Protein 2A50 (pdb70)

B-factor: mean 20.51, std 9.7, range [4.21, 91.77]

Organism: Anemonia sulcata (NCBI:txid6108)

Foldseek 3Di:
DPDPVPDDQKDKDKDWDWDDDPRQTWIKIKIWMDGVVVPGIDMDIGIDPRPPPPDDCVVCVVPD/DQVAAAEPPPFFRQQVLLPQAGKKKWKWKAWPQGKIKTKIWTWHQDPPDIDIDMDIDIDDDDCPDCVVVVFWAAKDKKKKKWADDPLWIWIKIKIWTQGPPGDTIIIMMTMTMGRPDGSVSGDHGHIWMKIKDKDFPDPPDDVPDTDIDIYIYTGHPPVDDDPPPDD/DDDQKDKDKDWDWDADPNQTWIKIKIKMDGVVVPDIDMDIDIPPRPPPPDDCVVCVVPD/DQVFAAEDPPFDRQQVLLPQVGKKKWKWKAWPQGKIKTKIWTWHDDDPDIDIDMDIDIDDDDCPDCVVVVFWDAKDKKKWKWADDPLWIWIKIKIWIQGPPRDTTIIMMTMTMGRPDGSVSDDHGHIWMKIKHKDFPDDPDVPPDTDMDIYIYTGHDPPDDDPVPDD

Radius of gyration: 23.49 Å; Cα contacts (8 Å, |Δi|>4): 1260; chains: 4; bounding box: 51×74×52 Å

Structure (mmCIF, N/CA/C/O backbone):
data_2A50
#
_entry.id   2A50
#
_cell.length_a   76.174
_cell.length_b   126.500
_cell.length_c   94.108
_cell.angle_alpha   90.00
_cell.angle_beta   90.00
_cell.angle_gamma   90.00
#
_symmetry.space_group_name_H-M   'C 2 2 21'
#
loop_
_entity.id
_entity.type
_entity.pdbx_description
1 polymer 'GFP-like non-fluorescent chromoprotein FP5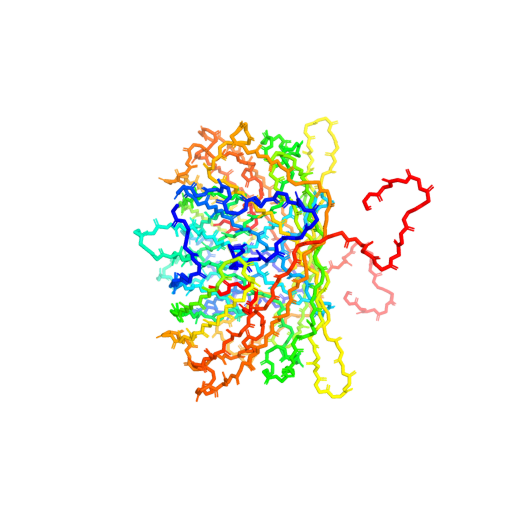95 chain 1'
2 polymer 'GFP-like non-fluorescent chromoprotein FP595 chain 2'
3 water water
#
loop_
_atom_site.group_PDB
_atom_site.id
_atom_site.type_symbol
_atom_site.label_atom_id
_atom_site.label_alt_id
_atom_site.label_comp_id
_atom_site.label_asym_id
_atom_site.label_entity_id
_atom_site.label_seq_id
_atom_site.pdbx_PDB_ins_code
_atom_site.Cartn_x
_atom_site.Cartn_y
_atom_site.Cartn_z
_atom_site.occupancy
_atom_site.B_iso_or_equiv
_atom_site.auth_seq_id
_atom_site.auth_comp_id
_atom_site.auth_asym_id
_atom_site.auth_atom_id
_atom_site.pdbx_PDB_model_num
ATOM 1 N N . HIS A 1 10 ? 33.333 65.990 -1.522 1.00 25.82 -1 HIS A N 1
ATOM 2 C CA . HIS A 1 10 ? 31.880 66.314 -1.478 1.00 23.50 -1 HIS A CA 1
ATOM 3 C C . HIS A 1 10 ? 31.643 67.786 -1.112 1.00 21.84 -1 HIS A C 1
ATOM 4 O O . HIS A 1 10 ? 30.503 68.234 -1.064 1.00 22.29 -1 HIS A O 1
ATOM 11 N N . GLY A 1 11 ? 32.721 68.519 -0.824 1.00 21.90 0 GLY A N 1
ATOM 12 C CA . GLY A 1 11 ? 32.650 69.956 -0.576 1.00 22.07 0 GLY A CA 1
ATOM 13 C C . GLY A 1 11 ? 32.288 70.323 0.840 1.00 20.70 0 GLY A C 1
ATOM 14 O O . GLY A 1 11 ? 33.053 70.972 1.544 1.00 22.67 0 GLY A O 1
ATOM 15 N N . SER A 1 12 ? 31.097 69.917 1.259 1.00 19.85 1 SER A N 1
ATOM 16 C CA . SER A 1 12 ? 30.615 70.209 2.607 1.00 21.21 1 SER A CA 1
ATOM 17 C C . SER A 1 12 ? 29.483 69.254 2.965 1.00 20.24 1 SER A C 1
ATOM 18 O O . SER A 1 12 ? 28.936 68.571 2.095 1.00 19.26 1 SER A O 1
ATOM 21 N N . ALA A 1 13 ? 29.131 69.207 4.251 1.00 20.50 2 ALA A N 1
ATOM 22 C CA . ALA A 1 13 ? 28.101 68.277 4.732 1.00 20.46 2 ALA A CA 1
ATOM 23 C C . ALA A 1 13 ? 26.727 68.525 4.111 1.00 20.10 2 ALA A C 1
ATOM 24 O O . ALA A 1 13 ? 25.908 67.611 4.045 1.00 20.99 2 ALA A O 1
ATOM 26 N N . SER A 1 14 ? 26.504 69.738 3.585 1.00 19.22 3 SER A N 1
ATOM 27 C CA . SER A 1 14 ? 25.267 70.057 2.881 1.00 18.83 3 SER A CA 1
ATOM 28 C C . SER A 1 14 ? 24.986 69.157 1.665 1.00 18.27 3 SER A C 1
ATOM 29 O O . SER A 1 14 ? 23.857 69.134 1.175 1.00 20.46 3 SER A O 1
ATOM 32 N N . PHE A 1 15 ? 26.006 68.459 1.164 1.00 16.22 4 PHE A N 1
ATOM 33 C CA . PHE A 1 15 ? 25.879 67.621 -0.034 1.00 17.22 4 PHE A CA 1
ATOM 34 C C . PHE A 1 15 ? 25.841 66.117 0.268 1.00 18.40 4 PHE A C 1
ATOM 35 O O . PHE A 1 15 ? 25.757 65.299 -0.656 1.00 19.99 4 PHE A O 1
ATOM 43 N N . LEU A 1 16 ? 25.858 65.775 1.559 1.00 18.20 5 LEU A N 1
ATOM 44 C CA . LEU A 1 16 ? 25.753 64.370 2.005 1.00 19.34 5 LEU A CA 1
ATOM 45 C C . LEU A 1 16 ? 24.315 64.052 2.361 1.00 19.65 5 LEU A C 1
ATOM 46 O O . LEU A 1 16 ? 23.583 64.915 2.868 1.00 19.44 5 LEU A O 1
ATOM 51 N N . LYS A 1 17 ? 23.908 62.807 2.116 1.00 18.82 6 LYS A N 1
ATOM 52 C CA . LYS A 1 17 ? 22.607 62.364 2.598 1.00 19.29 6 LYS A CA 1
ATOM 53 C C . LYS A 1 17 ? 22.583 62.411 4.123 1.00 17.98 6 LYS A C 1
ATOM 54 O O . LYS A 1 17 ? 23.468 61.862 4.779 1.00 18.81 6 LYS A O 1
ATOM 60 N N . LYS A 1 18 ? 21.582 63.081 4.675 1.00 18.17 7 LYS A N 1
ATOM 61 C CA . LYS A 1 18 ? 21.474 63.242 6.107 1.00 18.35 7 LYS A CA 1
ATOM 62 C C . LYS A 1 18 ? 20.982 61.986 6.801 1.00 16.80 7 LYS A C 1
ATOM 63 O O . LYS A 1 18 ? 21.540 61.588 7.816 1.00 17.70 7 LYS A O 1
ATOM 69 N N . THR A 1 19 ? 19.951 61.369 6.247 1.00 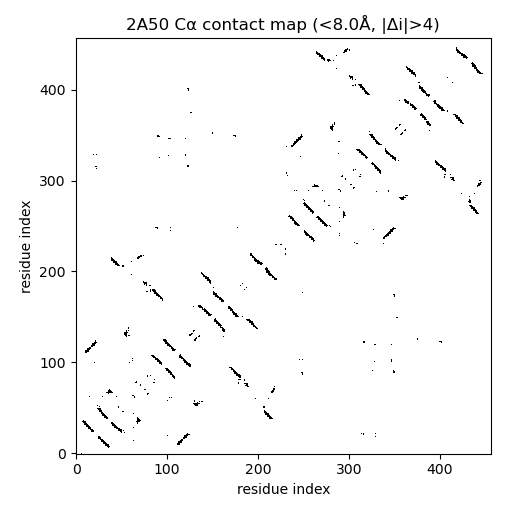16.70 8 THR A N 1
ATOM 70 C CA . THR A 1 19 ? 19.405 60.132 6.778 1.00 16.05 8 THR A CA 1
ATOM 71 C C . THR A 1 19 ? 19.195 59.096 5.676 1.00 16.56 8 THR A C 1
ATOM 72 O O . THR A 1 19 ? 19.013 59.459 4.487 1.00 19.02 8 THR A O 1
ATOM 76 N N . MET A 1 20 ? 19.204 57.816 6.066 1.00 15.50 9 MET A N 1
ATOM 77 C CA . MET A 1 20 ? 18.953 56.710 5.144 1.00 17.42 9 MET A CA 1
ATOM 78 C C . MET A 1 20 ? 18.092 55.690 5.889 1.00 15.51 9 MET A C 1
ATOM 79 O O . MET A 1 20 ? 18.412 55.342 7.033 1.00 16.08 9 MET A O 1
ATOM 84 N N . PRO A 1 21 ? 17.018 55.205 5.252 1.00 15.77 10 PRO A N 1
ATOM 85 C CA . PRO A 1 21 ? 16.191 54.174 5.894 1.00 15.37 10 PRO A CA 1
ATOM 86 C C . PRO A 1 21 ? 16.737 52.770 5.650 1.00 15.24 10 PRO A C 1
ATOM 87 O O . PRO A 1 21 ? 17.541 52.571 4.737 1.00 16.31 10 PRO A O 1
ATOM 91 N N . PHE A 1 22 ? 16.281 51.804 6.455 1.00 15.26 11 PHE A N 1
ATOM 92 C CA . PHE A 1 22 ? 16.610 50.409 6.224 1.00 15.32 11 PHE A CA 1
ATOM 93 C C . PHE A 1 22 ? 15.476 49.482 6.638 1.00 14.78 11 PHE A C 1
ATOM 94 O O . PHE A 1 22 ? 14.605 49.873 7.406 1.00 16.18 11 PHE A O 1
ATOM 102 N N . LYS A 1 23 ? 15.498 48.271 6.097 1.00 15.31 12 LYS A N 1
ATOM 103 C CA . LYS A 1 23 ? 14.505 47.240 6.403 1.00 16.63 12 LYS A CA 1
ATOM 104 C C . LYS A 1 23 ? 15.252 45.953 6.624 1.00 15.31 12 LYS A C 1
ATOM 105 O O . LYS A 1 23 ? 16.292 45.751 6.011 1.00 16.44 12 LYS A O 1
ATOM 111 N N A THR A 1 24 ? 14.707 45.089 7.486 0.50 15.14 13 THR A N 1
ATOM 112 N N B THR A 1 24 ? 14.750 45.093 7.503 0.50 13.84 13 THR A N 1
ATOM 113 C CA A THR A 1 24 ? 15.347 43.830 7.875 0.50 15.44 13 THR A CA 1
ATOM 114 C CA B THR A 1 24 ? 15.402 43.809 7.730 0.50 13.25 13 THR A CA 1
ATOM 115 C C A THR A 1 24 ? 14.382 42.648 7.838 0.50 15.03 13 THR A C 1
ATOM 116 C C B THR A 1 24 ? 14.407 42.660 7.807 0.50 13.53 13 THR A C 1
ATOM 117 O O A THR A 1 24 ? 13.194 42.810 8.125 0.50 15.90 13 THR A O 1
ATOM 118 O O B THR A 1 24 ? 13.236 42.858 8.147 0.50 14.07 13 THR A O 1
ATOM 125 N N . THR A 1 25 ? 14.908 41.473 7.490 1.00 14.06 14 THR A N 1
ATOM 126 C CA . THR A 1 25 ? 14.226 40.204 7.755 1.00 15.38 14 THR A CA 1
ATOM 127 C C . THR A 1 25 ? 15.228 39.295 8.462 1.00 14.79 14 THR A C 1
ATOM 128 O O . THR A 1 25 ? 16.374 39.206 8.039 1.00 15.56 14 THR A O 1
ATOM 132 N N . ILE A 1 26 ? 14.775 38.640 9.530 1.00 15.13 15 ILE A N 1
ATOM 133 C CA . ILE A 1 26 ? 15.619 37.768 10.345 1.00 15.77 15 ILE A CA 1
ATOM 134 C C . ILE A 1 26 ? 14.924 36.424 10.511 1.00 16.29 15 ILE A C 1
ATOM 135 O O . ILE A 1 26 ? 13.731 36.376 10.830 1.00 18.49 15 ILE A O 1
ATOM 140 N N . GLU A 1 27 ? 15.654 35.342 10.289 1.00 16.54 16 GLU A N 1
ATOM 141 C CA . GLU A 1 27 ? 15.100 34.012 10.489 1.00 17.85 16 GLU A CA 1
ATOM 142 C C . GLU A 1 27 ? 16.129 33.205 11.227 1.00 15.31 16 GLU A C 1
ATOM 143 O O . GLU A 1 27 ? 17.306 33.237 10.886 1.00 15.53 16 GLU A O 1
ATOM 149 N N . GLY A 1 28 ? 15.671 32.453 12.215 1.00 15.50 17 GLY A N 1
ATOM 150 C CA . GLY A 1 28 ? 16.632 31.729 13.015 1.00 17.53 17 GLY A CA 1
ATOM 151 C C . GLY A 1 28 ? 16.088 30.649 13.905 1.00 15.16 17 GLY A C 1
ATOM 152 O O . GLY A 1 28 ? 14.875 30.496 14.052 1.00 15.46 17 GLY A O 1
ATOM 153 N N A THR A 1 29 ? 17.013 29.926 14.527 0.50 13.13 18 THR A N 1
ATOM 154 N N B THR A 1 29 ? 17.002 29.850 14.443 0.50 14.76 18 THR A N 1
ATOM 155 C CA A THR A 1 29 ? 16.686 28.879 15.481 0.50 12.60 18 THR A CA 1
ATOM 156 C CA B THR A 1 29 ? 16.671 28.949 15.533 0.50 15.41 18 THR A CA 1
ATOM 157 C C A THR A 1 29 ? 17.668 28.992 16.647 0.50 12.33 18 THR A C 1
ATOM 158 C C B THR A 1 29 ? 17.648 29.209 16.648 0.50 13.47 18 THR A C 1
ATOM 159 O O A THR A 1 29 ? 18.882 28.953 16.425 0.50 11.62 18 THR A O 1
ATOM 160 O O B THR A 1 29 ? 18.821 29.482 16.406 0.50 12.45 18 THR A O 1
ATOM 167 N N . VAL A 1 30 ? 17.143 29.135 17.871 1.00 13.17 19 VAL A N 1
ATOM 168 C CA . VAL A 1 30 ? 17.978 29.263 19.072 1.00 12.97 19 VAL A CA 1
ATOM 169 C C . VAL A 1 30 ? 17.533 28.182 20.053 1.00 13.31 19 VAL A C 1
ATOM 170 O O . VAL A 1 30 ? 16.361 28.168 20.458 1.00 15.06 19 VAL A O 1
ATOM 174 N N . ASN A 1 31 ? 18.452 27.280 20.409 1.00 13.00 20 ASN A N 1
ATOM 175 C CA . ASN A 1 31 ? 18.133 26.204 21.360 1.00 13.64 20 ASN A CA 1
ATOM 176 C C . ASN A 1 31 ? 16.878 25.449 20.880 1.00 14.37 20 ASN A C 1
ATOM 177 O O . ASN A 1 31 ? 16.035 25.033 21.678 1.00 17.95 20 ASN A O 1
ATOM 182 N N . GLY A 1 32 ? 16.775 25.253 19.574 1.00 15.21 21 GLY A N 1
ATOM 183 C CA . GLY A 1 32 ? 15.679 24.481 18.978 1.00 17.61 21 GLY A CA 1
ATOM 184 C C . GLY A 1 32 ? 14.427 25.284 18.666 1.00 17.93 21 GLY A C 1
ATOM 185 O O . GLY A 1 32 ? 13.492 24.749 18.048 1.00 20.06 21 GLY A O 1
ATOM 186 N N . HIS A 1 33 ? 14.387 26.541 19.102 1.00 16.78 22 HIS A N 1
ATOM 187 C CA . HIS A 1 33 ? 13.225 27.389 18.883 1.00 17.12 22 HIS A CA 1
ATOM 188 C C . HIS A 1 33 ? 13.365 28.241 17.619 1.00 15.52 22 HIS A C 1
ATOM 189 O O . HIS A 1 33 ? 14.249 29.120 17.529 1.00 16.88 22 HIS A O 1
ATOM 196 N N . TYR A 1 34 ? 12.473 27.988 16.667 1.00 17.47 23 TYR A N 1
ATOM 197 C CA . TYR A 1 34 ? 12.417 28.742 15.423 1.00 16.95 23 TYR A CA 1
ATOM 198 C C . TYR A 1 34 ? 11.706 30.090 15.607 1.00 16.44 23 TYR A C 1
ATOM 199 O O . TYR A 1 34 ? 10.719 30.200 16.346 1.00 18.06 23 TYR A O 1
ATOM 208 N N . PHE A 1 35 ? 12.211 31.128 14.945 1.00 15.98 24 PHE A N 1
ATOM 209 C CA . PHE A 1 35 ? 11.524 32.425 14.960 1.00 15.31 24 PHE A CA 1
ATOM 210 C C . PHE A 1 35 ? 11.817 33.204 13.681 1.00 14.77 24 PHE A C 1
ATOM 211 O O . PHE A 1 35 ? 12.774 32.914 12.973 1.00 15.31 24 PHE A O 1
ATOM 219 N N . LYS A 1 36 ? 10.967 34.184 13.381 1.00 16.20 25 LYS A N 1
ATOM 220 C CA . LYS A 1 36 ? 11.164 35.070 12.232 1.00 16.89 25 LYS A CA 1
ATOM 221 C C . LYS A 1 36 ? 10.789 36.472 12.677 1.00 16.86 25 LYS A C 1
ATOM 222 O O . LYS A 1 36 ? 9.800 36.656 13.416 1.00 17.31 25 LYS A O 1
ATOM 228 N N . CYS A 1 37 ? 11.583 37.455 12.233 1.00 16.17 26 CYS A N 1
ATOM 229 C CA . CYS A 1 37 ? 11.315 38.851 12.533 1.00 17.22 26 CYS A CA 1
ATOM 230 C C . CYS A 1 37 ? 11.380 39.696 11.273 1.00 16.33 26 CYS A C 1
ATOM 231 O O . CYS A 1 37 ? 12.048 39.336 10.296 1.00 16.77 26 CYS A O 1
ATOM 234 N N . THR A 1 38 ? 10.698 40.838 11.328 1.00 15.85 27 THR A N 1
ATOM 235 C CA . THR A 1 38 ? 10.894 41.917 10.354 1.00 16.65 27 THR A CA 1
ATOM 236 C C . THR A 1 38 ? 11.236 43.184 11.121 1.00 16.93 27 THR A C 1
ATOM 237 O O . THR A 1 38 ? 11.005 43.280 12.331 1.00 20.10 27 THR A O 1
ATOM 241 N N . GLY A 1 39 ? 11.818 44.159 10.436 1.00 17.47 28 GLY A N 1
ATOM 242 C CA . GLY A 1 39 ? 12.193 45.390 11.110 1.00 17.42 28 GLY A CA 1
ATOM 243 C C . GLY A 1 39 ? 12.314 46.533 10.129 1.00 14.98 28 GLY A C 1
ATOM 244 O O . GLY A 1 39 ? 12.536 46.314 8.950 1.00 15.89 28 GLY A O 1
ATOM 245 N N . LYS A 1 40 ? 12.211 47.743 10.662 1.00 16.56 29 LYS A N 1
ATOM 246 C CA . LYS A 1 40 ? 12.316 48.964 9.866 1.00 17.82 29 LYS A CA 1
ATOM 247 C C . LYS A 1 40 ? 12.956 50.037 10.714 1.00 16.08 29 LYS A C 1
ATOM 248 O O . LYS A 1 40 ? 12.627 50.194 11.901 1.00 16.01 29 LYS A O 1
ATOM 254 N N . GLY A 1 41 ? 13.866 50.786 10.106 1.00 16.27 30 GLY A N 1
ATOM 255 C CA . GLY A 1 41 ? 14.547 51.827 10.845 1.00 18.36 30 GLY A CA 1
ATOM 256 C C . GLY A 1 41 ? 15.090 52.925 9.957 1.00 15.24 30 GLY A C 1
ATOM 257 O O . GLY A 1 41 ? 14.860 52.943 8.747 1.00 15.33 30 GLY A O 1
ATOM 258 N N . GLU A 1 42 ? 15.815 53.836 10.587 1.00 15.49 31 GLU A N 1
ATOM 259 C CA . GLU A 1 42 ? 16.477 54.932 9.900 1.00 15.35 31 GLU A CA 1
ATOM 260 C C . GLU A 1 42 ? 17.678 55.344 10.690 1.00 14.02 31 GLU A C 1
ATOM 261 O O . GLU A 1 42 ? 17.693 55.226 11.920 1.00 15.52 31 GLU A O 1
ATOM 267 N N . GLY A 1 43 ? 18.678 55.847 9.989 1.00 14.19 32 GLY A N 1
ATOM 268 C CA . GLY A 1 43 ? 19.843 56.372 10.669 1.00 14.78 32 GLY A CA 1
ATOM 269 C C . GLY A 1 43 ? 20.486 57.507 9.914 1.00 13.70 32 GLY A C 1
ATOM 270 O O . GLY A 1 43 ? 20.068 57.867 8.805 1.00 15.01 32 GLY A O 1
ATOM 271 N N . ASN A 1 44 ? 21.512 58.069 10.543 1.00 13.90 33 ASN A N 1
ATOM 272 C CA . ASN A 1 44 ? 22.302 59.163 9.981 1.00 14.17 33 ASN A CA 1
ATOM 273 C C . ASN A 1 44 ? 23.677 58.589 9.646 1.00 13.77 33 ASN A C 1
ATOM 274 O O . ASN A 1 44 ? 24.453 58.286 10.560 1.00 13.48 33 ASN A O 1
ATOM 279 N N . PRO A 1 45 ? 23.946 58.355 8.348 1.00 13.96 34 PRO A N 1
ATOM 280 C CA . PRO A 1 45 ? 25.141 57.588 7.968 1.00 13.97 34 PRO A CA 1
ATOM 281 C C . PRO A 1 45 ? 26.453 58.176 8.481 1.00 13.40 34 PRO A C 1
ATOM 282 O O . PRO A 1 45 ? 27.334 57.425 8.934 1.00 14.51 34 PRO A O 1
ATOM 286 N N . PHE A 1 46 ? 26.600 59.500 8.400 1.00 13.41 35 PHE A N 1
ATOM 287 C CA . PHE A 1 46 ? 27.849 60.132 8.814 1.00 14.56 35 PHE A CA 1
ATOM 288 C C . PHE A 1 46 ? 27.919 60.507 10.290 1.00 15.17 35 PHE A C 1
ATOM 289 O O . PHE A 1 46 ? 29.023 60.596 10.827 1.00 16.38 35 PHE A O 1
ATOM 297 N N . GLU A 1 47 ? 26.776 60.673 10.963 1.00 13.95 36 GLU A N 1
ATOM 298 C CA . GLU A 1 47 ? 26.802 60.892 12.417 1.00 15.40 36 GLU A CA 1
ATOM 299 C C . GLU A 1 47 ? 26.862 59.569 13.171 1.00 13.36 36 GLU A C 1
ATOM 300 O O . GLU A 1 47 ? 27.146 59.564 14.376 1.00 13.59 36 GLU A O 1
ATOM 306 N N . GLY A 1 48 ? 26.646 58.453 12.466 1.00 12.93 37 GLY A N 1
ATOM 307 C CA . GLY A 1 48 ? 26.822 57.127 13.063 1.00 13.56 37 GLY A CA 1
ATOM 308 C C . GLY A 1 48 ? 25.758 56.752 14.080 1.00 12.40 37 GLY A C 1
ATOM 309 O O . GLY A 1 48 ? 26.041 56.004 15.001 1.00 14.43 37 GLY A O 1
ATOM 310 N N . THR A 1 49 ? 24.532 57.239 13.879 1.00 12.91 38 THR A N 1
ATOM 311 C CA . THR A 1 49 ? 23.437 56.972 14.792 1.00 13.42 38 THR A CA 1
ATOM 312 C C . THR A 1 49 ? 22.276 56.322 14.041 1.00 13.58 38 THR A C 1
ATOM 313 O O . THR A 1 49 ? 22.068 56.612 12.860 1.00 14.98 38 THR A O 1
ATOM 317 N N . GLN A 1 50 ? 21.487 55.470 14.711 1.00 12.39 39 GLN A N 1
ATOM 318 C CA . GLN A 1 50 ? 20.394 54.768 14.031 1.00 12.71 39 GLN A CA 1
ATOM 319 C C . GLN A 1 50 ? 19.428 54.209 15.061 1.00 12.75 39 GLN A C 1
ATOM 320 O O . GLN A 1 50 ? 19.783 54.002 16.234 1.00 12.59 39 GLN A O 1
ATOM 326 N N . GLU A 1 51 ? 18.203 53.969 14.620 1.00 13.17 40 GLU A N 1
ATOM 327 C CA . GLU A 1 51 ? 17.206 53.341 15.482 1.00 14.72 40 GLU A CA 1
ATOM 328 C C . GLU A 1 51 ? 16.269 52.511 14.623 1.00 14.93 40 GLU A C 1
ATOM 329 O O . GLU A 1 51 ? 15.948 52.892 13.504 1.00 16.05 40 GLU A O 1
ATOM 335 N N . MET A 1 52 ? 15.807 51.390 15.162 1.00 15.45 41 MET A N 1
ATOM 336 C CA . MET A 1 52 ? 14.874 50.565 14.428 1.00 16.90 41 MET A CA 1
ATOM 337 C C . MET A 1 52 ? 13.853 49.910 15.338 1.00 16.25 41 MET A C 1
ATOM 338 O O . MET A 1 52 ? 14.061 49.756 16.544 1.00 17.56 41 MET A O 1
ATOM 343 N N . LYS A 1 53 ? 12.755 49.506 14.721 1.00 15.68 42 LYS A N 1
ATOM 344 C CA . LYS A 1 53 ? 11.737 48.716 15.384 1.00 17.26 42 LYS A CA 1
ATOM 345 C C . LYS A 1 53 ? 11.762 47.302 14.806 1.00 16.37 42 LYS A C 1
ATOM 346 O O . LYS A 1 53 ? 11.758 47.128 13.588 1.00 18.42 42 LYS A O 1
ATOM 352 N N . ILE A 1 54 ? 11.818 46.300 15.690 1.00 16.05 43 ILE A N 1
ATOM 353 C CA . ILE A 1 54 ? 11.859 44.903 15.289 1.00 16.96 43 ILE A CA 1
ATOM 354 C C . ILE A 1 54 ? 10.571 44.250 15.767 1.00 18.43 43 ILE A C 1
ATOM 355 O O . ILE A 1 54 ? 10.203 44.421 16.927 1.00 19.32 43 ILE A O 1
ATOM 360 N N . GLU A 1 55 ? 9.908 43.520 14.873 1.00 17.47 44 GLU A N 1
ATOM 361 C CA . GLU A 1 55 ? 8.673 42.801 15.198 1.00 20.46 44 GLU A CA 1
ATOM 362 C C . GLU A 1 55 ? 8.896 41.296 15.004 1.00 18.96 44 GLU A C 1
ATOM 363 O O . GLU A 1 55 ? 9.339 40.874 13.949 1.00 19.01 44 GLU A O 1
ATOM 369 N N . VAL A 1 56 ? 8.561 40.493 16.014 1.00 19.54 45 VAL A N 1
ATOM 370 C CA . VAL A 1 56 ? 8.599 39.033 15.883 1.00 18.98 45 VAL A CA 1
ATOM 371 C C . VAL A 1 56 ? 7.309 38.570 15.222 1.00 18.59 45 VAL A C 1
ATOM 372 O O . VAL A 1 56 ? 6.227 38.800 15.764 1.00 23.42 45 VAL A O 1
ATOM 376 N N . ILE A 1 57 ? 7.410 37.948 14.050 1.00 18.29 46 ILE A N 1
ATOM 377 C CA . ILE A 1 57 ? 6.226 37.548 13.267 1.00 21.31 46 ILE A CA 1
ATOM 378 C C . ILE A 1 57 ? 5.939 36.034 13.291 1.00 19.96 46 ILE A C 1
ATOM 379 O O . ILE A 1 57 ? 4.807 35.618 12.996 1.00 22.46 46 ILE A O 1
ATOM 384 N N . GLU A 1 58 ? 6.944 35.230 13.636 1.00 19.39 47 GLU A N 1
ATOM 385 C CA . GLU A 1 58 ? 6.761 33.805 13.921 1.00 21.22 47 GLU A CA 1
ATOM 386 C C . GLU A 1 58 ? 7.630 33.438 15.124 1.00 19.85 47 GLU A C 1
ATOM 387 O O . GLU A 1 58 ? 8.739 33.944 15.288 1.00 20.61 47 GLU A O 1
ATOM 393 N N . GLY A 1 59 ? 7.115 32.574 15.992 1.00 20.38 48 GLY A N 1
ATOM 394 C CA . GLY A 1 59 ? 7.895 32.115 17.138 1.00 19.81 48 GLY A CA 1
ATOM 395 C C . GLY A 1 59 ? 7.847 33.020 18.356 1.00 20.58 48 GLY A C 1
ATOM 396 O O . GLY A 1 59 ? 8.602 32.823 19.309 1.00 22.11 48 GLY A O 1
ATOM 397 N N . GLY A 1 60 ? 6.981 34.030 18.332 1.00 20.89 49 GLY A N 1
ATOM 398 C CA . GLY A 1 60 ? 6.816 34.907 19.490 1.00 20.56 49 GLY A CA 1
ATOM 399 C C . GLY A 1 60 ? 5.749 34.385 20.457 1.00 21.93 49 GLY A C 1
ATOM 400 O O . GLY A 1 60 ? 4.864 33.613 20.047 1.00 24.16 49 GLY A O 1
ATOM 401 N N . PRO A 1 61 ? 5.818 34.795 21.741 1.00 23.04 50 PRO A N 1
ATOM 402 C CA . PRO A 1 61 ? 6.894 35.633 22.296 1.00 23.73 50 PRO A CA 1
ATOM 403 C C . PRO A 1 61 ? 8.218 34.880 22.389 1.00 21.80 50 PRO A C 1
ATOM 404 O O . PRO A 1 61 ? 8.235 33.670 22.639 1.00 21.03 50 PRO A O 1
ATOM 408 N N . LEU A 1 62 ? 9.329 35.578 22.146 1.00 19.60 51 LEU A N 1
ATOM 409 C CA . LEU A 1 62 ? 10.612 34.896 22.193 1.00 19.69 51 LEU A CA 1
ATOM 410 C C . LEU A 1 62 ? 10.867 34.282 23.562 1.00 18.88 51 LEU A C 1
ATOM 411 O O . LEU A 1 62 ? 10.690 34.946 24.577 1.00 19.89 51 LEU A O 1
ATOM 416 N N . PRO A 1 63 ? 11.264 32.996 23.591 1.00 18.79 52 PRO A N 1
ATOM 417 C CA . PRO A 1 63 ? 11.558 32.343 24.875 1.00 21.38 52 PRO A CA 1
ATOM 418 C C . PRO A 1 63 ? 12.990 32.585 25.376 1.00 20.91 52 PRO A C 1
ATOM 419 O O . PRO A 1 63 ? 13.456 31.912 26.303 1.00 24.25 52 PRO A O 1
ATOM 423 N N . PHE A 1 64 ? 13.693 33.523 24.747 1.00 19.25 53 PHE A N 1
ATOM 424 C CA . PHE A 1 64 ? 15.046 33.899 25.148 1.00 18.24 53 PHE A CA 1
ATOM 425 C C . PHE A 1 64 ? 15.200 35.410 25.072 1.00 16.06 53 PHE A C 1
ATOM 426 O O . PHE A 1 64 ? 14.406 36.099 24.414 1.00 17.42 53 PHE A O 1
ATOM 434 N N . ALA A 1 65 ? 16.248 35.922 25.712 1.00 16.28 54 ALA A N 1
ATOM 435 C CA . ALA A 1 65 ? 16.508 37.368 25.763 1.00 16.02 54 ALA A CA 1
ATOM 436 C C . ALA A 1 65 ? 16.806 37.920 24.371 1.00 16.11 54 ALA A C 1
ATOM 437 O O . ALA A 1 65 ? 17.688 37.411 23.672 1.00 15.47 54 ALA A O 1
ATOM 439 N N . PHE A 1 66 ? 16.062 38.953 23.968 1.00 14.48 55 PHE A N 1
ATOM 440 C CA . PHE A 1 66 ? 16.293 39.630 22.684 1.00 15.69 55 PHE A CA 1
ATOM 441 C C . PHE A 1 66 ? 17.733 40.093 22.525 1.00 14.08 55 PHE A C 1
ATOM 442 O O . PHE A 1 66 ? 18.252 40.176 21.403 1.00 13.67 55 PHE A O 1
ATOM 450 N N . HIS A 1 67 ? 18.382 40.383 23.643 1.00 13.72 56 HIS A N 1
ATOM 451 C CA . HIS A 1 67 ? 19.750 40.895 23.624 1.00 13.77 56 HIS A CA 1
ATOM 452 C C . HIS A 1 67 ? 20.719 40.085 22.798 1.00 13.48 56 HIS A C 1
ATOM 453 O O . HIS A 1 67 ? 21.654 40.656 22.234 1.00 13.76 56 HIS A O 1
ATOM 460 N N . ILE A 1 68 ? 20.502 38.776 22.686 1.00 12.26 57 ILE A N 1
ATOM 461 C CA . ILE A 1 68 ? 21.424 37.981 21.874 1.00 12.34 57 ILE A CA 1
ATOM 462 C C . ILE A 1 68 ? 21.300 38.257 20.369 1.00 11.92 57 ILE A C 1
ATOM 463 O O . ILE A 1 68 ? 22.164 37.803 19.605 1.00 11.84 57 ILE A O 1
ATOM 468 N N . LEU A 1 69 ? 20.236 38.985 19.973 1.00 11.86 58 LEU A N 1
ATOM 469 C CA . LEU A 1 69 ? 19.998 39.379 18.587 1.00 13.02 58 LEU A CA 1
ATOM 470 C C . LEU A 1 69 ? 20.423 40.809 18.285 1.00 12.82 58 LEU A C 1
ATOM 471 O O . LEU A 1 69 ? 20.364 41.230 17.119 1.00 13.28 58 LEU A O 1
ATOM 476 N N . SER A 1 70 ? 20.831 41.563 19.304 1.00 12.01 59 SER A N 1
ATOM 477 C CA . SER A 1 70 ? 21.082 43.001 19.131 1.00 11.67 59 SER A CA 1
ATOM 478 C C . SER A 1 70 ? 22.116 43.330 18.058 1.00 12.11 59 SER A C 1
ATOM 479 O O . SER A 1 70 ? 21.918 44.275 17.295 1.00 13.68 59 SER A O 1
ATOM 482 N N . THR A 1 71 ? 23.213 42.567 18.003 1.00 11.67 60 THR A N 1
ATOM 483 C CA . THR A 1 71 ? 24.258 42.839 17.018 1.00 11.86 60 THR A CA 1
ATOM 484 C C . THR A 1 71 ? 23.930 42.281 15.618 1.00 11.80 60 THR A C 1
ATOM 485 O O . THR A 1 71 ? 24.759 42.403 14.700 1.00 12.36 60 THR A O 1
ATOM 489 N N . SER A 1 72 ? 22.748 41.691 15.454 1.00 12.55 61 SER A N 1
ATOM 490 C CA . SER A 1 72 ? 22.387 41.087 14.178 1.00 14.03 61 SER A CA 1
ATOM 491 C C . SER A 1 72 ? 21.256 41.801 13.448 1.00 15.41 61 SER A C 1
ATOM 492 O O . SER A 1 72 ? 20.990 41.489 12.299 1.00 17.41 61 SER A O 1
ATOM 495 N N . CYS A 1 73 ? 20.546 42.699 14.109 1.00 17.04 62 CYS A N 1
ATOM 496 C CA . CYS A 1 73 ? 19.199 43.023 13.600 1.00 20.98 62 CYS A CA 1
ATOM 497 C C . CYS A 1 73 ? 19.155 44.080 12.496 1.00 24.25 62 CYS A C 1
ATOM 498 O O . CYS A 1 73 ? 18.304 43.947 11.609 1.00 27.07 62 CYS A O 1
ATOM 525 N N . SER B 2 2 ? 24.693 46.678 11.458 1.00 11.79 66 SER B N 1
ATOM 526 C CA . SER B 2 2 ? 24.151 47.728 10.592 1.00 11.76 66 SER B CA 1
ATOM 527 C C . SER B 2 2 ? 25.273 48.764 10.391 1.00 11.36 66 SER B C 1
ATOM 528 O O . SER B 2 2 ? 25.183 49.920 10.816 1.00 11.65 66 SER B O 1
ATOM 531 N N . LYS B 2 3 ? 26.331 48.279 9.731 1.00 11.43 67 LYS B N 1
ATOM 532 C CA . LYS B 2 3 ? 27.654 48.904 9.763 1.00 11.57 67 LYS B CA 1
ATOM 533 C C . LYS B 2 3 ? 27.781 50.110 8.830 1.00 11.20 67 LYS B C 1
ATOM 534 O O . LYS B 2 3 ? 28.818 50.771 8.812 1.00 12.90 67 LYS B O 1
ATOM 540 N N . THR B 2 4 ? 26.715 50.403 8.068 1.00 11.15 68 THR B N 1
ATOM 541 C CA . THR B 2 4 ? 26.693 51.630 7.259 1.00 12.13 68 THR B CA 1
ATOM 542 C C . THR B 2 4 ? 26.639 52.893 8.129 1.00 12.58 68 THR B C 1
ATOM 543 O O . THR B 2 4 ? 27.041 53.976 7.693 1.00 13.62 68 THR B O 1
ATOM 547 N N . PHE B 2 5 ? 26.149 52.751 9.369 1.00 12.14 69 PHE B N 1
ATOM 548 C CA . PHE B 2 5 ? 25.945 53.896 10.252 1.00 12.60 69 PHE B CA 1
ATOM 549 C C . PHE B 2 5 ? 27.063 54.003 11.290 1.00 12.82 69 PHE B C 1
ATOM 550 O O . PHE B 2 5 ? 26.888 53.691 12.468 1.00 14.46 69 PHE B O 1
ATOM 558 N N . ILE B 2 6 ? 28.211 54.484 10.844 1.00 13.07 70 ILE B N 1
ATOM 559 C CA . ILE B 2 6 ? 29.385 54.677 11.698 1.00 12.96 70 ILE B CA 1
ATOM 560 C C . ILE B 2 6 ? 29.964 56.055 11.371 1.00 12.85 70 ILE B C 1
ATOM 561 O O . ILE B 2 6 ? 30.124 56.412 10.189 1.00 13.41 70 ILE B O 1
ATOM 566 N N . LYS B 2 7 ? 30.313 56.791 12.428 1.00 11.98 71 LYS B N 1
ATOM 567 C CA . LYS B 2 7 ? 31.078 58.027 12.294 1.00 11.76 71 LYS B CA 1
ATOM 568 C C . LYS B 2 7 ? 32.557 57.687 12.370 1.00 11.89 71 LYS B C 1
ATOM 569 O O . LYS B 2 7 ? 33.054 57.319 13.439 1.00 12.79 71 LYS B O 1
ATOM 575 N N . TYR B 2 8 ? 33.269 57.781 11.248 1.00 12.50 72 TYR B N 1
ATOM 576 C CA . TYR B 2 8 ? 34.717 57.572 11.235 1.00 12.63 72 TYR B CA 1
ATOM 577 C C . TYR B 2 8 ? 35.473 58.889 11.409 1.00 13.19 72 TYR B C 1
ATOM 578 O O . TYR B 2 8 ? 35.207 59.875 10.696 1.00 15.48 72 TYR B O 1
ATOM 587 N N . VAL B 2 9 ? 36.358 58.916 12.394 1.00 13.46 73 VAL B N 1
ATOM 588 C CA . VAL B 2 9 ? 37.167 60.090 12.676 1.00 14.23 73 VAL B CA 1
ATOM 589 C C . VAL B 2 9 ? 38.599 59.830 12.244 1.00 14.89 73 VAL B C 1
ATOM 590 O O . VAL B 2 9 ? 38.946 58.709 11.808 1.00 13.99 73 VAL B O 1
ATOM 594 N N . SER B 2 10 ? 39.431 60.871 12.317 1.00 14.70 74 SER B N 1
ATOM 595 C CA . SER B 2 10 ? 40.873 60.729 12.103 1.00 16.20 74 SER B CA 1
ATOM 596 C C . SER B 2 10 ? 41.243 60.216 10.705 1.00 15.86 74 SER B C 1
ATOM 597 O O . SER B 2 10 ? 42.321 59.658 10.503 1.00 17.23 74 SER B O 1
ATOM 600 N N . GLY B 2 11 ? 40.351 60.412 9.736 1.00 15.68 75 GLY B N 1
ATOM 601 C CA . GLY B 2 11 ? 40.632 60.011 8.355 1.00 16.91 75 GLY B CA 1
ATOM 602 C C . GLY B 2 11 ? 40.563 58.505 8.083 1.00 15.70 75 GLY B C 1
ATOM 603 O O . GLY B 2 11 ? 40.979 58.046 7.024 1.00 17.67 75 GLY B O 1
ATOM 604 N N . ILE B 2 12 ? 40.032 57.715 9.016 1.00 14.91 76 ILE B N 1
ATOM 605 C CA . ILE B 2 12 ? 39.952 56.275 8.800 1.00 13.62 76 ILE B CA 1
ATOM 606 C C . ILE B 2 12 ? 38.988 55.958 7.639 1.00 13.11 76 ILE B C 1
ATOM 607 O O . ILE B 2 12 ? 37.837 56.380 7.668 1.00 14.76 76 ILE B O 1
ATOM 612 N N . PRO B 2 13 ? 39.452 55.212 6.612 1.00 13.60 77 PRO B N 1
ATOM 613 C CA . PRO B 2 13 ? 38.582 54.839 5.496 1.00 13.93 77 PRO B CA 1
ATOM 614 C C . PRO B 2 13 ? 37.365 54.013 5.944 1.00 13.02 77 PRO B C 1
ATOM 615 O O . PRO B 2 13 ? 37.462 53.215 6.879 1.00 13.78 77 PRO B O 1
ATOM 619 N N . ASP B 2 14 ? 36.268 54.172 5.211 1.00 13.35 78 ASP B N 1
ATOM 620 C CA . ASP B 2 14 ? 35.005 53.586 5.566 1.00 13.12 78 ASP B CA 1
ATOM 621 C C . ASP B 2 14 ? 34.706 52.447 4.590 1.00 12.60 78 ASP B C 1
ATOM 622 O O . ASP B 2 14 ? 34.226 52.664 3.463 1.00 14.32 78 ASP B O 1
ATOM 627 N N . TYR B 2 15 ? 35.054 51.229 5.012 1.00 12.49 79 TYR B N 1
ATOM 628 C CA . TYR B 2 15 ? 34.927 50.032 4.180 1.00 12.44 79 TYR B CA 1
ATOM 629 C C . TYR B 2 15 ? 33.486 49.811 3.738 1.00 11.95 79 TYR B C 1
ATOM 630 O O . TYR B 2 15 ? 33.236 49.364 2.605 1.00 13.58 79 TYR B O 1
ATOM 639 N N . PHE B 2 16 ? 32.538 50.124 4.633 1.00 11.94 80 PHE B N 1
ATOM 640 C CA . PHE B 2 16 ? 31.126 49.842 4.402 1.00 12.52 80 PHE B CA 1
ATOM 641 C C . PHE B 2 16 ? 30.549 50.829 3.399 1.00 12.91 80 PHE B C 1
ATOM 642 O O . PHE B 2 16 ? 29.958 50.415 2.403 1.00 13.38 80 PHE B O 1
ATOM 650 N N . LYS B 2 17 ? 30.763 52.127 3.610 1.00 12.68 81 LYS B N 1
ATOM 651 C CA . LYS B 2 17 ? 30.239 53.095 2.639 1.00 13.30 81 LYS B CA 1
ATOM 652 C C . LYS B 2 17 ? 30.891 52.959 1.272 1.00 13.54 81 LYS B C 1
ATOM 653 O O . LYS B 2 17 ? 30.223 53.150 0.248 1.00 15.21 81 LYS B O 1
ATOM 659 N N . GLN B 2 18 ? 32.172 52.608 1.231 1.00 13.97 82 GLN B N 1
ATOM 660 C CA . GLN B 2 18 ? 32.856 52.409 -0.054 1.00 14.24 82 GLN B CA 1
ATOM 661 C C . GLN B 2 18 ? 32.248 51.237 -0.834 1.00 14.67 82 GLN B C 1
ATOM 662 O O . GLN B 2 18 ? 32.467 51.144 -2.035 1.00 15.42 82 GLN B O 1
ATOM 668 N N . SER B 2 19 ? 31.507 50.344 -0.159 1.00 14.59 83 SER B N 1
ATOM 669 C CA . SER B 2 19 ? 31.035 49.107 -0.799 1.00 14.21 83 SER B CA 1
ATOM 670 C C . SER B 2 19 ? 29.792 49.270 -1.671 1.00 13.64 83 SER B C 1
ATOM 671 O O . SER B 2 19 ? 29.420 48.338 -2.404 1.00 15.42 83 SER B O 1
ATOM 674 N N . PHE B 2 20 ? 29.151 50.431 -1.591 1.00 15.21 84 PHE B N 1
ATOM 675 C CA . PHE B 2 20 ? 27.919 50.663 -2.336 1.00 15.03 84 PHE B CA 1
ATOM 676 C C . PHE B 2 20 ? 28.247 51.190 -3.721 1.00 15.78 84 PHE B C 1
ATOM 677 O O . PHE B 2 20 ? 29.292 51.813 -3.923 1.00 18.53 84 PHE B O 1
ATOM 685 N N . PRO B 2 21 ? 27.351 50.963 -4.697 1.00 17.59 85 PRO B N 1
ATOM 686 C CA . PRO B 2 21 ? 26.000 50.412 -4.594 1.00 18.04 85 PRO B CA 1
ATOM 687 C C . PRO B 2 21 ? 25.893 48.898 -4.383 1.00 18.22 85 PRO B C 1
ATOM 688 O O . PRO B 2 21 ? 24.813 48.438 -4.043 1.00 20.49 85 PRO B O 1
ATOM 692 N N . GLU B 2 22 ? 26.986 48.158 -4.584 1.00 18.24 86 GLU B N 1
ATOM 693 C CA . GLU B 2 22 ? 26.982 46.686 -4.526 1.00 19.91 86 GLU B CA 1
ATOM 694 C C . GLU B 2 22 ? 26.609 46.105 -3.155 1.00 19.10 86 GLU B C 1
ATOM 695 O O . GLU B 2 22 ? 25.913 45.086 -3.106 1.00 23.62 86 GLU B O 1
ATOM 701 N N . GLY B 2 23 ? 27.086 46.722 -2.063 1.00 15.80 87 GLY B N 1
ATOM 702 C CA . GLY B 2 23 ? 26.781 46.259 -0.703 1.00 15.13 87 GLY B CA 1
ATOM 703 C C . GLY B 2 23 ? 27.874 45.377 -0.124 1.00 13.36 87 GLY B C 1
ATOM 704 O O . GLY B 2 23 ? 29.002 45.340 -0.628 1.00 13.89 87 GLY B O 1
ATOM 705 N N . PHE B 2 24 ? 27.523 44.642 0.930 1.00 13.26 88 PHE B N 1
ATOM 706 C CA . PHE B 2 24 ? 28.496 43.817 1.636 1.00 12.25 88 PHE B CA 1
ATOM 707 C C . PHE B 2 24 ? 27.772 42.757 2.426 1.00 13.14 88 PHE B C 1
ATOM 708 O O . PHE B 2 24 ? 26.545 42.827 2.571 1.00 12.93 88 PHE B O 1
ATOM 716 N N . THR B 2 25 ? 28.531 41.767 2.893 1.00 12.40 89 THR B N 1
ATOM 717 C CA . THR B 2 25 ? 27.980 40.783 3.839 1.00 12.28 89 THR B CA 1
ATOM 718 C C . THR B 2 25 ? 28.810 40.806 5.106 1.00 11.07 89 THR B C 1
ATOM 719 O O . THR B 2 25 ? 29.932 41.365 5.145 1.00 12.38 89 THR B O 1
ATOM 723 N N . TRP B 2 26 ? 28.244 40.243 6.173 1.00 11.00 90 TRP B N 1
ATOM 724 C CA . TRP B 2 26 ? 29.051 39.958 7.353 1.00 11.33 90 TRP B CA 1
ATOM 725 C C . TRP B 2 26 ? 28.661 38.611 7.933 1.00 10.58 90 TRP B C 1
ATOM 726 O O . TRP B 2 26 ? 27.580 38.085 7.665 1.00 11.54 90 TRP B O 1
ATOM 737 N N . GLU B 2 27 ? 29.555 38.068 8.741 1.00 10.07 91 GLU B N 1
ATOM 738 C CA . GLU B 2 27 ? 29.343 36.752 9.331 1.00 10.38 91 GLU B CA 1
ATOM 739 C C . GLU B 2 27 ? 30.013 36.734 10.689 1.00 10.31 91 GLU B C 1
ATOM 740 O O . GLU B 2 27 ? 31.058 37.374 10.880 1.00 10.94 91 GLU B O 1
ATOM 746 N N . ARG B 2 28 ? 29.394 36.044 11.662 1.00 9.82 92 ARG B N 1
ATOM 747 C CA . ARG B 2 28 ? 29.875 36.189 13.032 1.00 9.70 92 ARG B CA 1
ATOM 748 C C . ARG B 2 28 ? 29.516 34.965 13.830 1.00 9.13 92 ARG B C 1
ATOM 749 O O . ARG B 2 28 ? 28.418 34.418 13.664 1.00 9.75 92 ARG B O 1
ATOM 757 N N . THR B 2 29 ? 30.425 34.568 14.720 1.00 9.13 93 THR B N 1
ATOM 758 C CA . THR B 2 29 ? 30.055 33.697 15.844 1.00 9.54 93 THR B CA 1
ATOM 759 C C . THR B 2 29 ? 30.397 34.436 17.152 1.00 9.41 93 THR B C 1
ATOM 760 O O . THR B 2 29 ? 31.524 34.938 17.321 1.00 9.59 93 THR B O 1
ATOM 764 N N . THR B 2 30 ? 29.390 34.514 18.024 1.00 9.11 94 THR B N 1
ATOM 765 C CA . THR B 2 30 ? 29.533 35.087 19.385 1.00 9.39 94 THR B CA 1
ATOM 766 C C . THR B 2 30 ? 29.564 33.928 20.385 1.00 9.40 94 THR B C 1
ATOM 767 O O . THR B 2 30 ? 28.640 33.113 20.420 1.00 10.16 94 THR B O 1
ATOM 771 N N A THR B 2 31 ? 30.651 33.856 21.160 0.50 10.67 95 THR B N 1
ATOM 772 N N B THR B 2 31 ? 30.662 33.822 21.130 0.50 9.23 95 THR B N 1
ATOM 773 C CA A THR B 2 31 ? 30.859 32.793 22.151 0.50 11.23 95 THR B CA 1
ATOM 774 C CA B THR B 2 31 ? 30.758 32.778 22.137 0.50 8.57 95 THR B CA 1
ATOM 775 C C A THR B 2 31 ? 30.611 33.358 23.558 0.50 11.10 95 THR B C 1
ATOM 776 C C B THR B 2 31 ? 30.518 33.418 23.492 0.50 9.23 95 THR B C 1
ATOM 777 O O A THR B 2 31 ? 31.341 34.248 24.013 0.50 11.86 95 THR B O 1
ATOM 778 O O B THR B 2 31 ? 31.165 34.408 23.845 0.50 10.24 95 THR B O 1
ATOM 785 N N . TYR B 2 32 ? 29.594 32.845 24.249 1.00 9.94 96 TYR B N 1
ATOM 786 C CA . TYR B 2 32 ? 29.268 33.346 25.585 1.00 10.70 96 TYR B CA 1
ATOM 787 C C . TYR B 2 32 ? 30.067 32.576 26.657 1.00 10.80 96 TYR B C 1
ATOM 788 O O . TYR B 2 32 ? 30.340 31.365 26.490 1.00 11.46 96 TYR B O 1
ATOM 797 N N . GLU B 2 33 ? 30.397 33.250 27.763 1.00 11.17 97 GLU B N 1
ATOM 798 C CA . GLU B 2 33 ? 31.256 32.635 28.782 1.00 12.07 97 GLU B CA 1
ATOM 799 C C . GLU B 2 33 ? 30.603 31.429 29.481 1.00 11.40 97 GLU B C 1
ATOM 800 O O . GLU B 2 33 ? 31.304 30.602 30.049 1.00 13.97 97 GLU B O 1
ATOM 806 N N . ASP B 2 34 ? 29.284 31.308 29.390 1.00 11.98 98 ASP B N 1
ATOM 807 C CA . ASP B 2 34 ? 28.552 30.198 30.016 1.00 13.55 98 ASP B CA 1
ATOM 808 C C . ASP B 2 34 ? 28.123 29.104 29.016 1.00 13.31 98 ASP B C 1
ATOM 809 O O . ASP B 2 34 ? 27.292 28.235 29.349 1.00 14.88 98 ASP B O 1
ATOM 814 N N . GLY B 2 35 ? 28.698 29.117 27.804 1.00 12.88 99 GLY B N 1
ATOM 815 C CA . GLY B 2 35 ? 28.541 27.990 26.881 1.00 13.26 99 GLY B CA 1
ATOM 816 C C . GLY B 2 35 ? 27.673 28.227 25.663 1.00 12.45 99 GLY B C 1
ATOM 817 O O . GLY B 2 35 ? 27.712 27.444 24.708 1.00 14.13 99 GLY B O 1
ATOM 818 N N . GLY B 2 36 ? 26.893 29.309 25.672 1.00 11.72 100 GLY B N 1
ATOM 819 C CA . GLY B 2 36 ? 26.071 29.640 24.508 1.00 11.61 100 GLY B CA 1
ATOM 820 C C . GLY B 2 36 ? 26.897 30.053 23.297 1.00 10.45 100 GLY B C 1
ATOM 821 O O . GLY B 2 36 ? 27.991 30.637 23.443 1.00 10.72 100 GLY B O 1
ATOM 822 N N . PHE B 2 37 ? 26.352 29.773 22.113 1.00 10.09 101 PHE B N 1
ATOM 823 C CA . PHE B 2 37 ? 26.930 30.276 20.852 1.00 10.32 101 PHE B CA 1
ATOM 824 C C . PHE B 2 37 ? 25.813 30.933 20.052 1.00 9.82 101 PHE B C 1
ATOM 825 O O . PHE B 2 37 ? 24.700 30.386 19.948 1.00 10.68 101 PHE B O 1
ATOM 833 N N . LEU B 2 38 ? 26.101 32.078 19.431 1.00 9.73 102 LEU B N 1
ATOM 834 C CA . LEU B 2 38 ? 25.127 32.691 18.540 1.00 10.82 102 LEU B CA 1
ATOM 835 C C . LEU B 2 38 ? 25.855 33.016 17.236 1.00 9.80 102 LEU B C 1
ATOM 836 O O . LEU B 2 38 ? 26.769 33.853 17.211 1.00 10.85 102 LEU B O 1
ATOM 841 N N . THR B 2 39 ? 25.443 32.354 16.165 1.00 9.69 103 THR B N 1
ATOM 842 C CA . THR B 2 39 ? 26.052 32.510 14.847 1.00 10.33 103 THR B CA 1
ATOM 843 C C . THR B 2 39 ? 25.097 33.206 13.899 1.00 10.45 103 THR B C 1
ATOM 844 O O . THR B 2 39 ? 23.887 32.951 13.928 1.00 11.30 103 THR B O 1
ATOM 848 N N . ALA B 2 40 ? 25.637 34.106 13.073 1.00 10.56 104 ALA B N 1
ATOM 849 C CA . ALA B 2 40 ? 24.809 34.834 12.115 1.00 11.35 104 ALA B CA 1
ATOM 850 C C . ALA B 2 40 ? 25.495 35.045 10.784 1.00 11.61 104 ALA B C 1
ATOM 851 O O . ALA B 2 40 ? 26.729 35.138 10.722 1.00 12.56 104 ALA B O 1
ATOM 853 N N . HIS B 2 41 ? 24.691 35.116 9.719 1.00 11.78 105 HIS B N 1
ATOM 854 C CA . HIS B 2 41 ? 25.166 35.574 8.414 1.00 12.98 105 HIS B CA 1
ATOM 855 C C . HIS B 2 41 ? 24.218 36.676 7.991 1.00 11.56 105 HIS B C 1
ATOM 856 O O . HIS B 2 41 ? 22.999 36.548 8.146 1.00 13.98 105 HIS B O 1
ATOM 863 N N . GLN B 2 42 ? 24.772 37.741 7.425 1.00 12.03 106 GLN B N 1
ATOM 864 C CA . GLN B 2 42 ? 23.928 38.858 7.004 1.00 11.82 106 GLN B CA 1
ATOM 865 C C . GLN B 2 42 ? 24.331 39.348 5.624 1.00 13.00 106 GLN B C 1
ATOM 866 O O . GLN B 2 42 ? 25.520 39.431 5.303 1.00 13.67 106 GLN B O 1
ATOM 872 N N . ASP B 2 43 ? 23.326 39.676 4.806 1.00 13.22 107 ASP B N 1
ATOM 873 C CA . ASP B 2 43 ? 23.542 40.354 3.531 1.00 12.71 107 ASP B CA 1
ATOM 874 C C . ASP B 2 43 ? 23.006 41.783 3.610 1.00 12.34 107 ASP B C 1
ATOM 875 O O . ASP B 2 43 ? 21.882 41.982 4.066 1.00 13.48 107 ASP B O 1
ATOM 880 N N . THR B 2 44 ? 23.809 42.766 3.182 1.00 11.94 108 THR B N 1
ATOM 881 C CA . THR B 2 44 ? 23.402 44.163 3.102 1.00 13.15 108 THR B CA 1
ATOM 882 C C . THR B 2 44 ? 23.393 44.616 1.655 1.00 13.34 108 THR B C 1
ATOM 883 O O . THR B 2 44 ? 24.421 44.524 0.953 1.00 14.19 108 THR B O 1
ATOM 887 N N A SER B 2 45 ? 22.220 45.061 1.212 0.50 15.63 109 SER B N 1
ATOM 888 N N B SER B 2 45 ? 22.235 45.092 1.215 0.50 14.74 109 SER B N 1
ATOM 889 C CA A SER B 2 45 ? 22.028 45.564 -0.148 0.50 16.21 109 SER B CA 1
ATOM 890 C CA B SER B 2 45 ? 22.075 45.582 -0.149 0.50 14.43 109 SER B CA 1
ATOM 891 C C A SER B 2 45 ? 21.456 46.987 -0.096 0.50 15.25 109 SER B C 1
ATOM 892 C C B SER B 2 45 ? 21.374 46.944 -0.126 0.50 14.30 109 SER B C 1
ATOM 893 O O A SER B 2 45 ? 21.041 47.466 0.964 0.50 15.48 109 SER B O 1
ATOM 894 O O B SER B 2 45 ? 20.778 47.335 0.881 0.50 14.68 109 SER B O 1
ATOM 899 N N . LEU B 2 46 ? 21.447 47.667 -1.242 1.00 15.33 110 LEU B N 1
ATOM 900 C CA . LEU B 2 46 ? 20.821 48.979 -1.340 1.00 15.37 110 LEU B CA 1
ATOM 901 C C . LEU B 2 46 ? 19.788 48.895 -2.466 1.00 15.96 110 LEU B C 1
ATOM 902 O O . LEU B 2 46 ? 20.144 48.628 -3.602 1.00 18.34 110 LEU B O 1
ATOM 907 N N . ASP B 2 47 ? 18.522 49.107 -2.106 1.00 16.82 111 ASP B N 1
ATOM 908 C CA . ASP B 2 47 ? 17.366 49.011 -3.004 1.00 19.20 111 ASP B CA 1
ATOM 909 C C . ASP B 2 47 ? 16.833 50.420 -3.203 1.00 20.21 111 ASP B C 1
ATOM 910 O O . ASP B 2 47 ? 16.071 50.922 -2.386 1.00 19.83 111 ASP B O 1
ATOM 915 N N . GLY B 2 48 ? 17.262 51.063 -4.290 1.00 21.37 112 GLY B N 1
ATOM 916 C CA . GLY B 2 48 ? 16.969 52.484 -4.486 1.00 22.59 112 GLY B CA 1
ATOM 917 C C . GLY B 2 48 ? 17.650 53.312 -3.404 1.00 21.20 112 GLY B C 1
ATOM 918 O O . GLY B 2 48 ? 18.883 53.415 -3.365 1.00 23.05 112 GLY B O 1
ATOM 919 N N . ASP B 2 49 ? 16.839 53.904 -2.535 1.00 20.58 113 ASP B N 1
ATOM 920 C CA . ASP B 2 49 ? 17.351 54.696 -1.414 1.00 21.15 113 ASP B CA 1
ATOM 921 C C . ASP B 2 49 ? 17.331 53.954 -0.075 1.00 19.92 113 ASP B C 1
ATOM 922 O O . ASP B 2 49 ? 17.753 54.516 0.948 1.00 20.38 113 ASP B O 1
ATOM 927 N N . CYS B 2 50 ? 16.842 52.710 -0.081 1.00 18.14 114 CYS B N 1
ATOM 928 C CA . CYS B 2 50 ? 16.626 51.973 1.173 1.00 16.41 114 CYS B CA 1
ATOM 929 C C . CYS B 2 50 ? 17.600 50.812 1.347 1.00 15.55 114 CYS B C 1
ATOM 930 O O . CYS B 2 50 ? 17.755 49.997 0.440 1.00 17.34 114 CYS B O 1
ATOM 933 N N . LEU B 2 51 ? 18.280 50.741 2.503 1.00 15.89 115 LEU B N 1
ATOM 934 C CA . LEU B 2 51 ? 19.131 49.593 2.792 1.00 15.51 115 LEU B CA 1
ATOM 935 C C . LEU B 2 51 ? 18.253 48.387 3.131 1.00 14.00 115 LEU B C 1
ATOM 936 O O . LEU B 2 51 ? 17.240 48.529 3.798 1.00 16.12 115 LEU B O 1
ATOM 941 N N . VAL B 2 52 ? 18.673 47.204 2.692 1.00 14.41 116 VAL B N 1
ATOM 942 C CA . VAL B 2 52 ? 17.919 45.981 2.945 1.00 14.45 116 VAL B CA 1
ATOM 943 C C . VAL B 2 52 ? 18.854 44.956 3.579 1.00 13.74 116 VAL B C 1
ATOM 944 O O . VAL B 2 52 ? 19.897 44.625 3.001 1.00 14.33 116 VAL B O 1
ATOM 948 N N . TYR B 2 53 ? 18.436 44.434 4.733 1.00 13.91 117 TYR B N 1
ATOM 949 C CA . TYR B 2 53 ? 19.248 43.450 5.474 1.00 13.15 117 TYR B CA 1
ATOM 950 C C . TYR B 2 53 ? 18.514 42.104 5.469 1.00 13.05 117 TYR B C 1
ATOM 951 O O . TYR B 2 53 ? 17.289 42.050 5.706 1.00 15.12 117 TYR B O 1
ATOM 960 N N A LYS B 2 54 ? 19.256 41.031 5.190 0.50 14.30 118 LYS B N 1
ATOM 961 N N B LYS B 2 54 ? 19.234 41.031 5.165 0.50 13.41 118 LYS B N 1
ATOM 962 C CA A LYS B 2 54 ? 18.723 39.655 5.228 0.50 14.55 118 LYS B CA 1
ATOM 963 C CA B LYS B 2 54 ? 18.672 39.682 5.302 0.50 12.31 118 LYS B CA 1
ATOM 964 C C A LYS B 2 54 ? 19.596 38.826 6.185 0.50 13.02 118 LYS B C 1
ATOM 965 C C B LYS B 2 54 ? 19.599 38.949 6.253 0.50 11.48 118 LYS B C 1
ATOM 966 O O A LYS B 2 54 ? 20.780 38.593 5.894 0.50 13.92 118 LYS B O 1
ATOM 967 O O B LYS B 2 54 ? 20.820 38.904 6.025 0.50 11.83 118 LYS B O 1
ATOM 978 N N . VAL B 2 55 ? 19.024 38.390 7.308 1.00 12.26 119 VAL B N 1
ATOM 979 C CA . VAL B 2 55 ? 19.820 37.806 8.388 1.00 13.20 119 VAL B CA 1
ATOM 980 C C . VAL B 2 55 ? 19.405 36.360 8.658 1.00 13.01 119 VAL B C 1
ATOM 981 O O . VAL B 2 55 ? 18.212 36.066 8.770 1.00 14.07 119 VAL B O 1
ATOM 985 N N . LYS B 2 56 ? 20.391 35.475 8.783 1.00 12.75 120 LYS B N 1
ATOM 986 C CA . LYS B 2 56 ? 20.180 34.079 9.217 1.00 12.44 120 LYS B CA 1
ATOM 987 C C . LYS B 2 56 ? 20.881 33.871 10.548 1.00 12.07 120 LYS B C 1
ATOM 988 O O . LYS B 2 56 ? 22.026 34.290 10.712 1.00 11.95 120 LYS B O 1
ATOM 994 N N . ILE B 2 57 ? 20.181 33.215 11.484 1.00 11.28 121 ILE B N 1
ATOM 995 C CA . ILE B 2 57 ? 20.698 33.034 12.852 1.00 12.32 121 ILE B CA 1
ATOM 996 C C . ILE B 2 57 ? 20.612 31.566 13.289 1.00 11.94 121 ILE B C 1
ATOM 997 O O . ILE B 2 57 ? 19.582 30.904 13.090 1.00 12.86 121 ILE B O 1
ATOM 1002 N N . LEU B 2 58 ? 21.682 31.078 13.910 1.00 11.18 122 LEU B N 1
ATOM 1003 C CA . LEU B 2 58 ? 21.656 29.772 14.603 1.00 11.69 122 LEU B CA 1
ATOM 1004 C C . LEU B 2 58 ? 22.303 29.963 15.959 1.00 11.09 122 LEU B C 1
ATOM 1005 O O . LEU B 2 58 ? 23.487 30.312 16.017 1.00 11.90 122 LEU B O 1
ATOM 1010 N N . GLY B 2 59 ? 21.528 29.738 17.029 1.00 11.64 123 GLY B N 1
ATOM 1011 C CA . GLY B 2 59 ? 22.049 29.813 18.388 1.00 11.66 123 GLY B CA 1
ATOM 1012 C C . GLY B 2 59 ? 21.875 28.481 19.093 1.00 11.88 123 GLY B C 1
ATOM 1013 O O . GLY B 2 59 ? 20.903 27.759 18.855 1.00 12.86 123 GLY B O 1
ATOM 1014 N N . ASN B 2 60 ? 22.813 28.126 19.960 1.00 11.50 124 ASN B N 1
ATOM 1015 C CA . ASN B 2 60 ? 22.795 26.795 20.575 1.00 11.16 124 ASN B CA 1
ATOM 1016 C C . ASN B 2 60 ? 23.552 26.760 21.876 1.00 11.10 124 ASN B C 1
ATOM 1017 O O . ASN B 2 60 ? 24.363 27.646 22.179 1.00 11.63 124 ASN B O 1
ATOM 1022 N N . ASN B 2 61 ? 23.259 25.723 22.663 1.00 12.39 125 ASN B N 1
ATOM 1023 C CA . ASN B 2 61 ? 24.004 25.432 23.876 1.00 13.39 125 ASN B CA 1
ATOM 1024 C C . ASN B 2 61 ? 23.827 26.492 24.965 1.00 13.41 125 ASN B C 1
ATOM 1025 O O . ASN B 2 61 ? 24.603 26.535 25.918 1.00 13.59 125 ASN B O 1
ATOM 1030 N N . PHE B 2 62 ? 22.815 27.356 24.860 1.00 12.82 126 PHE B N 1
ATOM 1031 C CA . PHE B 2 62 ? 22.595 28.314 25.952 1.00 12.77 126 PHE B CA 1
ATOM 1032 C C . PHE B 2 62 ? 22.081 27.540 27.163 1.00 12.78 126 PHE B C 1
ATOM 1033 O O . PHE B 2 62 ? 21.128 26.750 27.033 1.00 14.78 126 PHE B O 1
ATOM 1041 N N . PRO B 2 63 ? 22.692 27.747 28.348 1.00 13.42 127 PRO B N 1
ATOM 1042 C CA . PRO B 2 63 ? 22.244 26.960 29.520 1.00 14.38 127 PRO B CA 1
ATOM 1043 C C . PRO B 2 63 ? 20.819 27.320 29.906 1.00 15.79 127 PRO B C 1
ATOM 1044 O O . PRO B 2 63 ? 20.439 28.495 29.887 1.00 16.14 127 PRO B O 1
ATOM 1048 N N . ALA B 2 64 ? 20.029 26.315 30.283 1.00 15.91 128 ALA B N 1
ATOM 1049 C CA . ALA B 2 64 ? 18.642 26.552 30.657 1.00 18.69 128 ALA B CA 1
ATOM 1050 C C . ALA B 2 64 ? 18.538 27.546 31.823 1.00 19.31 128 ALA B C 1
ATOM 1051 O O . ALA B 2 64 ? 17.591 28.343 31.880 1.00 22.56 128 ALA B O 1
ATOM 1053 N N . ASP B 2 65 ? 19.530 27.528 32.709 1.00 20.43 129 ASP B N 1
ATOM 1054 C CA . ASP B 2 65 ? 19.508 28.366 33.907 1.00 23.88 129 ASP B CA 1
ATOM 1055 C C . ASP B 2 65 ? 20.185 29.731 33.764 1.00 22.96 129 ASP B C 1
ATOM 1056 O O . ASP B 2 65 ? 20.231 30.504 34.723 1.00 24.19 129 ASP B O 1
ATOM 1061 N N . GLY B 2 66 ? 20.706 30.026 32.575 1.00 20.07 130 GLY B N 1
ATOM 1062 C CA . GLY B 2 66 ? 21.438 31.270 32.362 1.00 19.11 130 GLY B CA 1
ATOM 1063 C C . GLY B 2 66 ? 20.572 32.479 32.046 1.00 16.31 130 GLY B C 1
ATOM 1064 O O . GLY B 2 66 ? 19.386 32.342 31.747 1.00 17.32 130 GLY B O 1
ATOM 1065 N N . PRO B 2 67 ? 21.173 33.681 32.080 1.00 16.69 131 PRO B N 1
ATOM 1066 C CA . PRO B 2 67 ? 20.383 34.893 31.830 1.00 15.03 131 PRO B CA 1
ATOM 1067 C C . PRO B 2 67 ? 19.662 34.917 30.479 1.00 15.36 131 PRO B C 1
ATOM 1068 O O . PRO B 2 67 ? 18.585 35.512 30.368 1.00 16.71 131 PRO B O 1
ATOM 1072 N N . VAL B 2 68 ? 20.235 34.302 29.450 1.00 14.22 132 VAL B N 1
ATOM 1073 C CA . VAL B 2 68 ? 19.618 34.329 28.120 1.00 14.06 132 VAL B CA 1
ATOM 1074 C C . VAL B 2 68 ? 18.310 33.506 28.080 1.00 14.23 132 VAL B C 1
ATOM 1075 O O . VAL B 2 68 ? 17.245 34.035 27.751 1.00 15.95 132 VAL B O 1
ATOM 1079 N N . MET B 2 69 ? 18.378 32.233 28.450 1.00 15.52 133 MET B N 1
ATOM 1080 C CA . MET B 2 69 ? 17.174 31.381 28.397 1.00 17.19 133 MET B CA 1
ATOM 1081 C C . MET B 2 69 ? 16.144 31.706 29.470 1.00 19.84 133 MET B C 1
ATOM 1082 O O . MET B 2 69 ? 14.960 31.404 29.305 1.00 21.65 133 MET B O 1
ATOM 1087 N N . GLN B 2 70 ? 16.618 32.307 30.569 1.00 19.66 134 GLN B N 1
ATOM 1088 C CA . GLN B 2 70 ? 15.723 32.827 31.600 1.00 23.60 134 GLN B CA 1
ATOM 1089 C C . GLN B 2 70 ? 15.110 34.186 31.229 1.00 26.66 134 GLN B C 1
ATOM 1090 O O . GLN B 2 70 ? 14.238 34.670 31.964 1.00 25.22 134 GLN B O 1
ATOM 1096 N N . ASN B 2 71 ? 15.529 34.788 30.099 1.00 20.12 135 ASN B N 1
ATOM 1097 C CA . ASN B 2 71 ? 15.094 36.138 29.690 1.00 20.70 135 ASN B CA 1
ATOM 1098 C C . ASN B 2 71 ? 15.224 37.152 30.853 1.00 19.82 135 ASN B C 1
ATOM 1099 O O . ASN B 2 71 ? 14.292 37.900 31.181 1.00 21.03 135 ASN B O 1
ATOM 1104 N N . LYS B 2 72 ? 16.404 37.155 31.459 1.00 18.23 136 LYS B N 1
ATOM 1105 C CA . LYS B 2 72 ? 16.758 38.006 32.585 1.00 23.65 136 LYS B CA 1
ATOM 1106 C C . LYS B 2 72 ? 18.120 38.626 32.288 1.00 27.32 136 LYS B C 1
ATOM 1107 O O . LYS B 2 72 ? 19.095 38.523 33.059 1.00 28.46 136 LYS B O 1
ATOM 1113 N N . ALA B 2 73 ? 18.194 39.268 31.132 1.00 27.53 137 ALA B N 1
ATOM 1114 C CA . ALA B 2 73 ? 19.358 40.022 30.804 1.00 29.78 137 ALA B CA 1
ATOM 1115 C C . ALA B 2 73 ? 19.198 41.360 31.547 1.00 29.45 137 ALA B C 1
ATOM 1116 O O . ALA B 2 73 ? 18.602 41.447 32.642 1.00 28.05 137 ALA B O 1
ATOM 1118 N N . GLY B 2 74 ? 19.746 42.395 30.971 1.00 27.78 138 GLY B N 1
ATOM 1119 C CA . GLY B 2 74 ? 19.596 43.694 31.505 1.00 19.70 138 GLY B CA 1
ATOM 1120 C C . GLY B 2 74 ? 19.826 44.562 30.299 1.00 14.18 138 GLY B C 1
ATOM 1121 O O . GLY B 2 74 ? 18.909 44.891 29.534 1.00 15.65 138 GLY B O 1
ATOM 1122 N N . ARG B 2 75 ? 21.077 44.941 30.139 1.00 12.68 139 ARG B N 1
ATOM 1123 C CA . ARG B 2 75 ? 21.432 45.865 29.077 1.00 12.93 139 ARG B CA 1
ATOM 1124 C C . ARG B 2 75 ? 22.900 45.624 28.692 1.00 11.72 139 ARG B C 1
ATOM 1125 O O . ARG B 2 75 ? 23.714 45.231 29.541 1.00 12.50 139 ARG B O 1
ATOM 1133 N N . TRP B 2 76 ? 23.241 45.863 27.427 1.00 11.25 140 TRP B N 1
ATOM 1134 C CA . TRP B 2 76 ? 24.625 45.755 27.016 1.00 10.73 140 TRP B CA 1
ATOM 1135 C C . TRP B 2 76 ? 25.447 46.950 27.459 1.00 11.38 140 TRP B C 1
ATOM 1136 O O . TRP B 2 76 ? 25.023 48.099 27.309 1.00 11.94 140 TRP B O 1
ATOM 1147 N N . GLU B 2 77 ? 26.637 46.695 27.992 1.00 10.53 141 GLU B N 1
ATOM 1148 C CA . GLU B 2 77 ? 27.641 47.767 28.091 1.00 10.72 141 GLU B CA 1
ATOM 1149 C C . GLU B 2 77 ? 28.030 48.223 26.674 1.00 10.91 141 GLU B C 1
ATOM 1150 O O . GLU B 2 77 ? 27.861 47.473 25.708 1.00 10.57 141 GLU B O 1
ATOM 1156 N N . PRO B 2 78 ? 28.572 49.443 26.546 1.00 11.94 142 PRO B N 1
ATOM 1157 C CA . PRO B 2 78 ? 29.174 49.797 25.261 1.00 12.11 142 PRO B CA 1
ATOM 1158 C C . PRO B 2 78 ? 30.278 48.800 24.935 1.00 12.63 142 PRO B C 1
ATOM 1159 O O . PRO B 2 78 ? 30.877 48.197 25.846 1.00 15.69 142 PRO B O 1
ATOM 1163 N N . ALA B 2 79 ? 30.555 48.628 23.655 1.00 13.53 143 ALA B N 1
ATOM 1164 C CA . ALA B 2 79 ? 31.529 47.656 23.220 1.00 16.51 143 ALA B CA 1
ATOM 1165 C C . ALA B 2 79 ? 32.561 48.264 22.297 1.00 14.02 143 ALA B C 1
ATOM 1166 O O . ALA B 2 79 ? 32.234 49.132 21.490 1.00 16.36 143 ALA B O 1
ATOM 1168 N N . THR B 2 80 ? 33.788 47.775 22.415 1.00 11.70 144 THR B N 1
ATOM 1169 C CA . THR B 2 80 ? 34.848 48.253 21.551 1.00 10.95 144 THR B CA 1
ATOM 1170 C C . THR B 2 80 ? 35.415 47.086 20.748 1.00 9.94 144 THR B C 1
ATOM 1171 O O . THR B 2 80 ? 35.989 46.134 21.295 1.00 11.49 144 THR B O 1
ATOM 1175 N N . GLU B 2 81 ? 35.235 47.181 19.439 1.00 9.35 145 GLU B N 1
ATOM 1176 C CA . GLU B 2 81 ? 35.675 46.161 18.488 1.00 9.08 145 GLU B CA 1
ATOM 1177 C C . GLU B 2 81 ? 37.046 46.554 17.928 1.00 9.14 145 GLU B C 1
ATOM 1178 O O . GLU B 2 81 ? 37.273 47.739 17.617 1.00 11.08 145 GLU B O 1
ATOM 1184 N N . ILE B 2 82 ? 37.951 45.578 17.780 1.00 9.54 146 ILE B N 1
ATOM 1185 C CA . ILE B 2 82 ? 39.163 45.811 16.988 1.00 9.47 146 ILE B CA 1
ATOM 1186 C C . ILE B 2 82 ? 38.875 45.331 15.558 1.00 9.74 146 ILE B C 1
ATOM 1187 O O . ILE B 2 82 ? 38.296 44.262 15.362 1.00 10.28 146 ILE B O 1
ATOM 1192 N N . VAL B 2 83 ? 39.248 46.156 14.567 1.00 10.24 147 VAL B N 1
ATOM 1193 C CA . VAL B 2 83 ? 38.898 45.901 13.182 1.00 10.81 147 VAL B CA 1
ATOM 1194 C C . VAL B 2 83 ? 40.167 46.065 12.354 1.00 10.36 147 VAL B C 1
ATOM 1195 O O . VAL B 2 83 ? 40.881 47.069 12.481 1.00 11.18 147 VAL B O 1
ATOM 1199 N N . TYR B 2 84 ? 40.471 45.075 11.519 1.00 10.38 148 TYR B N 1
ATOM 1200 C CA . TYR B 2 84 ? 41.780 45.017 10.855 1.00 11.00 148 TYR B CA 1
ATOM 1201 C C . TYR B 2 84 ? 41.704 44.097 9.645 1.00 11.02 148 TYR B C 1
ATOM 1202 O O . TYR B 2 84 ? 40.890 43.176 9.580 1.00 11.89 148 TYR B O 1
ATOM 1211 N N . GLU B 2 85 ? 42.541 44.369 8.660 1.00 12.89 149 GLU B N 1
ATOM 1212 C CA . GLU B 2 85 ? 42.522 43.604 7.426 1.00 13.67 149 GLU B CA 1
ATOM 1213 C C . GLU B 2 85 ? 43.220 42.259 7.570 1.00 15.68 149 GLU B C 1
ATOM 1214 O O . GLU B 2 85 ? 44.284 42.168 8.171 1.00 17.76 149 GLU B O 1
ATOM 1220 N N . VAL B 2 86 ? 42.625 41.221 6.972 1.00 14.74 150 VAL B N 1
ATOM 1221 C CA . VAL B 2 86 ? 43.251 39.898 6.807 1.00 19.08 150 VAL B CA 1
ATOM 1222 C C . VAL B 2 86 ? 42.690 39.262 5.524 1.00 19.04 150 VAL B C 1
ATOM 1223 O O . VAL B 2 86 ? 41.508 39.362 5.254 1.00 17.89 150 VAL B O 1
ATOM 1227 N N . ASP B 2 87 ? 43.519 38.575 4.759 1.00 22.52 151 ASP B N 1
ATOM 1228 C CA . ASP B 2 87 ? 43.024 37.821 3.574 1.00 22.86 151 ASP B CA 1
ATOM 1229 C C . ASP B 2 87 ? 42.273 38.788 2.593 1.00 21.15 151 ASP B C 1
ATOM 1230 O O . ASP B 2 87 ? 41.365 38.350 1.904 1.00 22.08 151 ASP B O 1
ATOM 1235 N N . GLY B 2 88 ? 42.600 40.093 2.553 1.00 18.42 152 GLY B N 1
ATOM 1236 C CA . GLY B 2 88 ? 41.893 41.064 1.678 1.00 17.71 152 GLY B CA 1
ATOM 1237 C C . GLY B 2 88 ? 40.435 41.370 2.028 1.00 16.79 152 GLY B C 1
ATOM 1238 O O . GLY B 2 88 ? 39.674 41.877 1.191 1.00 19.75 152 GLY B O 1
ATOM 1239 N N . VAL B 2 89 ? 40.044 41.055 3.262 1.00 15.53 153 VAL B N 1
ATOM 1240 C CA . VAL B 2 89 ? 38.736 41.414 3.818 1.00 15.62 153 VAL B CA 1
ATOM 1241 C C . VAL B 2 89 ? 38.979 41.973 5.220 1.00 13.78 153 VAL B C 1
ATOM 1242 O O . VAL B 2 89 ? 40.122 42.067 5.651 1.00 15.94 153 VAL B O 1
ATOM 1246 N N . LEU B 2 90 ? 37.931 42.356 5.923 1.00 14.55 154 LEU B N 1
ATOM 1247 C CA . LEU B 2 90 ? 38.145 42.880 7.281 1.00 13.53 154 LEU B CA 1
ATOM 1248 C C . LEU B 2 90 ? 37.698 41.853 8.303 1.00 11.80 154 LEU B C 1
ATOM 1249 O O . LEU B 2 90 ? 36.635 41.243 8.178 1.00 13.77 154 LEU B O 1
ATOM 1254 N N . ARG B 2 91 ? 38.513 41.697 9.333 1.00 12.28 155 ARG B N 1
ATOM 1255 C CA . ARG B 2 91 ? 38.114 40.944 10.512 1.00 11.98 155 ARG B CA 1
ATOM 1256 C C . ARG B 2 91 ? 37.767 41.920 11.622 1.00 11.03 155 ARG B C 1
ATOM 1257 O O . ARG B 2 91 ? 38.332 43.015 11.720 1.00 12.58 155 ARG B O 1
ATOM 1265 N N . GLY B 2 92 ? 36.845 41.505 12.477 1.00 10.33 156 GLY B N 1
ATOM 1266 C CA . GLY B 2 92 ? 36.586 42.215 13.718 1.00 10.19 156 GLY B CA 1
ATOM 1267 C C . GLY B 2 92 ? 36.520 41.235 14.881 1.00 9.96 156 GLY B C 1
ATOM 1268 O O . GLY B 2 92 ? 36.148 40.051 14.709 1.00 10.28 156 GLY B O 1
ATOM 1269 N N . GLN B 2 93 ? 36.876 41.723 16.064 1.00 9.26 157 GLN B N 1
ATOM 1270 C CA . GLN B 2 93 ? 36.606 40.967 17.302 1.00 9.62 157 GLN B CA 1
ATOM 1271 C C . GLN B 2 93 ? 36.264 41.955 18.404 1.00 8.58 157 GLN B C 1
ATOM 1272 O O . GLN B 2 93 ? 36.822 43.060 18.435 1.00 9.73 157 GLN B O 1
ATOM 1278 N N . SER B 2 94 ? 35.372 41.571 19.314 1.00 8.55 158 SER B N 1
ATOM 1279 C CA . SER B 2 94 ? 35.109 42.408 20.476 1.00 8.59 158 SER B CA 1
ATOM 1280 C C . SER B 2 94 ? 34.729 41.532 21.667 1.00 8.89 158 SER B C 1
ATOM 1281 O O . SER B 2 94 ? 34.342 40.368 21.510 1.00 10.13 158 SER B O 1
ATOM 1284 N N . LEU B 2 95 ? 34.866 42.113 22.850 1.00 9.64 159 LEU B N 1
ATOM 1285 C CA . LEU B 2 95 ? 34.326 41.543 24.080 1.00 9.07 159 LEU B CA 1
ATOM 1286 C C . LEU B 2 95 ? 33.123 42.382 24.476 1.00 10.72 159 LEU B C 1
ATOM 1287 O O . LEU B 2 95 ? 33.244 43.610 24.648 1.00 13.36 159 LEU B O 1
ATOM 1292 N N . MET B 2 96 ? 31.967 41.733 24.630 1.00 9.63 160 MET B N 1
ATOM 1293 C CA . MET B 2 96 ? 30.770 42.412 25.081 1.00 10.57 160 MET B CA 1
ATOM 1294 C C . MET B 2 96 ? 30.320 41.870 26.427 1.00 9.77 160 MET B C 1
ATOM 1295 O O . MET B 2 96 ? 30.725 40.780 26.854 1.00 11.09 160 MET B O 1
ATOM 1300 N N . ALA B 2 97 ? 29.516 42.664 27.119 1.00 10.72 161 ALA B N 1
ATOM 1301 C CA . ALA B 2 97 ? 29.120 42.334 28.472 1.00 10.49 161 ALA B CA 1
ATOM 1302 C C . ALA B 2 97 ? 27.694 42.764 28.717 1.00 10.69 161 ALA B C 1
ATOM 1303 O O . ALA B 2 97 ? 27.341 43.944 28.560 1.00 11.11 161 ALA B O 1
ATOM 1305 N N . LEU B 2 98 ? 26.885 41.793 29.140 1.00 11.44 162 LEU B N 1
ATOM 1306 C CA . LEU B 2 98 ? 25.477 42.023 29.439 1.00 13.35 162 LEU B CA 1
ATOM 1307 C C . LEU B 2 98 ? 25.390 42.297 30.950 1.00 14.31 162 LEU B C 1
ATOM 1308 O O . LEU B 2 98 ? 25.729 41.419 31.752 1.00 17.04 162 LEU B O 1
ATOM 1313 N N . LYS B 2 99 ? 24.948 43.495 31.337 1.00 13.39 163 LYS B N 1
ATOM 1314 C CA . LYS B 2 99 ? 24.797 43.866 32.754 1.00 14.57 163 LYS B CA 1
ATOM 1315 C C . LYS B 2 99 ? 23.421 43.421 33.210 1.00 16.96 163 LYS B C 1
ATOM 1316 O O . LYS B 2 99 ? 22.397 43.984 32.782 1.00 18.03 163 LYS B O 1
ATOM 1322 N N . CYS B 2 100 ? 23.412 42.403 34.062 1.00 18.91 164 CYS B N 1
ATOM 1323 C CA . CYS B 2 100 ? 22.220 41.681 34.371 1.00 24.93 164 CYS B CA 1
ATOM 1324 C C . CYS B 2 100 ? 21.607 42.369 35.603 1.00 27.68 164 CYS B C 1
ATOM 1325 O O . CYS B 2 100 ? 22.289 43.155 36.295 1.00 26.73 164 CYS B O 1
ATOM 1328 N N . PRO B 2 101 ? 20.311 42.115 35.876 1.00 30.13 165 PRO B N 1
ATOM 1329 C CA . PRO B 2 101 ? 19.696 42.746 37.043 1.00 31.73 165 PRO B CA 1
ATOM 1330 C C . PRO B 2 101 ? 20.474 42.350 38.293 1.00 32.54 165 PRO B C 1
ATOM 1331 O O . PRO B 2 101 ? 20.799 41.171 38.464 1.00 34.29 165 PRO B O 1
ATOM 1335 N N . GLY B 2 102 ? 20.816 43.328 39.125 1.00 32.20 166 GLY B N 1
ATOM 1336 C CA . GLY B 2 102 ? 21.640 43.065 40.309 1.00 33.41 166 GLY B CA 1
ATOM 1337 C C . GLY B 2 102 ? 23.093 43.467 40.155 1.00 34.29 166 GLY B C 1
ATOM 1338 O O . GLY B 2 102 ? 23.794 43.692 41.142 1.00 35.96 166 GLY B O 1
ATOM 1339 N N . GLY B 2 103 ? 23.560 43.534 38.913 1.00 32.71 167 GLY B N 1
ATOM 1340 C CA . GLY B 2 103 ? 24.871 44.099 38.641 1.00 32.48 167 GLY B CA 1
ATOM 1341 C C . GLY B 2 103 ? 25.932 43.167 38.098 1.00 30.02 167 GLY B C 1
ATOM 1342 O O . GLY B 2 103 ? 26.982 43.660 37.666 1.00 31.93 167 GLY B O 1
ATOM 1343 N N . ARG B 2 104 ? 25.688 41.846 38.114 1.00 26.78 168 ARG B N 1
ATOM 1344 C CA . ARG B 2 104 ? 26.635 40.896 37.476 1.00 25.18 168 ARG B CA 1
ATOM 1345 C C . ARG B 2 104 ? 26.675 41.006 35.948 1.00 18.61 168 ARG B C 1
ATOM 1346 O O . ARG B 2 104 ? 25.641 41.190 35.307 1.00 20.36 168 ARG B O 1
ATOM 1354 N N . HIS B 2 105 ? 27.876 40.892 35.373 1.00 15.75 169 HIS B N 1
ATOM 1355 C CA . HIS B 2 105 ? 28.050 40.931 33.927 1.00 13.98 169 HIS B CA 1
ATOM 1356 C C . HIS B 2 105 ? 28.219 39.526 33.353 1.00 13.95 169 HIS B C 1
ATOM 1357 O O . HIS B 2 105 ? 28.962 38.713 33.907 1.00 19.63 169 HIS B O 1
ATOM 1364 N N . LEU B 2 106 ? 27.559 39.257 32.232 1.00 12.62 170 LEU B N 1
ATOM 1365 C CA . LEU B 2 106 ? 27.778 38.030 31.482 1.00 12.50 170 LEU B CA 1
ATOM 1366 C C . LEU B 2 106 ? 28.506 38.430 30.207 1.00 11.26 170 LEU B C 1
ATOM 1367 O O . LEU B 2 106 ? 27.959 39.203 29.392 1.00 11.65 170 LEU B O 1
ATOM 1372 N N . THR B 2 107 ? 29.713 37.890 30.001 1.00 10.86 171 THR B N 1
ATOM 1373 C CA . THR B 2 107 ? 30.524 38.320 28.876 1.00 9.42 171 THR B CA 1
ATOM 1374 C C . THR B 2 107 ? 30.490 37.359 27.696 1.00 9.17 171 THR B C 1
ATOM 1375 O O . THR B 2 107 ? 30.091 36.182 27.828 1.00 9.94 171 THR B O 1
ATOM 1379 N N . CYS B 2 108 ? 30.866 37.896 26.535 1.00 9.29 172 CYS B N 1
ATOM 1380 C CA . CYS B 2 108 ? 30.933 37.110 25.322 1.00 9.62 172 CYS B CA 1
ATOM 1381 C C . CYS B 2 108 ? 31.975 37.703 24.381 1.00 9.26 172 CYS B C 1
ATOM 1382 O O . CYS B 2 108 ? 32.441 38.829 24.602 1.00 10.41 172 CYS B O 1
ATOM 1385 N N . HIS B 2 109 ? 32.372 36.918 23.379 1.00 9.51 173 HIS B N 1
ATOM 1386 C CA . HIS B 2 109 ? 33.449 37.279 22.472 1.00 9.09 173 HIS B CA 1
ATOM 1387 C C . HIS B 2 109 ? 32.926 37.123 21.054 1.00 9.97 173 HIS B C 1
ATOM 1388 O O . HIS B 2 109 ? 32.476 36.031 20.661 1.00 10.04 173 HIS B O 1
ATOM 1395 N N . LEU B 2 110 ? 32.938 38.229 20.305 1.00 8.98 174 LEU B N 1
ATOM 1396 C CA . LEU B 2 110 ? 32.456 38.268 18.929 1.00 8.85 174 LEU B CA 1
ATOM 1397 C C . LEU B 2 110 ? 33.609 38.050 17.971 1.00 8.70 174 LEU B C 1
ATOM 1398 O O . LEU B 2 110 ? 34.661 38.675 18.145 1.00 9.33 174 LEU B O 1
ATOM 1403 N N . HIS B 2 111 ? 33.408 37.166 16.975 1.00 9.72 175 HIS B N 1
ATOM 1404 C CA . HIS B 2 111 ? 34.410 36.891 15.937 1.00 9.86 175 HIS B CA 1
ATOM 1405 C C . HIS B 2 111 ? 33.738 37.127 14.585 1.00 9.83 175 HIS B C 1
ATOM 1406 O O . HIS B 2 111 ? 32.844 36.363 14.206 1.00 9.84 175 HIS B O 1
ATOM 1413 N N . THR B 2 112 ? 34.146 38.174 13.878 1.00 10.18 176 THR B N 1
ATOM 1414 C CA . THR B 2 112 ? 33.439 38.629 12.687 1.00 9.99 176 THR B CA 1
ATOM 1415 C C . THR B 2 112 ? 34.346 38.685 11.459 1.00 9.62 176 THR B C 1
ATOM 1416 O O . THR B 2 112 ? 35.516 39.040 11.557 1.00 10.43 176 THR B O 1
ATOM 1420 N N . THR B 2 113 ? 33.760 38.425 10.278 1.00 10.27 177 THR B N 1
ATOM 1421 C CA . THR B 2 113 ? 34.414 38.783 9.019 1.00 10.26 177 THR B CA 1
ATOM 1422 C C . THR B 2 113 ? 33.414 39.637 8.230 1.00 10.06 177 THR B C 1
ATOM 1423 O O . THR B 2 113 ? 32.245 39.271 8.134 1.00 11.44 177 THR B O 1
ATOM 1427 N N . TYR B 2 114 ? 33.890 40.776 7.710 1.00 10.25 178 TYR B N 1
ATOM 1428 C CA . TYR B 2 114 ? 33.106 41.672 6.832 1.00 11.14 178 TYR B CA 1
ATOM 1429 C C . TYR B 2 114 ? 33.625 41.532 5.406 1.00 10.46 178 TYR B C 1
ATOM 1430 O O . TYR B 2 114 ? 34.837 41.556 5.177 1.00 12.18 178 TYR B O 1
ATOM 1439 N N . ARG B 2 115 ? 32.701 41.375 4.457 1.00 10.62 179 ARG B N 1
ATOM 1440 C CA . ARG B 2 115 ? 33.071 41.048 3.070 1.00 11.79 179 ARG B CA 1
ATOM 1441 C C . ARG B 2 115 ? 32.405 42.013 2.083 1.00 12.02 179 ARG B C 1
ATOM 1442 O O . ARG B 2 115 ? 31.213 41.884 1.784 1.00 12.34 179 ARG B O 1
ATOM 1450 N N . SER B 2 116 ? 33.156 42.986 1.573 1.00 12.81 180 SER B N 1
ATOM 1451 C CA . SER B 2 116 ? 32.632 43.861 0.531 1.00 12.43 180 SER B CA 1
ATOM 1452 C C . SER B 2 116 ? 32.221 43.051 -0.698 1.00 13.94 180 SER B C 1
ATOM 1453 O O . SER B 2 116 ? 32.836 42.037 -1.019 1.00 14.54 180 SER B O 1
ATOM 1456 N N . LYS B 2 117 ? 31.198 43.529 -1.404 1.00 14.37 181 LYS B N 1
ATOM 1457 C CA . LYS B 2 117 ? 30.851 42.969 -2.712 1.00 15.35 181 LYS B CA 1
ATOM 1458 C C . LYS B 2 117 ? 31.662 43.605 -3.854 1.00 16.27 181 LYS B C 1
ATOM 1459 O O . LYS B 2 117 ? 31.588 43.137 -4.993 1.00 18.78 181 LYS B O 1
ATOM 1465 N N . LYS B 2 118 ? 32.446 44.641 -3.536 1.00 16.70 182 LYS B N 1
ATOM 1466 C CA . LYS B 2 118 ? 33.471 45.157 -4.458 1.00 19.04 182 LYS B CA 1
ATOM 1467 C C . LYS B 2 118 ? 34.750 44.354 -4.264 1.00 20.09 182 LYS B C 1
ATOM 1468 O O . LYS B 2 118 ? 34.987 43.823 -3.166 1.00 19.99 182 LYS B O 1
ATOM 1474 N N . PRO B 2 119 ? 35.593 44.257 -5.312 1.00 21.93 183 PRO B N 1
ATOM 1475 C CA . PRO B 2 119 ? 36.875 43.587 -5.107 1.00 23.84 183 PRO B CA 1
ATOM 1476 C C . PRO B 2 119 ? 37.771 44.488 -4.271 1.00 23.36 183 PRO B C 1
ATOM 1477 O O . PRO B 2 119 ? 37.623 45.713 -4.328 1.00 23.58 183 PRO B O 1
ATOM 1481 N N . ALA B 2 120 ? 38.680 43.893 -3.497 1.00 24.23 184 ALA B N 1
ATOM 1482 C CA . ALA B 2 120 ? 39.564 44.664 -2.628 1.00 24.59 184 ALA B CA 1
ATOM 1483 C C . ALA B 2 120 ? 40.356 45.703 -3.432 1.00 25.91 184 ALA B C 1
ATOM 1484 O O . ALA B 2 120 ? 40.729 46.752 -2.909 1.00 26.61 184 ALA B O 1
ATOM 1486 N N . SER B 2 121 ? 40.586 45.423 -4.713 1.00 26.01 185 SER B N 1
ATOM 1487 C CA . SER B 2 121 ? 41.322 46.371 -5.562 1.00 27.15 185 SER B CA 1
ATOM 1488 C C . SER B 2 121 ? 40.579 47.700 -5.791 1.00 26.74 185 SER B C 1
ATOM 1489 O O . SER B 2 121 ? 41.209 48.701 -6.138 1.00 28.00 185 SER B O 1
ATOM 1492 N N . ALA B 2 122 ? 39.260 47.719 -5.572 1.00 23.92 186 ALA B N 1
ATOM 1493 C CA . ALA B 2 122 ? 38.446 48.942 -5.730 1.00 22.53 186 ALA B CA 1
ATOM 1494 C C . ALA B 2 122 ? 38.224 49.713 -4.409 1.00 22.67 186 ALA B C 1
ATOM 1495 O O . ALA B 2 122 ? 37.422 50.661 -4.349 1.00 23.49 186 ALA B O 1
ATOM 1497 N N . LEU B 2 123 ? 38.925 49.295 -3.357 1.00 20.75 187 LEU B N 1
ATOM 1498 C CA . LEU B 2 123 ? 38.645 49.770 -1.997 1.00 18.92 187 LEU B CA 1
ATOM 1499 C C . LEU B 2 123 ? 39.924 50.309 -1.361 1.00 18.52 187 LEU B C 1
ATOM 1500 O O . LEU B 2 123 ? 41.029 49.796 -1.613 1.00 22.24 187 LEU B O 1
ATOM 1505 N N . LYS B 2 124 ? 39.772 51.349 -0.550 1.00 17.31 188 LYS B N 1
ATOM 1506 C CA . LYS B 2 124 ? 40.862 51.795 0.317 1.00 18.72 188 LYS B CA 1
ATOM 1507 C C . LYS B 2 124 ? 40.616 51.131 1.671 1.00 16.92 188 LYS B C 1
ATOM 1508 O O . LYS B 2 124 ? 39.646 51.442 2.356 1.00 16.62 188 LYS B O 1
ATOM 1514 N N . MET B 2 125 ? 41.493 50.214 2.043 1.00 16.96 189 MET B N 1
ATOM 1515 C CA . MET B 2 125 ? 41.303 49.439 3.270 1.00 15.98 189 MET B CA 1
ATOM 1516 C C . MET B 2 125 ? 41.731 50.252 4.483 1.00 15.45 189 MET B C 1
ATOM 1517 O O . MET B 2 125 ? 42.779 50.882 4.458 1.00 16.49 189 MET B O 1
ATOM 1522 N N . PRO B 2 126 ? 40.922 50.250 5.561 1.00 14.44 190 PRO B N 1
ATOM 1523 C CA . PRO B 2 126 ? 41.377 50.946 6.764 1.00 13.75 190 PRO B CA 1
ATOM 1524 C C . PRO B 2 126 ? 42.473 50.166 7.480 1.00 13.21 190 PRO B C 1
ATOM 1525 O O . PRO B 2 126 ? 42.496 48.937 7.399 1.00 15.49 190 PRO B O 1
ATOM 1529 N N . GLY B 2 127 ? 43.346 50.890 8.178 1.00 13.07 191 GLY B N 1
ATOM 1530 C CA . GLY B 2 127 ? 44.314 50.274 9.076 1.00 13.44 191 GLY B CA 1
ATOM 1531 C C . GLY B 2 127 ? 43.633 49.792 10.350 1.00 12.22 191 GLY B C 1
ATOM 1532 O O . GLY B 2 127 ? 42.442 50.063 10.590 1.00 13.19 191 GLY B O 1
ATOM 1533 N N . PHE B 2 128 ? 44.405 49.092 11.171 1.00 11.71 192 PHE B N 1
ATOM 1534 C CA . PHE B 2 128 ? 43.895 48.622 12.460 1.00 10.78 192 PHE B CA 1
ATOM 1535 C C . PHE B 2 128 ? 43.276 49.795 13.236 1.00 10.81 192 PHE B C 1
ATOM 1536 O O . PHE B 2 128 ? 43.930 50.835 13.420 1.00 11.82 192 PHE B O 1
ATOM 1544 N N . HIS B 2 129 ? 42.048 49.624 13.737 1.00 10.54 193 HIS B N 1
ATOM 1545 C CA . HIS B 2 129 ? 41.412 50.688 14.496 1.00 10.15 193 HIS B CA 1
ATOM 1546 C C . HIS B 2 129 ? 40.340 50.088 15.388 1.00 10.33 193 HIS B C 1
ATOM 1547 O O . HIS B 2 129 ? 40.141 48.862 15.384 1.00 10.79 193 HIS B O 1
ATOM 1554 N N . PHE B 2 130 ? 39.645 50.964 16.119 1.00 10.03 194 PHE B N 1
ATOM 1555 C CA . PHE B 2 130 ? 38.595 50.556 17.060 1.00 10.45 194 PHE B CA 1
ATOM 1556 C C . PHE B 2 130 ? 37.250 51.032 16.557 1.00 10.38 194 PHE B C 1
ATOM 1557 O O . PHE B 2 130 ? 37.132 52.130 15.970 1.00 11.37 194 PHE B O 1
ATOM 1565 N N . GLU B 2 131 ? 36.234 50.211 16.787 1.00 10.30 195 GLU B N 1
ATOM 1566 C CA . GLU B 2 131 ? 34.870 50.651 16.501 1.00 10.76 195 GLU B CA 1
ATOM 1567 C C . GLU B 2 131 ? 34.057 50.495 17.789 1.00 10.69 195 GLU B C 1
ATOM 1568 O O . GLU B 2 131 ? 33.832 49.360 18.269 1.00 11.03 195 GLU B O 1
ATOM 1574 N N . ASP B 2 132 ? 33.663 51.631 18.365 1.00 10.41 196 ASP B N 1
ATOM 1575 C CA . ASP B 2 132 ? 32.833 51.628 19.570 1.00 10.31 196 ASP B CA 1
ATOM 1576 C C . ASP B 2 132 ? 31.378 51.532 19.142 1.00 10.09 196 ASP B C 1
ATOM 1577 O O . ASP B 2 132 ? 30.945 52.243 18.218 1.00 11.94 196 ASP B O 1
ATOM 1582 N N . HIS B 2 133 ? 30.605 50.724 19.868 1.00 11.31 197 HIS B N 1
ATOM 1583 C CA . HIS B 2 133 ? 29.171 50.562 19.606 1.00 10.57 197 HIS B CA 1
ATOM 1584 C C . HIS B 2 133 ? 28.413 50.664 20.901 1.00 11.84 197 HIS B C 1
ATOM 1585 O O . HIS B 2 133 ? 28.673 49.886 21.828 1.00 12.88 197 HIS B O 1
ATOM 1592 N N . ARG B 2 134 ? 27.466 51.600 20.932 1.00 11.85 198 ARG B N 1
ATOM 1593 C CA . ARG B 2 134 ? 26.582 51.825 22.086 1.00 12.92 198 ARG B CA 1
ATOM 1594 C C . ARG B 2 134 ? 25.200 51.343 21.679 1.00 11.46 198 ARG B C 1
ATOM 1595 O O . ARG B 2 134 ? 24.585 51.982 20.840 1.00 12.40 198 ARG B O 1
ATOM 1603 N N . ILE B 2 135 ? 24.725 50.243 22.262 1.00 11.81 199 ILE B N 1
ATOM 1604 C CA . ILE B 2 135 ? 23.446 49.645 21.915 1.00 11.84 199 ILE B CA 1
ATOM 1605 C C . ILE B 2 135 ? 22.474 49.798 23.080 1.00 12.11 199 ILE B C 1
ATOM 1606 O O . ILE B 2 135 ? 22.780 49.381 24.203 1.00 12.74 199 ILE B O 1
ATOM 1611 N N . GLU B 2 136 ? 21.306 50.388 22.806 1.00 12.30 200 GLU B N 1
ATOM 1612 C CA . GLU B 2 136 ? 20.314 50.634 23.853 1.00 13.56 200 GLU B CA 1
ATOM 1613 C C . GLU B 2 136 ? 18.944 50.193 23.377 1.00 14.36 200 GLU B C 1
ATOM 1614 O O . GLU B 2 136 ? 18.498 50.604 22.302 1.00 15.00 200 GLU B O 1
ATOM 1620 N N . ILE B 2 137 ? 18.356 49.262 24.118 1.00 16.23 201 ILE B N 1
ATOM 1621 C CA . ILE B 2 137 ? 17.069 48.690 23.759 1.00 20.75 201 ILE B CA 1
ATOM 1622 C C . ILE B 2 137 ? 16.137 49.614 24.495 1.00 24.59 201 ILE B C 1
ATOM 1623 O O . ILE B 2 137 ? 15.932 49.448 25.714 1.00 25.33 201 ILE B O 1
ATOM 1628 N N . MET B 2 138 ? 15.634 50.612 23.737 1.00 28.87 202 MET B N 1
ATOM 1629 C CA . MET B 2 138 ? 14.971 51.850 24.229 1.00 32.16 202 MET B CA 1
ATOM 1630 C C . MET B 2 138 ? 13.547 51.630 24.721 1.00 31.77 202 MET B C 1
ATOM 1631 O O . MET B 2 138 ? 13.057 52.366 25.587 1.00 34.21 202 MET B O 1
ATOM 1636 N N . GLU B 2 139 ? 12.884 50.635 24.148 1.00 29.25 203 GLU B N 1
ATOM 1637 C CA . GLU B 2 139 ? 11.557 50.236 24.585 1.00 30.16 203 GLU B CA 1
ATOM 1638 C C . GLU B 2 139 ? 11.352 48.782 24.211 1.00 31.50 203 GLU B C 1
ATOM 1639 O O . GLU B 2 139 ? 11.735 48.355 23.114 1.00 27.42 203 GLU B O 1
ATOM 1645 N N . GLU B 2 140 ? 10.790 48.008 25.137 1.00 33.99 204 GLU B N 1
ATOM 1646 C CA . GLU B 2 140 ? 10.218 46.721 24.778 1.00 38.22 204 GLU B CA 1
ATOM 1647 C C . GLU B 2 140 ? 8.719 46.977 24.708 1.00 39.40 204 GLU B C 1
ATOM 1648 O O . GLU B 2 140 ? 8.021 46.974 25.730 1.00 40.79 204 GLU B O 1
ATOM 1654 N N . VAL B 2 141 ? 8.251 47.235 23.490 1.00 40.05 205 VAL B N 1
ATOM 1655 C CA . VAL B 2 141 ? 6.875 47.650 23.224 1.00 40.69 205 VAL B CA 1
ATOM 1656 C C . VAL B 2 141 ? 5.855 46.568 23.600 1.00 41.70 205 VAL B C 1
ATOM 1657 O O . VAL B 2 141 ? 4.840 46.865 24.241 1.00 42.08 205 VAL B O 1
ATOM 1661 N N . GLU B 2 142 ? 6.135 45.326 23.199 1.00 42.66 206 GLU B N 1
ATOM 1662 C CA . GLU B 2 142 ? 5.225 44.187 23.392 1.00 44.19 206 GLU B CA 1
ATOM 1663 C C . GLU B 2 142 ? 6.009 42.899 23.652 1.00 43.92 206 GLU B C 1
ATOM 1664 O O . GLU B 2 142 ? 7.115 42.725 23.124 1.00 42.83 206 GLU B O 1
ATOM 1670 N N . LYS B 2 143 ? 5.423 41.998 24.451 1.00 44.08 207 LYS B N 1
ATOM 1671 C CA . LYS B 2 143 ? 6.102 40.764 24.912 1.00 42.93 207 LYS B CA 1
ATOM 1672 C C . LYS B 2 143 ? 7.607 41.009 25.116 1.00 41.65 207 LYS B C 1
ATOM 1673 O O . LYS B 2 143 ? 7.913 41.891 25.924 1.00 43.26 207 LYS B O 1
ATOM 1679 N N . GLY B 2 144 ? 8.557 40.320 24.457 1.00 38.27 208 GLY B N 1
ATOM 1680 C CA . GLY B 2 144 ? 8.400 39.125 23.615 1.00 32.70 208 GLY B CA 1
ATOM 1681 C C . GLY B 2 144 ? 8.350 39.279 22.099 1.00 28.80 208 GLY B C 1
ATOM 1682 O O . GLY B 2 144 ? 8.771 38.371 21.368 1.00 23.96 208 GLY B O 1
ATOM 1683 N N . LYS B 2 145 ? 7.814 40.415 21.633 1.00 26.03 209 LYS B N 1
ATOM 1684 C CA . LYS B 2 145 ? 7.303 40.540 20.260 1.00 25.70 209 LYS B CA 1
ATOM 1685 C C . LYS B 2 145 ? 7.674 41.813 19.503 1.00 23.27 209 LYS B C 1
ATOM 1686 O O . LYS B 2 145 ? 7.732 41.787 18.287 1.00 24.06 209 LYS B O 1
ATOM 1692 N N . CYS B 2 146 ? 7.895 42.909 20.222 1.00 22.96 210 CYS B N 1
ATOM 1693 C CA . CYS B 2 146 ? 8.240 44.198 19.601 1.00 22.20 210 CYS B CA 1
ATOM 1694 C C . CYS B 2 146 ? 9.264 44.972 20.411 1.00 20.69 210 CYS B C 1
ATOM 1695 O O . CYS B 2 146 ? 9.082 45.203 21.605 1.00 22.15 210 CYS B O 1
ATOM 1698 N N . TYR B 2 147 ? 10.329 45.391 19.736 1.00 18.93 211 TYR B N 1
ATOM 1699 C CA . TYR B 2 147 ? 11.452 46.004 20.393 1.00 18.83 211 TYR B CA 1
ATOM 1700 C C . TYR B 2 147 ? 11.894 47.233 19.584 1.00 19.27 211 TYR B C 1
ATOM 1701 O O . TYR B 2 147 ? 11.795 47.231 18.349 1.00 19.96 211 TYR B O 1
ATOM 1710 N N . LYS B 2 148 ? 12.380 48.263 20.273 1.00 18.27 212 LYS B N 1
ATOM 1711 C CA . LYS B 2 148 ? 13.018 49.400 19.610 1.00 19.20 212 LYS B CA 1
ATOM 1712 C C . LYS B 2 148 ? 14.459 49.471 20.094 1.00 18.82 212 LYS B C 1
ATOM 1713 O O . LYS B 2 148 ? 14.718 49.471 21.313 1.00 20.42 212 LYS B O 1
ATOM 1719 N N . GLN B 2 149 ? 15.396 49.512 19.150 1.00 16.08 213 GLN B N 1
ATOM 1720 C CA . GLN B 2 149 ? 16.822 49.488 19.494 1.00 13.66 213 GLN B CA 1
ATOM 1721 C C . GLN B 2 149 ? 17.554 50.626 18.785 1.00 13.57 213 GLN B C 1
ATOM 1722 O O . GLN B 2 149 ? 17.387 50.826 17.572 1.00 15.03 213 GLN B O 1
ATOM 1728 N N . TYR B 2 150 ? 18.363 51.343 19.571 1.00 12.68 214 TYR B N 1
ATOM 1729 C CA . TYR B 2 150 ? 19.226 52.439 19.122 1.00 12.57 214 TYR B CA 1
ATOM 1730 C C . TYR B 2 150 ? 20.680 51.972 19.142 1.00 12.63 214 TYR B C 1
ATOM 1731 O O . TYR B 2 150 ? 21.074 51.183 20.012 1.00 12.89 214 TYR B O 1
ATOM 1740 N N . GLU B 2 151 ? 21.479 52.473 18.206 1.00 11.85 215 GLU B N 1
ATOM 1741 C CA . GLU B 2 151 ? 22.930 52.292 18.272 1.00 11.94 215 GLU B CA 1
ATOM 1742 C C . GLU B 2 151 ? 23.635 53.577 17.811 1.00 12.42 215 GLU B C 1
ATOM 1743 O O . GLU B 2 151 ? 23.215 54.224 16.838 1.00 12.71 215 GLU B O 1
ATOM 1749 N N . ALA B 2 152 ? 24.706 53.919 18.520 1.00 12.23 216 ALA B N 1
ATOM 1750 C CA . ALA B 2 152 ? 25.673 54.909 18.070 1.00 11.34 216 ALA B CA 1
ATOM 1751 C C . ALA B 2 152 ? 27.023 54.209 17.909 1.00 11.40 216 ALA B C 1
ATOM 1752 O O . ALA B 2 152 ? 27.407 53.404 18.774 1.00 12.24 216 ALA B O 1
ATOM 1754 N N . ALA B 2 153 ? 27.728 54.502 16.823 1.00 11.25 217 ALA B N 1
ATOM 1755 C CA . ALA B 2 153 ? 28.995 53.829 16.520 1.00 11.24 217 ALA B CA 1
ATOM 1756 C C . ALA B 2 153 ? 30.013 54.831 15.997 1.00 10.85 217 ALA B C 1
ATOM 1757 O O . ALA B 2 153 ? 29.681 55.739 15.218 1.00 11.52 217 ALA B O 1
ATOM 1759 N N . VAL B 2 154 ? 31.259 54.658 16.438 1.00 10.55 218 VAL B N 1
ATOM 1760 C CA . VAL B 2 154 ? 32.369 55.525 16.061 1.00 11.25 218 VAL B CA 1
ATOM 1761 C C . VAL B 2 154 ? 33.588 54.673 15.720 1.00 10.58 218 VAL B C 1
ATOM 1762 O O . VAL B 2 154 ? 33.969 53.772 16.491 1.00 11.60 218 VAL B O 1
ATOM 1766 N N . GLY B 2 155 ? 34.217 54.967 14.579 1.00 10.37 219 GLY B N 1
ATOM 1767 C CA . GLY B 2 155 ? 35.479 54.335 14.206 1.00 10.69 219 GLY B CA 1
ATOM 1768 C C . GLY B 2 155 ? 36.603 55.320 14.493 1.00 10.96 219 GLY B C 1
ATOM 1769 O O . GLY B 2 155 ? 36.573 56.467 14.026 1.00 12.14 219 GLY B O 1
ATOM 1770 N N . ARG B 2 156 ? 37.583 54.884 15.283 1.00 11.01 220 ARG B N 1
ATOM 1771 C CA . ARG B 2 156 ? 38.585 55.793 15.825 1.00 11.28 220 ARG B CA 1
ATOM 1772 C C . ARG B 2 156 ? 39.880 55.052 16.151 1.00 10.73 220 ARG B C 1
ATOM 1773 O O . ARG B 2 156 ? 39.932 53.810 16.106 1.00 11.17 220 ARG B O 1
ATOM 1781 N N . TYR B 2 157 ? 40.922 55.829 16.456 1.00 11.76 221 TYR B N 1
ATOM 1782 C CA . TYR B 2 157 ? 42.122 55.253 17.056 1.00 11.20 221 TYR B CA 1
ATOM 1783 C C . TYR B 2 157 ? 42.071 55.410 18.587 1.00 11.34 221 TYR B C 1
ATOM 1784 O O . TYR B 2 157 ? 41.139 56.025 19.140 1.00 12.38 221 TYR B O 1
ATOM 1793 N N . CYS B 2 158 ? 43.074 54.859 19.268 1.00 11.62 222 CYS B N 1
ATOM 1794 C CA . CYS B 2 158 ? 43.197 55.038 20.727 1.00 12.54 222 CYS B CA 1
ATOM 1795 C C . CYS B 2 158 ? 43.789 56.406 21.045 1.00 13.90 222 CYS B C 1
ATOM 1796 O O . CYS B 2 158 ? 45.017 56.574 21.144 1.00 15.76 222 CYS B O 1
ATOM 1799 N N . ASP B 2 159 ? 42.910 57.395 21.158 1.00 14.39 223 ASP B N 1
ATOM 1800 C CA . ASP B 2 159 ? 43.330 58.779 21.423 1.00 16.03 223 ASP B CA 1
ATOM 1801 C C . ASP B 2 159 ? 43.645 59.043 22.895 1.00 15.86 223 ASP B C 1
ATOM 1802 O O . ASP B 2 159 ? 44.378 59.974 23.204 1.00 17.79 223 ASP B O 1
ATOM 1807 N N . ALA B 2 160 ? 43.080 58.255 23.804 1.00 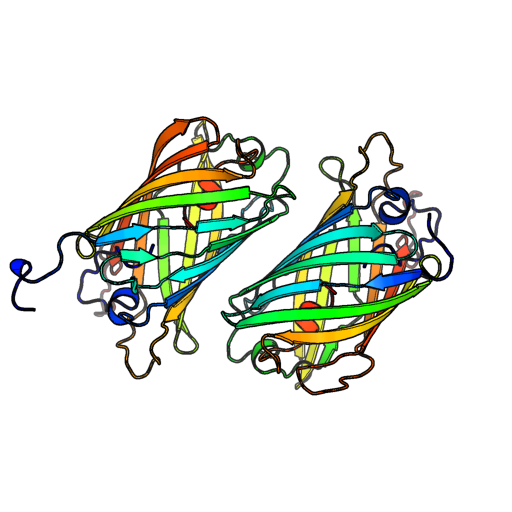13.88 224 ALA B N 1
ATOM 1808 C CA . ALA B 2 160 ? 43.254 58.546 25.238 1.00 14.34 224 ALA B CA 1
ATOM 1809 C C . ALA B 2 160 ? 44.695 58.276 25.697 1.00 14.07 224 ALA B C 1
ATOM 1810 O O . ALA B 2 160 ? 45.207 58.946 26.612 1.00 14.96 224 ALA B O 1
ATOM 1812 N N . ALA B 2 161 ? 45.337 57.278 25.075 1.00 13.40 225 ALA B N 1
ATOM 1813 C CA . ALA B 2 161 ? 46.684 56.868 25.448 1.00 14.99 225 ALA B CA 1
ATOM 1814 C C . ALA B 2 161 ? 47.509 56.903 24.154 1.00 15.95 225 ALA B C 1
ATOM 1815 O O . ALA B 2 161 ? 47.620 55.898 23.458 1.00 15.91 225 ALA B O 1
ATOM 1817 N N . PRO B 2 162 ? 48.033 58.091 23.795 1.00 16.51 226 PRO B N 1
ATOM 1818 C CA . PRO B 2 162 ? 48.744 58.253 22.525 1.00 17.45 226 PRO B CA 1
ATOM 1819 C C . PRO B 2 162 ? 50.154 57.648 22.513 1.00 15.31 226 PRO B C 1
ATOM 1820 O O . PRO B 2 162 ? 50.810 57.457 23.559 1.00 15.55 226 PRO B 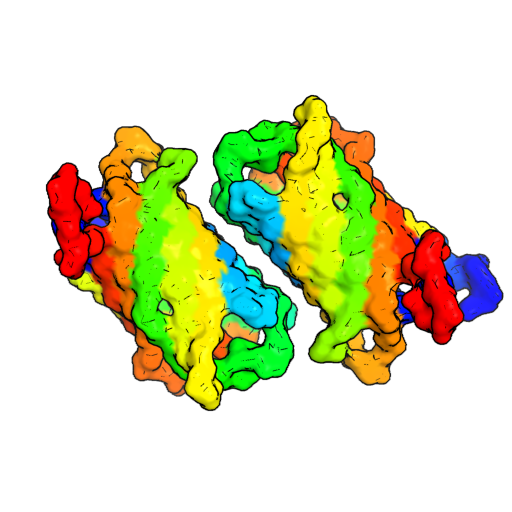O 1
ATOM 1824 N N . SER B 2 163 ? 50.601 57.359 21.300 1.00 15.33 227 SER B N 1
ATOM 1825 C CA . SER B 2 163 ? 51.969 56.907 21.042 1.00 15.35 227 SER B CA 1
ATOM 1826 C C . SER B 2 163 ? 52.960 58.029 21.288 1.00 15.91 227 SER B C 1
ATOM 1827 O O . SER B 2 163 ? 52.614 59.216 21.157 1.00 18.09 227 SER B O 1
ATOM 1830 N N A LYS B 2 164 ? 54.181 57.640 21.647 0.50 15.89 228 LYS B N 1
ATOM 1831 N N B LYS B 2 164 ? 54.192 57.675 21.637 0.50 15.36 228 LYS B N 1
ATOM 1832 C CA A LYS B 2 164 ? 55.313 58.568 21.728 0.50 16.40 228 LYS B CA 1
ATOM 1833 C CA B LYS B 2 164 ? 55.272 58.677 21.677 0.50 15.13 228 LYS B CA 1
ATOM 1834 C C A LYS B 2 164 ? 56.159 58.537 20.461 0.50 15.54 228 LYS B C 1
ATOM 1835 C C B LYS B 2 164 ? 56.067 58.689 20.380 0.50 15.12 228 LYS B C 1
ATOM 1836 O O A LYS B 2 164 ? 57.223 59.172 20.410 0.50 15.18 228 LYS B O 1
ATOM 1837 O O B LYS B 2 164 ? 57.003 59.490 20.237 0.50 15.35 228 LYS B O 1
ATOM 1848 N N . LEU B 2 165 ? 55.675 57.820 19.444 1.00 14.63 229 LEU B N 1
ATOM 1849 C CA . LEU B 2 165 ? 56.452 57.528 18.264 1.00 14.77 229 LEU B CA 1
ATOM 1850 C C . LEU B 2 165 ? 55.717 57.788 16.948 1.00 13.25 229 LEU B C 1
ATOM 1851 O O . LEU B 2 165 ? 56.226 57.429 15.862 1.00 16.89 229 LEU B O 1
ATOM 1856 N N . GLY B 2 166 ? 54.522 58.383 17.028 1.00 14.61 230 GLY B N 1
ATOM 1857 C CA . GLY B 2 166 ? 53.764 58.672 15.815 1.00 14.97 230 GLY B CA 1
ATOM 1858 C C . GLY B 2 166 ? 52.870 57.562 15.318 1.00 14.94 230 GLY B C 1
ATOM 1859 O O . GLY B 2 166 ? 52.243 57.715 14.262 1.00 17.48 230 GLY B O 1
ATOM 1860 N N . HIS B 2 167 ? 52.768 56.456 16.064 1.00 14.04 231 HIS B N 1
ATOM 1861 C CA . HIS B 2 167 ? 51.846 55.395 15.659 1.00 14.39 231 HIS B CA 1
ATOM 1862 C C . HIS B 2 167 ? 50.397 55.811 15.895 1.00 14.36 231 HIS B C 1
ATOM 1863 O O . HIS B 2 167 ? 50.087 56.565 16.818 1.00 15.75 231 HIS B O 1
ATOM 1870 N N . ASN B 2 168 ? 49.491 55.280 15.088 1.00 14.64 232 ASN B N 1
ATOM 1871 C CA . ASN B 2 168 ? 48.068 55.484 15.343 1.00 14.01 232 ASN B CA 1
ATOM 1872 C C . ASN B 2 168 ? 47.689 54.890 16.702 1.00 15.35 232 ASN B C 1
ATOM 1873 O O . ASN B 2 168 ? 48.195 53.816 17.070 1.00 14.86 232 ASN B O 1
ATOM 1879 N N . PHE C 1 15 ? 9.430 0.867 15.621 1.00 36.88 4 PHE C N 1
ATOM 1880 C CA . PHE C 1 15 ? 9.496 1.682 14.377 1.00 36.87 4 PHE C CA 1
ATOM 1881 C C . PHE C 1 15 ? 10.849 1.535 13.679 1.00 35.53 4 PHE C C 1
ATOM 1882 O O . PHE C 1 15 ? 11.012 1.949 12.525 1.00 37.01 4 PHE C O 1
ATOM 1890 N N . LEU C 1 16 ? 11.813 0.943 14.381 1.00 32.62 5 LEU C N 1
ATOM 1891 C CA . LEU C 1 16 ? 13.161 0.773 13.849 1.00 30.75 5 LEU C CA 1
ATOM 1892 C C . LEU C 1 16 ? 13.430 -0.655 13.383 1.00 29.27 5 LEU C C 1
ATOM 1893 O O . LEU C 1 16 ? 13.044 -1.625 14.045 1.00 33.51 5 LEU C O 1
ATOM 1898 N N . LYS C 1 17 ? 14.074 -0.764 12.228 1.00 27.53 6 LYS C N 1
ATOM 1899 C CA . LYS C 1 17 ? 14.412 -2.047 11.621 1.00 26.51 6 LYS C CA 1
ATOM 1900 C C . LYS C 1 17 ? 15.927 -2.258 11.600 1.00 24.72 6 LYS C C 1
ATOM 1901 O O . LYS C 1 17 ? 16.706 -1.327 11.895 1.00 23.17 6 LYS C O 1
ATOM 1907 N N . LYS C 1 18 ? 16.360 -3.468 11.249 1.00 22.58 7 LYS C N 1
ATOM 1908 C CA . LYS C 1 18 ? 17.787 -3.800 11.210 1.00 22.28 7 LYS C CA 1
ATOM 1909 C C . LYS C 1 18 ? 18.555 -3.145 10.066 1.00 21.53 7 LYS C C 1
ATOM 1910 O O . LYS C 1 18 ? 19.773 -2.957 10.162 1.00 21.06 7 LYS C O 1
ATOM 1916 N N . THR C 1 19 ? 17.849 -2.796 9.000 1.00 21.53 8 THR C N 1
ATOM 1917 C CA . THR C 1 19 ? 18.404 -1.985 7.921 1.00 23.03 8 THR C CA 1
ATOM 1918 C C . THR C 1 19 ? 17.387 -0.882 7.676 1.00 22.94 8 THR C C 1
ATOM 1919 O O . THR C 1 19 ? 16.176 -1.157 7.555 1.00 24.49 8 THR C O 1
ATOM 1923 N N . MET C 1 20 ? 17.860 0.364 7.640 1.00 21.48 9 MET C N 1
ATOM 1924 C CA . MET C 1 20 ? 16.971 1.514 7.495 1.00 22.84 9 MET C CA 1
ATOM 1925 C C . MET C 1 20 ? 17.522 2.528 6.526 1.00 21.70 9 MET C C 1
ATOM 1926 O O . MET C 1 20 ? 18.698 2.860 6.587 1.00 21.97 9 MET C O 1
ATOM 1931 N N . PRO C 1 21 ? 16.660 3.025 5.618 1.00 20.33 10 PRO C N 1
ATOM 1932 C CA . PRO C 1 21 ? 17.129 4.078 4.719 1.00 21.24 10 PRO C CA 1
ATOM 1933 C C . PRO C 1 21 ? 16.986 5.450 5.372 1.00 21.33 10 PRO C C 1
ATOM 1934 O O . PRO C 1 21 ? 16.205 5.606 6.312 1.00 20.55 10 PRO C O 1
ATOM 1938 N N . PHE C 1 22 ? 17.706 6.437 4.843 1.00 19.60 11 PHE C N 1
ATOM 1939 C CA . PHE C 1 22 ? 17.516 7.836 5.237 1.00 20.22 11 PHE C CA 1
ATOM 1940 C C . PHE C 1 22 ? 17.735 8.765 4.054 1.00 19.41 11 PHE C C 1
ATOM 1941 O O . PHE C 1 22 ? 18.398 8.404 3.073 1.00 20.33 11 PHE C O 1
ATOM 1949 N N . LYS C 1 23 ? 17.171 9.968 4.166 1.00 20.81 12 LYS C N 1
ATOM 1950 C CA . LYS C 1 23 ? 17.325 11.005 3.170 1.00 21.22 12 LYS C CA 1
ATOM 1951 C C . LYS C 1 23 ? 17.596 12.310 3.901 1.00 19.55 12 LYS C C 1
ATOM 1952 O O . LYS C 1 23 ? 17.123 12.503 5.020 1.00 20.63 12 LYS C O 1
ATOM 1958 N N A THR C 1 24 ? 18.325 13.202 3.239 0.50 18.82 13 THR C N 1
ATOM 1959 N N B THR C 1 24 ? 18.358 13.192 3.272 0.50 17.88 13 THR C N 1
ATOM 1960 C CA A THR C 1 24 ? 18.744 14.468 3.838 0.50 19.04 13 THR C CA 1
ATOM 1961 C CA B THR C 1 24 ? 18.685 14.471 3.896 0.50 17.23 13 THR C CA 1
ATOM 1962 C C A THR C 1 24 ? 18.535 15.642 2.879 0.50 18.12 13 THR C C 1
ATOM 1963 C C B THR C 1 24 ? 18.569 15.637 2.905 0.50 17.09 13 THR C C 1
ATOM 1964 O O A THR C 1 24 ? 18.600 15.476 1.653 0.50 20.26 13 THR C O 1
ATOM 1965 O O B THR C 1 24 ? 18.718 15.456 1.686 0.50 19.23 13 THR C O 1
ATOM 1972 N N . THR C 1 25 ? 18.274 16.820 3.454 1.00 17.50 14 THR C N 1
ATOM 1973 C CA . THR C 1 25 ? 18.368 18.087 2.724 1.00 18.56 14 THR C CA 1
ATOM 1974 C C . THR C 1 25 ? 19.202 19.019 3.607 1.00 17.99 14 THR C C 1
ATOM 1975 O O . THR C 1 25 ? 18.995 19.065 4.830 1.00 19.21 14 THR C O 1
ATOM 1979 N N . ILE C 1 26 ? 20.186 19.672 2.994 1.00 17.67 15 ILE C N 1
ATOM 1980 C CA . ILE C 1 26 ? 21.098 20.574 3.689 1.00 17.80 15 ILE C CA 1
ATOM 1981 C C . ILE C 1 26 ? 21.082 21.937 2.974 1.00 17.83 15 ILE C C 1
ATOM 1982 O O . ILE C 1 26 ? 21.142 22.003 1.746 1.00 19.83 15 ILE C O 1
ATOM 1987 N N . GLU C 1 27 ? 21.001 23.015 3.739 1.00 17.18 16 GLU C N 1
ATOM 1988 C CA . GLU C 1 27 ? 21.112 24.360 3.201 1.00 18.72 16 GLU C CA 1
ATOM 1989 C C . GLU C 1 27 ? 22.085 25.106 4.078 1.00 15.86 16 GLU C C 1
ATOM 1990 O O . GLU C 1 27 ? 21.961 25.073 5.310 1.00 17.42 16 GLU C O 1
ATOM 1996 N N . GLY C 1 28 ? 23.036 25.773 3.456 1.00 16.34 17 GLY C N 1
ATOM 1997 C CA . GLY C 1 28 ? 24.079 26.393 4.274 1.00 18.11 17 GLY C CA 1
ATOM 1998 C C . GLY C 1 28 ? 24.725 27.590 3.623 1.00 19.05 17 GLY C C 1
ATOM 1999 O O . GLY C 1 28 ? 24.566 27.786 2.420 1.00 18.32 17 GLY C O 1
ATOM 2000 N N . THR C 1 29 ? 25.421 28.383 4.379 1.00 18.77 18 THR C N 1
ATOM 2001 C CA . THR C 1 29 ? 26.334 29.414 3.880 1.00 14.66 18 THR C CA 1
ATOM 2002 C C . THR C 1 29 ? 27.637 29.241 4.660 1.00 13.17 18 THR C C 1
ATOM 2003 O O . THR C 1 29 ? 27.603 29.141 5.885 1.00 16.66 18 THR C O 1
ATOM 2007 N N . VAL C 1 30 ? 28.761 29.161 3.949 1.00 13.83 19 VAL C N 1
ATOM 2008 C CA . VAL C 1 30 ? 30.085 29.068 4.553 1.00 13.14 19 VAL C CA 1
ATOM 2009 C C . VAL C 1 30 ? 30.957 30.177 3.941 1.00 12.93 19 VAL C C 1
ATOM 2010 O O . VAL C 1 30 ? 31.156 30.197 2.710 1.00 14.67 19 VAL C O 1
ATOM 2014 N N . ASN C 1 31 ? 31.479 31.086 4.784 1.00 12.45 20 ASN C N 1
ATOM 2015 C CA . ASN C 1 31 ? 32.343 32.180 4.286 1.00 12.70 20 ASN C CA 1
ATOM 2016 C C . ASN C 1 31 ? 31.641 32.937 3.129 1.00 13.91 20 ASN C C 1
ATOM 2017 O O . ASN C 1 31 ? 32.270 33.342 2.149 1.00 15.87 20 ASN C O 1
ATOM 2022 N N . GLY C 1 32 ? 30.331 33.129 3.275 1.00 14.46 21 GLY C N 1
ATOM 2023 C CA . GLY C 1 32 ? 29.565 33.905 2.309 1.00 15.81 21 GLY C CA 1
ATOM 2024 C C . GLY C 1 32 ? 29.048 33.083 1.138 1.00 16.46 21 GLY C C 1
ATOM 2025 O O . GLY C 1 32 ? 28.269 33.613 0.332 1.00 18.61 21 GLY C O 1
ATOM 2026 N N . HIS C 1 33 ? 29.491 31.810 1.011 1.00 15.61 22 HIS C N 1
ATOM 2027 C CA . HIS C 1 33 ? 29.103 30.901 -0.098 1.00 16.54 22 HIS C CA 1
ATOM 2028 C C . HIS C 1 33 ? 27.882 30.074 0.223 1.00 16.31 22 HIS C C 1
ATOM 2029 O O . HIS C 1 33 ? 27.926 29.242 1.115 1.00 16.84 22 HIS C O 1
ATOM 2036 N N . TYR C 1 34 ? 26.797 30.334 -0.507 1.00 16.61 23 TYR C N 1
ATOM 2037 C CA . TYR C 1 34 ? 25.569 29.595 -0.336 1.00 17.13 23 TYR C CA 1
ATOM 2038 C C . TYR C 1 34 ? 25.605 28.262 -1.084 1.00 17.19 23 TYR C C 1
ATOM 2039 O O . TYR C 1 34 ? 26.124 28.163 -2.204 1.00 17.97 23 TYR C O 1
ATOM 2048 N N . PHE C 1 35 ? 25.032 27.234 -0.463 1.00 16.28 24 PHE C N 1
ATOM 2049 C CA . PHE C 1 35 ? 24.945 25.933 -1.130 1.00 15.39 24 PHE C CA 1
ATOM 2050 C C . PHE C 1 35 ? 23.751 25.142 -0.607 1.00 16.20 24 PHE C C 1
ATOM 2051 O O . PHE C 1 35 ? 23.230 25.418 0.508 1.00 17.24 24 PHE C O 1
ATOM 2059 N N . LYS C 1 36 ? 23.324 24.167 -1.417 1.00 17.20 25 LYS C N 1
ATOM 2060 C CA . LYS C 1 36 ? 22.285 23.246 -0.986 1.00 17.66 25 LYS C CA 1
ATOM 2061 C C . LYS C 1 36 ? 22.670 21.844 -1.425 1.00 17.12 25 LYS C C 1
ATOM 2062 O O . LYS C 1 36 ? 23.205 21.670 -2.517 1.00 18.28 25 LYS C O 1
ATOM 2068 N N . CYS C 1 37 ? 22.373 20.851 -0.579 1.00 17.23 26 CYS C N 1
ATOM 2069 C CA . CYS C 1 37 ? 22.642 19.445 -0.892 1.00 17.48 26 CYS C CA 1
ATOM 2070 C C . CYS C 1 37 ? 21.416 18.588 -0.647 1.00 17.51 26 CYS C C 1
ATOM 2071 O O . CYS C 1 37 ? 20.540 18.931 0.162 1.00 18.24 26 CYS C O 1
ATOM 2074 N N . THR C 1 38 ? 21.381 17.450 -1.327 1.00 18.91 27 THR C N 1
ATOM 2075 C CA . THR C 1 38 ? 20.448 16.389 -0.978 1.00 18.74 27 THR C CA 1
ATOM 2076 C C . THR C 1 38 ? 21.292 15.150 -0.753 1.00 19.68 27 THR C C 1
ATOM 2077 O O . THR C 1 38 ? 22.425 15.078 -1.218 1.00 20.51 27 THR C O 1
ATOM 2081 N N . GLY C 1 39 ? 20.753 14.176 -0.040 1.00 18.76 28 GLY C N 1
ATOM 2082 C CA . GLY C 1 39 ? 21.505 12.951 0.194 1.00 20.43 28 GLY C CA 1
ATOM 2083 C C . GLY C 1 39 ? 20.585 11.768 0.404 1.00 18.94 28 GLY C C 1
ATOM 2084 O O . GLY C 1 39 ? 19.455 11.928 0.849 1.00 19.60 28 GLY C O 1
ATOM 2085 N N . LYS C 1 40 ? 21.103 10.581 0.114 1.00 19.82 29 LYS C N 1
ATOM 2086 C CA . LYS C 1 40 ? 20.369 9.347 0.359 1.00 21.35 29 LYS C CA 1
ATOM 2087 C C . LYS C 1 40 ? 21.335 8.289 0.863 1.00 20.82 29 LYS C C 1
ATOM 2088 O O . LYS C 1 40 ? 22.430 8.140 0.337 1.00 21.07 29 LYS C O 1
ATOM 2094 N N . GLY C 1 41 ? 20.923 7.566 1.895 1.00 21.20 30 GLY C N 1
ATOM 2095 C CA . GLY C 1 41 ? 21.787 6.548 2.473 1.00 22.64 30 GLY C CA 1
ATOM 2096 C C . GLY C 1 41 ? 21.021 5.398 3.074 1.00 22.32 30 GLY C C 1
ATOM 2097 O O . GLY C 1 41 ? 19.794 5.345 3.027 1.00 22.02 30 GLY C O 1
ATOM 2098 N N . GLU C 1 42 ? 21.776 4.473 3.648 1.00 21.74 31 GLU C N 1
ATOM 2099 C CA . GLU C 1 42 ? 21.193 3.336 4.326 1.00 20.05 31 GLU C CA 1
ATOM 2100 C C . GLU C 1 42 ? 22.174 2.867 5.384 1.00 20.47 31 GLU C C 1
ATOM 2101 O O . GLU C 1 42 ? 23.382 2.975 5.212 1.00 20.03 31 GLU C O 1
ATOM 2107 N N . GLY C 1 43 ? 21.653 2.340 6.483 1.00 18.00 32 GLY C N 1
ATOM 2108 C CA . GLY C 1 43 ? 22.534 1.774 7.490 1.00 18.30 32 GLY C CA 1
ATOM 2109 C C . GLY C 1 43 ? 21.861 0.714 8.326 1.00 17.44 32 GLY C C 1
ATOM 2110 O O . GLY C 1 43 ? 20.698 0.366 8.115 1.00 19.99 32 GLY C O 1
ATOM 2111 N N . ASN C 1 44 ? 22.627 0.187 9.268 1.00 18.69 33 ASN C N 1
ATOM 2112 C CA . ASN C 1 44 ? 22.174 -0.851 10.170 1.00 18.92 33 ASN C CA 1
ATOM 2113 C C . ASN C 1 44 ? 22.202 -0.228 11.560 1.00 18.59 33 ASN C C 1
ATOM 2114 O O . ASN C 1 44 ? 23.271 -0.111 12.167 1.00 19.41 33 ASN C O 1
ATOM 2119 N N . PRO C 1 45 ? 21.040 0.220 12.059 1.00 17.33 34 PRO C N 1
ATOM 2120 C CA . PRO C 1 45 ? 21.046 1.022 13.291 1.00 18.72 34 PRO C CA 1
ATOM 2121 C C . PRO C 1 45 ? 21.654 0.339 14.506 1.00 18.19 34 PRO C C 1
ATOM 2122 O O . PRO C 1 45 ? 22.228 1.015 15.375 1.00 19.00 34 PRO C O 1
ATOM 2126 N N . PHE C 1 46 ? 21.541 -0.988 14.540 1.00 17.45 35 PHE C N 1
ATOM 2127 C CA . PHE C 1 46 ? 22.005 -1.768 15.682 1.00 18.90 35 PHE C CA 1
ATOM 2128 C C . PHE C 1 46 ? 23.459 -2.170 15.564 1.00 18.58 35 PHE C C 1
ATOM 2129 O O . PHE C 1 46 ? 24.137 -2.361 16.580 1.00 24.20 35 PHE C O 1
ATOM 2137 N N . GLU C 1 47 ? 23.960 -2.260 14.333 1.00 20.60 36 GLU C N 1
ATOM 2138 C CA . GLU C 1 47 ? 25.370 -2.510 14.118 1.00 21.51 36 GLU C CA 1
ATOM 2139 C C . GLU C 1 47 ? 26.167 -1.194 14.148 1.00 19.65 36 GLU C C 1
ATOM 2140 O O . GLU C 1 47 ? 27.385 -1.224 14.244 1.00 19.46 36 GLU C O 1
ATOM 2146 N N . GLY C 1 48 ? 25.474 -0.055 14.058 1.00 17.65 37 GLY C N 1
ATOM 2147 C CA . GLY C 1 48 ? 26.119 1.268 14.147 1.00 17.13 37 GLY C CA 1
ATOM 2148 C C . GLY C 1 48 ? 26.875 1.664 12.894 1.00 17.80 37 GLY C C 1
ATOM 2149 O O . GLY C 1 48 ? 27.814 2.451 12.973 1.00 18.32 37 GLY C O 1
ATOM 2150 N N . THR C 1 49 ? 26.451 1.159 11.735 1.00 16.32 38 THR C N 1
ATOM 2151 C CA . THR C 1 49 ? 27.135 1.424 10.477 1.00 18.52 38 THR C CA 1
ATOM 2152 C C . THR C 1 49 ? 26.171 2.079 9.486 1.00 17.33 38 THR C C 1
ATOM 2153 O O . THR C 1 49 ? 24.969 1.798 9.481 1.00 17.53 38 THR C O 1
ATOM 2157 N N . GLN C 1 50 ? 26.697 2.949 8.629 1.00 17.10 39 GLN C N 1
ATOM 2158 C CA . GLN C 1 50 ? 25.867 3.613 7.620 1.00 15.95 39 GLN C CA 1
ATOM 2159 C C . GLN C 1 50 ? 26.722 4.166 6.499 1.00 17.67 39 GLN C C 1
ATOM 2160 O O . GLN C 1 50 ? 27.921 4.395 6.683 1.00 17.04 39 GLN C O 1
ATOM 2166 N N . GLU C 1 51 ? 26.104 4.376 5.335 1.00 17.17 40 GLU C N 1
ATOM 2167 C CA . GLU C 1 51 ? 26.786 5.002 4.211 1.00 18.53 40 GLU C CA 1
ATOM 2168 C C . GLU C 1 51 ? 25.767 5.814 3.446 1.00 18.15 40 GLU C C 1
ATOM 2169 O O . GLU C 1 51 ? 24.613 5.414 3.314 1.00 19.22 40 GLU C O 1
ATOM 2175 N N . MET C 1 52 ? 26.203 6.947 2.909 1.00 18.68 41 MET C N 1
ATOM 2176 C CA . MET C 1 52 ? 25.315 7.790 2.123 1.00 19.57 41 MET C CA 1
ATOM 2177 C C . MET C 1 52 ? 26.027 8.468 0.958 1.00 19.64 41 MET C C 1
ATOM 2178 O O . MET C 1 52 ? 27.256 8.611 0.965 1.00 20.55 41 MET C O 1
ATOM 2183 N N . LYS C 1 53 ? 25.238 8.849 -0.051 1.00 19.24 42 LYS C N 1
ATOM 2184 C CA . LYS C 1 53 ? 25.708 9.663 -1.168 1.00 20.75 42 LYS C CA 1
ATOM 2185 C C . LYS C 1 53 ? 25.118 11.042 -0.964 1.00 20.73 42 LYS C C 1
ATOM 2186 O O . LYS C 1 53 ? 23.925 11.177 -0.710 1.00 22.44 42 LYS C O 1
ATOM 2192 N N . ILE C 1 54 ? 25.972 12.058 -1.021 1.00 18.38 43 ILE C N 1
ATOM 2193 C CA . ILE C 1 54 ? 25.541 13.450 -0.922 1.00 18.84 43 ILE C CA 1
ATOM 2194 C C . ILE C 1 54 ? 25.789 14.136 -2.253 1.00 19.64 43 ILE C C 1
ATOM 2195 O O . ILE C 1 54 ? 26.883 14.030 -2.815 1.00 20.93 43 ILE C O 1
ATOM 2200 N N . GLU C 1 55 ? 24.770 14.836 -2.747 1.00 18.70 44 GLU C N 1
ATOM 2201 C CA . GLU C 1 55 ? 24.882 15.596 -3.985 1.00 20.88 44 GLU C CA 1
ATOM 2202 C C . GLU C 1 55 ? 24.658 17.086 -3.730 1.00 18.32 44 GLU C C 1
ATOM 2203 O O . GLU C 1 55 ? 23.653 17.483 -3.120 1.00 21.06 44 GLU C O 1
ATOM 2209 N N . VAL C 1 56 ? 25.580 17.903 -4.237 1.00 19.44 45 VAL C N 1
ATOM 2210 C CA . VAL C 1 56 ? 25.456 19.364 -4.172 1.00 19.88 45 VAL C CA 1
ATOM 2211 C C . VAL C 1 56 ? 24.602 19.801 -5.356 1.00 20.25 45 VAL C C 1
ATOM 2212 O O . VAL C 1 56 ? 25.014 19.637 -6.528 1.00 23.35 45 VAL C O 1
ATOM 2216 N N . ILE C 1 57 ? 23.423 20.345 -5.044 1.00 19.75 46 ILE C N 1
ATOM 2217 C CA . ILE C 1 57 ? 22.448 20.749 -6.072 1.00 21.20 46 ILE C CA 1
ATOM 2218 C C . ILE C 1 57 ? 22.422 22.255 -6.370 1.00 21.06 46 ILE C C 1
ATOM 2219 O O . ILE C 1 57 ? 21.935 22.667 -7.426 1.00 23.56 46 ILE C O 1
ATOM 2224 N N . GLU C 1 58 ? 22.945 23.068 -5.448 1.00 21.50 47 GLU C N 1
ATOM 2225 C CA . GLU C 1 58 ? 23.125 24.500 -5.673 1.00 23.48 47 GLU C CA 1
ATOM 2226 C C . GLU C 1 58 ? 24.448 24.894 -5.037 1.00 21.67 47 GLU C C 1
ATOM 2227 O O . GLU C 1 58 ? 24.797 24.387 -3.958 1.00 20.65 47 GLU C O 1
ATOM 2233 N N . GLY C 1 59 ? 25.180 25.778 -5.701 1.00 22.35 48 GLY C N 1
ATOM 2234 C CA . GLY C 1 59 ? 26.451 26.288 -5.191 1.00 21.88 48 GLY C CA 1
ATOM 2235 C C . GLY C 1 59 ? 27.642 25.380 -5.411 1.00 22.33 48 GLY C C 1
ATOM 2236 O O . GLY C 1 59 ? 28.691 25.549 -4.782 1.00 22.85 48 GLY C O 1
ATOM 2237 N N . GLY C 1 60 ? 27.495 24.414 -6.314 1.00 22.04 49 GLY C N 1
ATOM 2238 C CA . GLY C 1 60 ? 28.590 23.512 -6.650 1.00 22.81 49 GLY C CA 1
ATOM 2239 C C . GLY C 1 60 ? 29.374 24.073 -7.824 1.00 22.92 49 GLY C C 1
ATOM 2240 O O . GLY C 1 60 ? 28.858 24.921 -8.559 1.00 24.78 49 GLY C O 1
ATOM 2241 N N . PRO C 1 61 ? 30.650 23.673 -7.963 1.00 22.43 50 PRO C N 1
ATOM 2242 C CA . PRO C 1 61 ? 31.398 22.807 -7.050 1.00 22.42 50 PRO C CA 1
ATOM 2243 C C . PRO C 1 61 ? 31.745 23.566 -5.766 1.00 21.80 50 PRO C C 1
ATOM 2244 O O . PRO C 1 61 ? 32.070 24.759 -5.808 1.00 22.30 50 PRO C O 1
ATOM 2248 N N . LEU C 1 62 ? 31.665 22.884 -4.631 1.00 20.33 51 LEU C N 1
ATOM 2249 C CA . LEU C 1 62 ? 31.922 23.561 -3.348 1.00 19.84 51 LEU C CA 1
ATOM 2250 C C . LEU C 1 62 ? 33.322 24.163 -3.326 1.00 20.75 51 LEU C C 1
ATOM 2251 O O . LEU C 1 62 ? 34.288 23.494 -3.693 1.00 21.43 51 LEU C O 1
ATOM 2256 N N . PRO C 1 63 ? 33.434 25.435 -2.887 1.00 21.03 52 PRO C N 1
ATOM 2257 C CA . PRO C 1 63 ? 34.718 26.125 -2.776 1.00 22.12 52 PRO C CA 1
ATOM 2258 C C . PRO C 1 63 ? 35.488 25.854 -1.478 1.00 21.30 52 PRO C C 1
ATOM 2259 O O . PRO C 1 63 ? 36.436 26.581 -1.162 1.00 25.26 52 PRO C O 1
ATOM 2263 N N . PHE C 1 64 ? 35.090 24.815 -0.752 1.00 19.57 53 PHE C N 1
ATOM 2264 C CA . PHE C 1 64 ? 35.729 24.450 0.518 1.00 18.37 53 PHE C CA 1
ATOM 2265 C C . PHE C 1 64 ? 35.744 22.919 0.676 1.00 16.90 53 PHE C C 1
ATOM 2266 O O . PHE C 1 64 ? 35.009 22.192 -0.018 1.00 18.06 53 PHE C O 1
ATOM 2274 N N . ALA C 1 65 ? 36.562 22.434 1.607 1.00 17.30 54 ALA C N 1
ATOM 2275 C CA . ALA C 1 65 ? 36.667 21.005 1.876 1.00 15.68 54 ALA C CA 1
ATOM 2276 C C . ALA C 1 65 ? 35.336 20.439 2.383 1.00 15.57 54 ALA C C 1
ATOM 2277 O O . ALA C 1 65 ? 34.762 20.950 3.340 1.00 15.68 54 ALA C O 1
ATOM 2279 N N . PHE C 1 66 ? 34.827 19.396 1.721 1.00 16.01 55 PHE C N 1
ATOM 2280 C CA . PHE C 1 66 ? 33.605 18.723 2.165 1.00 16.01 55 PHE C CA 1
ATOM 2281 C C . PHE C 1 66 ? 33.672 18.277 3.634 1.00 15.54 55 PHE C C 1
ATOM 2282 O O . PHE C 1 66 ? 32.652 18.176 4.319 1.00 15.57 55 PHE C O 1
ATOM 2290 N N . HIS C 1 67 ? 34.878 17.988 4.094 1.00 15.76 56 HIS C N 1
ATOM 2291 C CA . HIS C 1 67 ? 35.089 17.478 5.460 1.00 13.96 56 HIS C CA 1
ATOM 2292 C C . HIS C 1 67 ? 34.407 18.283 6.558 1.00 13.73 56 HIS C C 1
ATOM 2293 O O . HIS C 1 67 ? 34.023 17.717 7.579 1.00 13.70 56 HIS C O 1
ATOM 2300 N N . ILE C 1 68 ? 34.273 19.596 6.371 1.00 13.05 57 ILE C N 1
ATOM 2301 C CA . ILE C 1 68 ? 33.606 20.412 7.405 1.00 12.56 57 ILE C CA 1
ATOM 2302 C C . ILE C 1 68 ? 32.110 20.137 7.519 1.00 12.24 57 ILE C C 1
ATOM 2303 O O . ILE C 1 68 ? 31.494 20.578 8.501 1.00 12.70 57 ILE C O 1
ATOM 2308 N N . LEU C 1 69 ? 31.543 19.428 6.528 1.00 14.23 58 LEU C N 1
ATOM 2309 C CA . LEU C 1 69 ? 30.125 19.043 6.537 1.00 13.01 58 LEU C CA 1
ATOM 2310 C C . LEU C 1 69 ? 29.914 17.597 7.004 1.00 12.58 58 LEU C C 1
ATOM 2311 O O . LEU C 1 69 ? 28.766 17.172 7.148 1.00 14.04 58 LEU C O 1
ATOM 2316 N N . SER C 1 70 ? 30.987 16.851 7.265 1.00 13.43 59 SER C N 1
ATOM 2317 C CA . SER C 1 70 ? 30.856 15.401 7.531 1.00 13.64 59 SER C CA 1
ATOM 2318 C C . SER C 1 70 ? 29.968 15.087 8.728 1.00 14.20 59 SER C C 1
ATOM 2319 O O . SER C 1 70 ? 29.162 14.143 8.689 1.00 15.87 59 SER C O 1
ATOM 2322 N N . THR C 1 71 ? 30.101 15.862 9.806 1.00 12.42 60 THR C N 1
ATOM 2323 C CA . THR C 1 71 ? 29.297 15.587 11.008 1.00 13.38 60 THR C CA 1
ATOM 2324 C C . THR C 1 71 ? 27.872 16.113 10.911 1.00 13.15 60 THR C C 1
ATOM 2325 O O . THR C 1 71 ? 27.115 15.990 11.888 1.00 13.39 60 THR C O 1
ATOM 2329 N N . SER C 1 72 ? 27.494 16.669 9.753 1.00 14.04 61 SER C N 1
ATOM 2330 C CA . SER C 1 72 ? 26.180 17.292 9.641 1.00 14.80 61 SER C CA 1
ATOM 2331 C C . SER C 1 72 ? 25.265 16.557 8.654 1.00 17.66 61 SER C C 1
ATOM 2332 O O . SER C 1 72 ? 24.084 16.856 8.586 1.00 20.30 61 SER C O 1
ATOM 2335 N N . CYS C 1 73 ? 25.816 15.647 7.850 1.00 19.70 62 CYS C N 1
ATOM 2336 C CA . CYS C 1 73 ? 25.035 14.976 6.764 1.00 24.13 62 CYS C CA 1
ATOM 2337 C C . CYS C 1 73 ? 23.677 14.432 7.207 1.00 26.23 62 CYS C C 1
ATOM 2338 O O . CYS C 1 73 ? 22.620 14.679 6.600 1.00 28.94 62 CYS C O 1
ATOM 2365 N N . SER D 2 2 ? 23.957 11.654 12.377 1.00 14.68 66 SER D N 1
ATOM 2366 C CA . SER D 2 2 ? 23.003 10.595 11.980 1.00 15.40 66 SER D CA 1
ATOM 2367 C C . SER D 2 2 ? 23.001 9.579 13.127 1.00 15.41 66 SER D C 1
ATOM 2368 O O . SER D 2 2 ? 23.448 8.434 12.992 1.00 14.84 66 SER D O 1
ATOM 2371 N N . LYS D 2 3 ? 22.542 10.061 14.286 1.00 13.79 67 LYS D N 1
ATOM 2372 C CA . LYS D 2 3 ? 22.786 9.441 15.610 1.00 14.20 67 LYS D CA 1
ATOM 2373 C C . LYS D 2 3 ? 21.938 8.208 15.903 1.00 14.82 67 LYS D C 1
ATOM 2374 O O . LYS D 2 3 ? 22.151 7.546 16.913 1.00 16.13 67 LYS D O 1
ATOM 2380 N N . THR D 2 4 ? 20.990 7.896 15.025 1.00 15.91 68 THR D N 1
ATOM 2381 C CA . THR D 2 4 ? 20.221 6.663 15.164 1.00 16.78 68 THR D CA 1
ATOM 2382 C C . THR D 2 4 ? 21.079 5.418 14.873 1.00 17.17 68 THR D C 1
ATOM 2383 O O . THR D 2 4 ? 20.711 4.294 15.242 1.00 17.43 68 THR D O 1
ATOM 2387 N N . PHE D 2 5 ? 22.201 5.614 14.190 1.00 15.64 69 PHE D N 1
ATOM 2388 C CA . PHE D 2 5 ? 23.063 4.499 13.766 1.00 15.02 69 PHE D CA 1
ATOM 2389 C C . PHE D 2 5 ? 24.272 4.384 14.698 1.00 16.77 69 PHE D C 1
ATOM 2390 O O . PHE D 2 5 ? 25.391 4.736 14.345 1.00 17.78 69 PHE D O 1
ATOM 2398 N N . ILE D 2 6 ? 24.023 3.913 15.912 1.00 16.79 70 ILE D N 1
ATOM 2399 C CA . ILE D 2 6 ? 25.088 3.710 16.918 1.00 16.77 70 ILE D CA 1
ATOM 2400 C C . ILE D 2 6 ? 24.859 2.349 17.566 1.00 16.81 70 ILE D C 1
ATOM 2401 O O . ILE D 2 6 ? 23.722 2.014 17.942 1.00 17.11 70 ILE D O 1
ATOM 2406 N N . LYS D 2 7 ? 25.940 1.573 17.671 1.00 16.18 71 LYS D N 1
ATOM 2407 C CA . LYS D 2 7 ? 25.935 0.326 18.448 1.00 16.65 71 LYS D CA 1
ATOM 2408 C C . LYS D 2 7 ? 26.282 0.664 19.887 1.00 15.42 71 LYS D C 1
ATOM 2409 O O . LYS D 2 7 ? 27.419 1.064 20.180 1.00 16.99 71 LYS D O 1
ATOM 2415 N N . TYR D 2 8 ? 25.303 0.540 20.780 1.00 16.58 72 TYR D N 1
ATOM 2416 C CA . TYR D 2 8 ? 25.546 0.701 22.210 1.00 16.76 72 TYR D CA 1
ATOM 2417 C C . TYR D 2 8 ? 25.895 -0.607 22.865 1.00 18.33 72 TYR D C 1
ATOM 2418 O O . TYR D 2 8 ? 25.170 -1.607 22.704 1.00 18.99 72 TYR D O 1
ATOM 2427 N N . VAL D 2 9 ? 26.996 -0.597 23.620 1.00 17.69 73 VAL D N 1
ATOM 2428 C CA . VAL D 2 9 ? 27.423 -1.785 24.365 1.00 17.61 73 VAL D CA 1
ATOM 2429 C C . VAL D 2 9 ? 27.214 -1.555 25.857 1.00 16.92 73 VAL D C 1
ATOM 2430 O O . VAL D 2 9 ? 26.823 -0.451 26.273 1.00 18.30 73 VAL D O 1
ATOM 2434 N N . SER D 2 10 ? 27.445 -2.591 26.674 1.00 17.72 74 SER D N 1
ATOM 2435 C CA . SER D 2 10 ? 27.453 -2.432 28.142 1.00 18.28 74 SER D CA 1
ATOM 2436 C C . SER D 2 10 ? 26.126 -1.945 28.739 1.00 19.84 74 SER D C 1
ATOM 2437 O O . SER D 2 10 ? 26.091 -1.353 29.819 1.00 21.37 74 SER D O 1
ATOM 2440 N N . GLY D 2 11 ? 25.033 -2.188 28.030 1.00 20.27 75 GLY D N 1
ATOM 2441 C CA . GLY D 2 11 ? 23.702 -1.813 28.508 1.00 20.46 75 GLY D CA 1
ATOM 2442 C C . GLY D 2 11 ? 23.366 -0.324 28.529 1.00 19.26 75 GLY D C 1
ATOM 2443 O O . GLY D 2 11 ? 22.370 0.075 29.142 1.00 20.21 75 GLY D O 1
ATOM 2444 N N . ILE D 2 12 ? 24.204 0.504 27.896 1.00 18.29 76 ILE D N 1
ATOM 2445 C CA . ILE D 2 12 ? 23.971 1.948 27.834 1.00 16.10 76 ILE D CA 1
ATOM 2446 C C . ILE D 2 12 ? 22.664 2.230 27.089 1.00 15.24 76 ILE D C 1
ATOM 2447 O O . ILE D 2 12 ? 22.501 1.775 25.969 1.00 16.53 76 ILE D O 1
ATOM 2452 N N . PRO D 2 13 ? 21.721 2.965 27.719 1.00 17.36 77 PRO D N 1
ATOM 2453 C CA . PRO D 2 13 ? 20.482 3.337 27.038 1.00 17.55 77 PRO D CA 1
ATOM 2454 C C . PRO D 2 13 ? 20.724 4.201 25.804 1.00 16.56 77 PRO D C 1
ATOM 2455 O O . PRO D 2 13 ? 21.702 4.977 25.744 1.00 17.44 77 PRO D O 1
ATOM 2459 N N . ASP D 2 14 ? 19.807 4.087 24.851 1.00 17.38 78 ASP D N 1
ATOM 2460 C CA . ASP D 2 14 ? 19.953 4.686 23.536 1.00 17.41 78 ASP D CA 1
ATOM 2461 C C . ASP D 2 14 ? 18.957 5.832 23.439 1.00 16.71 78 ASP D C 1
ATOM 2462 O O . ASP D 2 14 ? 17.771 5.623 23.153 1.00 17.67 78 ASP D O 1
ATOM 2467 N N . TYR D 2 15 ? 19.451 7.051 23.667 1.00 15.54 79 TYR D N 1
ATOM 2468 C CA . TYR D 2 15 ? 18.598 8.247 23.715 1.00 16.06 79 TYR D CA 1
ATOM 2469 C C . TYR D 2 15 ? 17.892 8.461 22.380 1.00 15.66 79 TYR D C 1
ATOM 2470 O O . TYR D 2 15 ? 16.725 8.892 22.345 1.00 17.37 79 TYR D O 1
ATOM 2479 N N . PHE D 2 16 ? 18.601 8.132 21.297 1.00 16.52 80 PHE D N 1
ATOM 2480 C CA . PHE D 2 16 ? 18.142 8.366 19.928 1.00 16.24 80 PHE D CA 1
ATOM 2481 C C . PHE D 2 16 ? 17.081 7.365 19.490 1.00 16.82 80 PHE D C 1
ATOM 2482 O O . PHE D 2 16 ? 15.997 7.757 19.041 1.00 18.20 80 PHE D O 1
ATOM 2490 N N . LYS D 2 17 ? 17.355 6.077 19.685 1.00 15.88 81 LYS D N 1
ATOM 2491 C CA . LYS D 2 17 ? 16.347 5.079 19.333 1.00 17.62 81 LYS D CA 1
ATOM 2492 C C . LYS D 2 17 ? 15.089 5.207 20.190 1.00 19.21 81 LYS D C 1
ATOM 2493 O O . LYS D 2 17 ? 13.972 5.023 19.684 1.00 20.52 81 LYS D O 1
ATOM 2499 N N . GLN D 2 18 ? 15.256 5.568 21.463 1.00 18.14 82 GLN D N 1
ATOM 2500 C CA . GLN D 2 18 ? 14.104 5.824 22.347 1.00 19.08 82 GLN D CA 1
ATOM 2501 C C . GLN D 2 18 ? 13.183 6.978 21.898 1.00 19.61 82 GLN D C 1
ATOM 2502 O O . GLN D 2 18 ? 12.030 7.064 22.325 1.00 20.61 82 GLN D O 1
ATOM 2508 N N . SER D 2 19 ? 13.706 7.891 21.084 1.00 18.61 83 SER D N 1
ATOM 2509 C CA . SER D 2 19 ? 12.969 9.102 20.721 1.00 18.55 83 SER D CA 1
ATOM 2510 C C . SER D 2 19 ? 11.904 8.891 19.643 1.00 20.51 83 SER D C 1
ATOM 2511 O O . SER D 2 19 ? 11.081 9.769 19.420 1.00 21.32 83 SER D O 1
ATOM 2514 N N . PHE D 2 20 ? 11.926 7.740 18.979 1.00 21.55 84 PHE D N 1
ATOM 2515 C CA . PHE D 2 20 ? 10.956 7.454 17.927 1.00 21.63 84 PHE D CA 1
ATOM 2516 C C . PHE D 2 20 ? 9.600 6.990 18.482 1.00 23.74 84 PHE D C 1
ATOM 2517 O O . PHE D 2 20 ? 9.552 6.404 19.551 1.00 25.52 84 PHE D O 1
ATOM 2525 N N . PRO D 2 21 ? 8.495 7.262 17.755 1.00 24.38 85 PRO D N 1
ATOM 2526 C CA . PRO D 2 21 ? 8.386 7.829 16.405 1.00 24.77 85 PRO D CA 1
ATOM 2527 C C . PRO D 2 21 ? 8.539 9.362 16.282 1.00 24.69 85 PRO D C 1
ATOM 2528 O O . PRO D 2 21 ? 8.671 9.865 15.157 1.00 26.44 85 PRO D O 1
ATOM 2532 N N . GLU D 2 22 ? 8.515 10.075 17.410 1.00 23.99 86 GLU D N 1
ATOM 2533 C CA . GLU D 2 22 ? 8.613 11.552 17.424 1.00 24.58 86 GLU D CA 1
ATOM 2534 C C . GLU D 2 22 ? 9.904 12.086 16.782 1.00 23.74 86 GLU D C 1
ATOM 2535 O O . GLU D 2 22 ? 9.848 13.033 15.994 1.00 26.96 86 GLU D O 1
ATOM 2541 N N . GLY D 2 23 ? 11.037 11.456 17.086 1.00 21.75 87 GLY D N 1
ATOM 2542 C CA . GLY D 2 23 ? 12.331 11.914 16.563 1.00 20.21 87 GLY D CA 1
ATOM 2543 C C . GLY D 2 23 ? 13.080 12.821 17.536 1.00 18.97 87 GLY D C 1
ATOM 2544 O O . GLY D 2 23 ? 12.739 12.881 18.730 1.00 18.90 87 GLY D O 1
ATOM 2545 N N . PHE D 2 24 ? 14.076 13.561 17.031 1.00 17.12 88 PHE D N 1
ATOM 2546 C CA . PHE D 2 24 ? 14.906 14.388 17.899 1.00 16.40 88 PHE D CA 1
ATOM 2547 C C . PHE D 2 24 ? 15.528 15.487 17.059 1.00 15.83 88 PHE D C 1
ATOM 2548 O O . PHE D 2 24 ? 15.486 15.429 15.838 1.00 16.57 88 PHE D O 1
ATOM 2556 N N . THR D 2 25 ? 16.140 16.462 17.721 1.00 15.40 89 THR D N 1
ATOM 2557 C CA . THR D 2 25 ? 16.940 17.450 17.005 1.00 14.54 89 THR D CA 1
ATOM 2558 C C . THR D 2 25 ? 18.345 17.451 17.605 1.00 14.17 89 THR D C 1
ATOM 2559 O O . THR D 2 25 ? 18.571 16.923 18.714 1.00 13.75 89 THR D O 1
ATOM 2563 N N . TRP D 2 26 ? 19.296 18.047 16.893 1.00 13.55 90 TRP D N 1
ATOM 2564 C CA . TRP D 2 26 ? 20.601 18.336 17.483 1.00 14.01 90 TRP D CA 1
ATOM 2565 C C . TRP D 2 26 ? 21.064 19.689 16.999 1.00 12.68 90 TRP D C 1
ATOM 2566 O O . TRP D 2 26 ? 20.603 20.192 15.969 1.00 13.59 90 TRP D O 1
ATOM 2577 N N . GLU D 2 27 ? 21.954 20.297 17.773 1.00 12.68 91 GLU D N 1
ATOM 2578 C CA . GLU D 2 27 ? 22.483 21.629 17.471 1.00 12.18 91 GLU D CA 1
ATOM 2579 C C . GLU D 2 27 ? 23.943 21.619 17.907 1.00 11.28 91 GLU D C 1
ATOM 2580 O O . GLU D 2 27 ? 24.305 20.985 18.907 1.00 12.45 91 GLU D O 1
ATOM 2586 N N . ARG D 2 28 ? 24.787 22.306 17.150 1.00 11.07 92 ARG D N 1
ATOM 2587 C CA . ARG D 2 28 ? 26.220 22.166 17.347 1.00 10.94 92 ARG D CA 1
ATOM 2588 C C . ARG D 2 28 ? 26.954 23.390 16.846 1.00 10.38 92 ARG D C 1
ATOM 2589 O O . ARG D 2 28 ? 26.603 23.958 15.800 1.00 11.25 92 ARG D O 1
ATOM 2597 N N . THR D 2 29 ? 27.974 23.806 17.605 1.00 10.03 93 THR D N 1
ATOM 2598 C CA . THR D 2 29 ? 29.003 24.677 17.056 1.00 10.12 93 THR D CA 1
ATOM 2599 C C . THR D 2 29 ? 30.345 23.947 17.151 1.00 9.98 93 THR D C 1
ATOM 2600 O O . THR D 2 29 ? 30.713 23.451 18.229 1.00 10.55 93 THR D O 1
ATOM 2604 N N . THR D 2 30 ? 31.027 23.864 16.007 1.00 9.90 94 THR D N 1
ATOM 2605 C CA . THR D 2 30 ? 32.375 23.331 15.926 1.00 9.76 94 THR D CA 1
ATOM 2606 C C . THR D 2 30 ? 33.361 24.503 15.796 1.00 10.28 94 THR D C 1
ATOM 2607 O O . THR D 2 30 ? 33.256 25.310 14.863 1.00 11.03 94 THR D O 1
ATOM 2611 N N A THR D 2 31 ? 34.294 24.580 16.742 0.50 9.93 95 THR D N 1
ATOM 2612 N N B THR D 2 31 ? 34.312 24.592 16.727 0.50 10.06 95 THR D N 1
ATOM 2613 C CA A THR D 2 31 ? 35.319 25.610 16.753 0.50 10.11 95 THR D CA 1
ATOM 2614 C CA B THR D 2 31 ? 35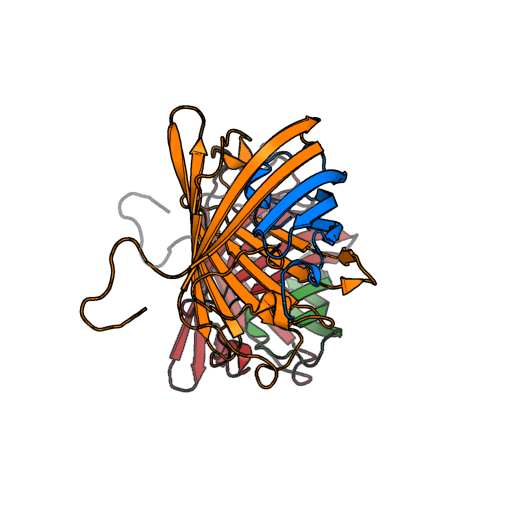.309 25.664 16.700 0.50 10.44 95 THR D CA 1
ATOM 2615 C C A THR D 2 31 ? 36.604 24.997 16.188 0.50 9.52 95 THR D C 1
ATOM 2616 C C B THR D 2 31 ? 36.667 25.110 16.267 0.50 10.53 95 THR D C 1
ATOM 2617 O O A THR D 2 31 ? 37.086 23.988 16.695 0.50 10.92 95 THR D O 1
ATOM 2618 O O B THR D 2 31 ? 37.270 24.277 16.948 0.50 10.73 95 THR D O 1
ATOM 2625 N N . TYR D 2 32 ? 37.157 25.600 15.139 1.00 10.25 96 TYR D N 1
ATOM 2626 C CA . TYR D 2 32 ? 38.422 25.126 14.597 1.00 10.40 96 TYR D CA 1
ATOM 2627 C C . TYR D 2 32 ? 39.582 25.915 15.186 1.00 11.52 96 TYR D C 1
ATOM 2628 O O . TYR D 2 32 ? 39.46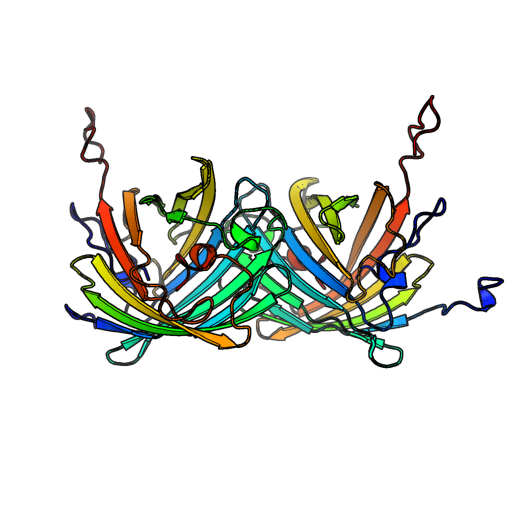5 27.125 15.420 1.00 12.00 96 TYR D O 1
ATOM 2637 N N . GLU D 2 33 ? 40.730 25.250 15.345 1.00 11.61 97 GLU D N 1
ATOM 2638 C CA . GLU D 2 33 ? 41.868 25.886 16.011 1.00 12.64 97 GLU D CA 1
ATOM 2639 C C . GLU D 2 33 ? 42.437 27.075 15.229 1.00 12.43 97 GLU D C 1
ATOM 2640 O O . GLU D 2 33 ? 43.143 27.893 15.812 1.00 13.86 97 GLU D O 1
ATOM 2646 N N . ASP D 2 34 ? 42.151 27.177 13.918 1.00 13.01 98 ASP D N 1
ATOM 2647 C CA . ASP D 2 34 ? 42.656 28.291 13.080 1.00 13.26 98 ASP D CA 1
ATOM 2648 C C . ASP D 2 34 ? 41.615 29.389 12.843 1.00 14.06 98 ASP D C 1
ATOM 2649 O O . ASP D 2 34 ? 41.801 30.262 11.963 1.00 14.91 98 ASP D O 1
ATOM 2654 N N . GLY D 2 35 ? 40.516 29.335 13.593 1.00 13.24 99 GLY D N 1
ATOM 2655 C CA . GLY D 2 35 ? 39.573 30.454 13.615 1.00 14.13 99 GLY D CA 1
ATOM 2656 C C . GLY D 2 35 ? 38.239 30.224 12.934 1.00 12.85 99 GLY D C 1
ATOM 2657 O O . GLY D 2 35 ? 37.300 31.009 13.108 1.00 13.62 99 GLY D O 1
ATOM 2658 N N . GLY D 2 36 ? 38.115 29.144 12.180 1.00 11.29 100 GLY D N 1
ATOM 2659 C CA . GLY D 2 36 ? 36.816 28.839 11.566 1.00 11.47 100 GLY D CA 1
ATOM 2660 C C . GLY D 2 36 ? 35.790 28.397 12.606 1.00 9.86 100 GLY D C 1
ATOM 2661 O O . GLY D 2 36 ? 36.137 27.803 13.648 1.00 11.07 100 GLY D O 1
ATOM 2662 N N . PHE D 2 37 ? 34.523 28.639 12.279 1.00 10.59 101 PHE D N 1
ATOM 2663 C CA . PHE D 2 37 ? 33.412 28.109 13.064 1.00 9.92 101 PHE D CA 1
ATOM 2664 C C . PHE D 2 37 ? 32.433 27.452 12.099 1.00 9.77 101 PHE D C 1
ATOM 2665 O O . PHE D 2 37 ? 32.135 28.007 11.035 1.00 11.05 101 PHE D O 1
ATOM 2673 N N . LEU D 2 38 ? 31.870 26.312 12.503 1.00 9.98 102 LEU D N 1
ATOM 2674 C CA . LEU D 2 38 ? 30.801 25.678 11.711 1.00 10.79 102 LEU D CA 1
ATOM 2675 C C . LEU D 2 38 ? 29.665 25.349 12.670 1.00 10.88 102 LEU D C 1
ATOM 2676 O O . LEU D 2 38 ? 29.822 24.516 13.562 1.00 11.08 102 LEU D O 1
ATOM 2681 N N . THR D 2 39 ? 28.528 26.023 12.459 1.00 10.99 103 THR D N 1
ATOM 2682 C CA . THR D 2 39 ? 27.356 25.853 13.285 1.00 11.00 103 THR D CA 1
ATOM 2683 C C . THR D 2 39 ? 26.266 25.142 12.480 1.00 11.57 103 THR D C 1
ATOM 2684 O O . THR D 2 39 ? 26.063 25.426 11.284 1.00 11.64 103 THR D O 1
ATOM 2688 N N . ALA D 2 40 ? 25.585 24.197 13.130 1.00 12.08 104 ALA D N 1
ATOM 2689 C CA . ALA D 2 40 ? 24.506 23.500 12.464 1.00 13.33 104 ALA D CA 1
ATOM 2690 C C . ALA D 2 40 ? 23.308 23.260 13.393 1.00 12.95 104 ALA D C 1
ATOM 2691 O O . ALA D 2 40 ? 23.457 23.156 14.618 1.00 14.94 104 ALA D O 1
ATOM 2693 N N . HIS D 2 41 ? 22.116 23.182 12.791 1.00 13.30 105 HIS D N 1
ATOM 2694 C CA . HIS D 2 41 ? 20.914 22.722 13.478 1.00 13.73 105 HIS D CA 1
ATOM 2695 C C . HIS D 2 41 ? 20.337 21.616 12.604 1.00 14.08 105 HIS D C 1
ATOM 2696 O O . HIS D 2 41 ? 20.303 21.744 11.380 1.00 15.39 105 HIS D O 1
ATOM 2703 N N . GLN D 2 42 ? 19.870 20.541 13.232 1.00 13.74 106 GLN D N 1
ATOM 2704 C CA . GLN D 2 42 ? 19.355 19.406 12.471 1.00 13.83 106 GLN D CA 1
ATOM 2705 C C . GLN D 2 42 ? 18.071 18.883 13.087 1.00 15.66 106 GLN D C 1
ATOM 2706 O O . GLN D 2 42 ? 17.927 18.817 14.309 1.00 15.38 106 GLN D O 1
ATOM 2712 N N . ASP D 2 43 ? 17.120 18.520 12.225 1.00 15.12 107 ASP D N 1
ATOM 2713 C CA . ASP D 2 43 ? 15.895 17.850 12.675 1.00 15.67 107 ASP D CA 1
ATOM 2714 C C . ASP D 2 43 ? 15.887 16.425 12.113 1.00 15.40 107 ASP D C 1
ATOM 2715 O O . ASP D 2 43 ? 16.170 16.229 10.935 1.00 17.07 107 ASP D O 1
ATOM 2720 N N . THR D 2 44 ? 15.602 15.451 12.977 1.00 15.67 108 THR D N 1
ATOM 2721 C CA . THR D 2 44 ? 15.473 14.045 12.578 1.00 15.39 108 THR D CA 1
ATOM 2722 C C . THR D 2 44 ? 14.047 13.589 12.840 1.00 17.67 108 THR D C 1
ATOM 2723 O O . THR D 2 44 ? 13.539 13.677 13.974 1.00 17.51 108 THR D O 1
ATOM 2727 N N . SER D 2 45 ? 13.406 13.118 11.772 1.00 19.10 109 SER D N 1
ATOM 2728 C CA . SER D 2 45 ? 12.035 12.606 11.835 1.00 20.17 109 SER D CA 1
ATOM 2729 C C . SER D 2 45 ? 11.979 11.247 11.141 1.00 21.46 109 SER D C 1
ATOM 2730 O O . SER D 2 45 ? 12.909 10.815 10.451 1.00 20.97 109 SER D O 1
ATOM 2733 N N . LEU D 2 46 ? 10.848 10.574 11.305 1.00 23.39 110 LEU D N 1
ATOM 2734 C CA . LEU D 2 46 ? 10.668 9.278 10.688 1.00 26.01 110 LEU D CA 1
ATOM 2735 C C . LEU D 2 46 ? 9.398 9.369 9.869 1.00 26.86 110 LEU D C 1
ATOM 2736 O O . LEU D 2 46 ? 8.326 9.630 10.424 1.00 28.67 110 LEU D O 1
ATOM 2741 N N . ASP D 2 47 ? 9.566 9.231 8.550 1.00 27.11 111 ASP D N 1
ATOM 2742 C CA . ASP D 2 47 ? 8.475 9.293 7.570 1.00 30.82 111 ASP D CA 1
ATOM 2743 C C . ASP D 2 47 ? 8.253 7.881 7.033 1.00 30.98 111 ASP D C 1
ATOM 2744 O O . ASP D 2 47 ? 8.913 7.443 6.079 1.00 29.46 111 ASP D O 1
ATOM 2749 N N . GLY D 2 48 ? 7.321 7.173 7.664 1.00 32.63 112 GLY D N 1
ATOM 2750 C CA . GLY D 2 48 ? 7.052 5.776 7.327 1.00 32.34 112 GLY D CA 1
ATOM 2751 C C . GLY D 2 48 ? 8.241 4.887 7.645 1.00 31.04 112 GLY D C 1
ATOM 2752 O O . GLY D 2 48 ? 8.569 4.665 8.814 1.00 33.93 112 GLY D O 1
ATOM 2753 N N . ASP D 2 49 ? 8.898 4.400 6.598 1.00 30.36 113 ASP D N 1
ATOM 2754 C CA . ASP D 2 49 ? 10.028 3.482 6.738 1.00 30.19 113 ASP D CA 1
ATOM 2755 C C . ASP D 2 49 ? 11.382 4.196 6.652 1.00 29.50 113 ASP D C 1
ATOM 2756 O O . ASP D 2 49 ? 12.430 3.572 6.839 1.00 30.80 113 ASP D O 1
ATOM 2761 N N . CYS D 2 50 ? 11.353 5.503 6.386 1.00 27.44 114 CYS D N 1
ATOM 2762 C CA . CYS D 2 50 ? 12.567 6.255 6.063 1.00 25.10 114 CYS D CA 1
ATOM 2763 C C . CYS D 2 50 ? 12.858 7.379 7.062 1.00 23.63 114 CYS D C 1
ATOM 2764 O O . CYS D 2 50 ? 11.985 8.193 7.375 1.00 23.87 114 CYS D O 1
ATOM 2767 N N . LEU D 2 51 ? 14.100 7.425 7.545 1.00 22.29 115 LEU D N 1
ATOM 2768 C CA . LEU D 2 51 ? 14.553 8.540 8.375 1.00 21.14 115 LEU D CA 1
ATOM 2769 C C . LEU D 2 51 ? 14.764 9.768 7.493 1.00 19.56 115 LEU D C 1
ATOM 2770 O O . LEU D 2 51 ? 15.261 9.646 6.362 1.00 21.11 115 LEU D O 1
ATOM 2775 N N . VAL D 2 52 ? 14.364 10.937 7.995 1.00 19.54 116 VAL D N 1
ATOM 2776 C CA . VAL D 2 52 ? 14.484 12.174 7.210 1.00 18.66 116 VAL D CA 1
ATOM 2777 C C . VAL D 2 52 ? 15.224 13.225 8.045 1.00 17.96 116 VAL D C 1
ATOM 2778 O O . VAL D 2 52 ? 14.823 13.526 9.171 1.00 18.66 116 VAL D O 1
ATOM 2782 N N . TYR D 2 53 ? 16.277 13.787 7.457 1.00 17.71 117 TYR D N 1
ATOM 2783 C CA . TYR D 2 53 ? 17.096 14.805 8.111 1.00 17.39 117 TYR D CA 1
ATOM 2784 C C . TYR D 2 53 ? 16.915 16.135 7.387 1.00 17.08 117 TYR D C 1
ATOM 2785 O O . TYR D 2 53 ? 16.944 16.179 6.147 1.00 18.25 117 TYR D O 1
ATOM 2794 N N . LYS D 2 54 ? 16.743 17.212 8.150 1.00 17.37 118 LYS D N 1
ATOM 2795 C CA . LYS D 2 54 ? 16.739 18.570 7.590 1.00 16.75 118 LYS D CA 1
ATOM 2796 C C . LYS D 2 54 ? 17.820 19.353 8.325 1.00 16.70 118 LYS D C 1
ATOM 2797 O O . LYS D 2 54 ? 17.760 19.483 9.535 1.00 16.12 118 LYS D O 1
ATOM 2803 N N . VAL D 2 55 ? 18.794 19.873 7.584 1.00 15.11 119 VAL D N 1
ATOM 2804 C CA . VAL D 2 55 ? 19.998 20.478 8.177 1.00 13.98 119 VAL D CA 1
ATOM 2805 C C . VAL D 2 55 ? 20.169 21.927 7.712 1.00 14.35 119 VAL D C 1
ATOM 2806 O O . VAL D 2 55 ? 20.078 22.230 6.506 1.00 15.79 119 VAL D O 1
ATOM 2810 N N . LYS D 2 56 ? 20.480 22.800 8.668 1.00 14.11 120 LYS D N 1
ATOM 2811 C CA . LYS D 2 56 ? 20.840 24.200 8.411 1.00 14.58 120 LYS D CA 1
ATOM 2812 C C . LYS D 2 56 ? 22.249 24.450 8.899 1.00 12.84 120 LYS D C 1
ATOM 2813 O O . LYS D 2 56 ? 22.592 24.032 10.026 1.00 13.41 120 LYS D O 1
ATOM 2819 N N . ILE D 2 57 ? 23.069 25.079 8.043 1.00 12.88 121 ILE D N 1
ATOM 2820 C CA . ILE D 2 57 ? 24.511 25.257 8.314 1.00 13.76 121 ILE D CA 1
ATOM 2821 C C . ILE D 2 57 ? 24.938 26.713 8.148 1.00 12.76 121 ILE D C 1
ATOM 2822 O O . ILE D 2 57 ? 24.553 27.350 7.157 1.00 14.13 121 ILE D O 1
ATOM 2827 N N . LEU D 2 58 ? 25.719 27.221 9.120 1.00 12.23 122 LEU D N 1
ATOM 2828 C CA . LEU D 2 58 ? 26.383 28.532 8.977 1.00 12.00 122 LEU D CA 1
ATOM 2829 C C . LEU D 2 58 ? 27.824 28.357 9.374 1.00 11.43 122 LEU D C 1
ATOM 2830 O O . LEU D 2 58 ? 28.107 28.028 10.519 1.00 12.54 122 LEU D O 1
ATOM 2835 N N . GLY D 2 59 ? 28.717 28.564 8.402 1.00 11.70 123 GLY D N 1
ATOM 2836 C CA . GLY D 2 59 ? 30.159 28.506 8.654 1.00 11.38 123 GLY D CA 1
ATOM 2837 C C . GLY D 2 59 ? 30.813 29.842 8.370 1.00 11.20 123 GLY D C 1
ATOM 2838 O O . GLY D 2 59 ? 30.385 30.564 7.453 1.00 11.64 123 GLY D O 1
ATOM 2839 N N . ASN D 2 60 ? 31.827 30.199 9.150 1.00 10.50 124 ASN D N 1
ATOM 2840 C CA . ASN D 2 60 ? 32.386 31.535 9.032 1.00 10.85 124 ASN D CA 1
ATOM 2841 C C . ASN D 2 60 ? 33.813 31.586 9.529 1.00 9.88 124 ASN D C 1
ATOM 2842 O O . ASN D 2 60 ? 34.283 30.705 10.287 1.00 11.04 124 ASN D O 1
ATOM 2847 N N . ASN D 2 61 ? 34.482 32.659 9.149 1.00 11.28 125 ASN D N 1
ATOM 2848 C CA . ASN D 2 61 ? 35.820 32.953 9.645 1.00 11.78 125 ASN D CA 1
ATOM 2849 C C . ASN D 2 61 ? 36.893 31.911 9.266 1.00 12.74 125 ASN D C 1
ATOM 2850 O O . ASN D 2 61 ? 37.957 31.890 9.870 1.00 12.58 125 ASN D O 1
ATOM 2855 N N . PHE D 2 62 ? 36.623 31.038 8.296 1.00 12.54 126 PHE D N 1
ATOM 2856 C CA . PHE D 2 62 ? 37.658 30.090 7.882 1.00 12.62 126 PHE D CA 1
ATOM 2857 C C . PHE D 2 62 ? 38.748 30.871 7.170 1.00 13.01 126 PHE D C 1
ATOM 2858 O O . PHE D 2 62 ? 38.446 31.673 6.266 1.00 13.25 126 PHE D O 1
ATOM 2866 N N . PRO D 2 63 ? 40.005 30.688 7.583 1.00 12.56 127 PRO D N 1
ATOM 2867 C CA . PRO D 2 63 ? 41.064 31.496 6.932 1.00 13.86 127 PRO D CA 1
ATOM 2868 C C . PRO D 2 63 ? 41.200 31.191 5.448 1.00 14.04 127 PRO D C 1
ATOM 2869 O O . PRO D 2 63 ? 41.137 30.016 5.045 1.00 14.98 127 PRO D O 1
ATOM 2873 N N . ALA D 2 64 ? 41.422 32.222 4.642 1.00 14.22 128 ALA D N 1
ATOM 2874 C CA . ALA D 2 64 ? 41.463 32.021 3.192 1.00 16.82 128 ALA D CA 1
ATOM 2875 C C . ALA D 2 64 ? 42.589 31.063 2.800 1.00 16.99 128 ALA D C 1
ATOM 2876 O O . ALA D 2 64 ? 42.452 30.300 1.833 1.00 21.24 128 ALA D O 1
ATOM 2878 N N . ASP D 2 65 ? 43.687 31.116 3.552 1.00 18.51 129 ASP D N 1
ATOM 2879 C CA . ASP D 2 65 ? 44.877 30.288 3.314 1.00 21.81 129 ASP D CA 1
ATOM 2880 C C . ASP D 2 65 ? 44.879 28.924 4.020 1.00 21.18 129 ASP D C 1
ATOM 2881 O O . ASP D 2 65 ? 45.866 28.195 3.946 1.00 24.17 129 ASP D O 1
ATOM 2886 N N . GLY D 2 66 ? 43.781 28.576 4.682 1.00 18.37 130 GLY D N 1
ATOM 2887 C CA . GLY D 2 66 ? 43.730 27.348 5.467 1.00 18.00 130 GLY D CA 1
ATOM 2888 C C . GLY D 2 66 ? 43.313 26.127 4.663 1.00 16.61 130 GLY D C 1
ATOM 2889 O O . GLY D 2 66 ? 42.864 26.263 3.532 1.00 16.58 130 GLY D O 1
ATOM 2890 N N . PRO D 2 67 ? 43.475 24.922 5.236 1.00 17.77 131 PRO D N 1
ATOM 2891 C CA . PRO D 2 67 ? 43.163 23.712 4.478 1.00 16.94 131 PRO D CA 1
ATOM 2892 C C . PRO D 2 67 ? 41.698 23.656 4.049 1.00 15.27 131 PRO D C 1
ATOM 2893 O O . PRO D 2 67 ? 41.381 23.052 3.014 1.00 15.99 131 PRO D O 1
ATOM 2897 N N . VAL D 2 68 ? 40.794 24.221 4.851 1.00 14.11 132 VAL D N 1
ATOM 2898 C CA . VAL D 2 68 ? 39.383 24.161 4.499 1.00 14.02 132 VAL D CA 1
ATOM 2899 C C . VAL D 2 68 ? 39.074 24.971 3.227 1.00 14.23 132 VAL D C 1
ATOM 2900 O O . VAL D 2 68 ? 38.574 24.414 2.244 1.00 15.05 132 VAL D O 1
ATOM 2904 N N . MET D 2 69 ? 39.399 26.262 3.226 1.00 14.38 133 MET D N 1
ATOM 2905 C CA . MET D 2 69 ? 39.086 27.103 2.062 1.00 14.69 133 MET D CA 1
ATOM 2906 C C . MET D 2 69 ? 39.975 26.812 0.853 1.00 16.84 133 MET D C 1
ATOM 2907 O O . MET D 2 69 ? 39.597 27.137 -0.275 1.00 19.62 133 MET D O 1
ATOM 2912 N N . GLN D 2 70 ? 41.150 26.226 1.094 1.00 16.39 134 GLN D N 1
ATOM 2913 C CA . GLN D 2 70 ? 42.016 25.784 -0.013 1.00 19.99 134 GLN D CA 1
ATOM 2914 C C . GLN D 2 70 ? 41.598 24.423 -0.567 1.00 20.69 134 GLN D C 1
ATOM 2915 O O . GLN D 2 70 ? 42.127 23.997 -1.608 1.00 21.25 134 GLN D O 1
ATOM 2921 N N . ASN D 2 71 ? 40.645 23.758 0.105 1.00 18.82 135 ASN D N 1
ATOM 2922 C CA . ASN D 2 71 ? 40.198 22.418 -0.281 1.00 19.74 135 ASN D CA 1
ATOM 2923 C C . ASN D 2 71 ? 41.396 21.454 -0.383 1.00 19.46 135 ASN D C 1
ATOM 2924 O O . ASN D 2 71 ? 41.565 20.727 -1.384 1.00 21.30 135 ASN D O 1
ATOM 2929 N N . LYS D 2 72 ? 42.235 21.482 0.653 1.00 18.78 136 LYS D N 1
ATOM 2930 C CA . LYS D 2 72 ? 43.449 20.679 0.771 1.00 20.19 136 LYS D CA 1
ATOM 2931 C C . LYS D 2 72 ? 43.453 20.033 2.145 1.00 20.38 136 LYS D C 1
ATOM 2932 O O . LYS D 2 72 ? 44.388 20.208 2.946 1.00 23.17 136 LYS D O 1
ATOM 2938 N N . ALA D 2 73 ? 42.368 19.317 2.414 1.00 20.53 137 ALA D N 1
ATOM 2939 C CA . ALA D 2 73 ? 42.236 18.517 3.612 1.00 21.35 137 ALA D CA 1
ATOM 2940 C C . ALA D 2 73 ? 42.442 17.032 3.261 1.00 21.45 137 ALA D C 1
ATOM 2941 O O . ALA D 2 73 ? 42.221 16.615 2.122 1.00 24.57 137 ALA D O 1
ATOM 2943 N N . GLY D 2 74 ? 42.869 16.246 4.236 1.00 20.59 138 GLY D N 1
ATOM 2944 C CA . GLY D 2 74 ? 43.108 14.822 4.057 1.00 19.05 138 GLY D CA 1
ATOM 2945 C C . GLY D 2 74 ? 41.915 13.985 4.447 1.00 17.98 138 GLY D C 1
ATOM 2946 O O . GLY D 2 74 ? 41.112 13.600 3.605 1.00 19.71 138 GLY D O 1
ATOM 2947 N N . ARG D 2 75 ? 41.815 13.684 5.739 1.00 15.93 139 ARG D N 1
ATOM 2948 C CA . ARG D 2 75 ? 40.793 12.780 6.251 1.00 14.76 139 ARG D CA 1
ATOM 2949 C C . ARG D 2 75 ? 40.631 13.007 7.748 1.00 14.35 139 ARG D C 1
ATOM 2950 O O . ARG D 2 75 ? 41.581 13.446 8.419 1.00 14.48 139 ARG D O 1
ATOM 2958 N N . TRP D 2 76 ? 39.449 12.686 8.282 1.00 13.97 140 TRP D N 1
ATOM 2959 C CA . TRP D 2 76 ? 39.251 12.735 9.730 1.00 13.48 140 TRP D CA 1
ATOM 2960 C C . TRP D 2 76 ? 39.817 11.501 10.416 1.00 13.39 140 TRP D C 1
ATOM 2961 O O . TRP D 2 76 ? 39.575 10.362 9.985 1.00 14.26 140 TRP D O 1
ATOM 2972 N N . GLU D 2 77 ? 40.526 11.707 11.515 1.00 13.66 141 GLU D N 1
ATOM 2973 C CA . GLU D 2 77 ? 40.763 10.608 12.439 1.00 12.76 141 GLU D CA 1
ATOM 2974 C C . GLU D 2 77 ? 39.438 10.212 13.113 1.00 13.50 141 GLU D C 1
ATOM 2975 O O . GLU D 2 77 ? 38.466 10.991 13.125 1.00 13.73 141 GLU D O 1
ATOM 2981 N N . PRO D 2 78 ? 39.377 8.992 13.685 1.00 15.09 142 PRO D N 1
ATOM 2982 C CA . PRO D 2 78 ? 38.186 8.658 14.473 1.00 15.64 142 PRO D CA 1
ATOM 2983 C C . PRO D 2 78 ? 38.068 9.636 15.617 1.00 16.45 142 PRO D C 1
ATOM 2984 O O . PRO D 2 78 ? 39.082 10.188 16.074 1.00 19.79 142 PRO D O 1
ATOM 2988 N N . ALA D 2 79 ? 36.861 9.847 16.104 1.00 17.76 143 ALA D N 1
ATOM 2989 C CA . ALA D 2 79 ? 36.682 10.766 17.200 1.00 18.81 143 ALA D CA 1
ATOM 2990 C C . ALA D 2 79 ? 35.883 10.190 18.334 1.00 16.20 143 ALA D C 1
ATOM 2991 O O . ALA D 2 79 ? 34.984 9.373 18.138 1.00 19.25 143 ALA D O 1
ATOM 2993 N N . THR D 2 80 ? 36.201 10.658 19.524 1.00 13.15 144 THR D N 1
ATOM 2994 C CA . THR D 2 80 ? 35.548 10.188 20.729 1.00 13.64 144 THR D CA 1
ATOM 2995 C C . THR D 2 80 ? 34.842 11.356 21.394 1.00 12.79 144 THR D C 1
ATOM 2996 O O . THR D 2 80 ? 35.479 12.307 21.851 1.00 13.97 144 THR D O 1
ATOM 3000 N N . GLU D 2 81 ? 33.521 11.247 21.453 1.00 12.12 145 GLU D N 1
ATOM 3001 C CA . GLU D 2 81 ? 32.673 12.243 22.062 1.00 11.48 145 GLU D CA 1
ATOM 3002 C C . GLU D 2 81 ? 32.357 11.822 23.508 1.00 12.31 145 GLU D C 1
ATOM 3003 O O . GLU D 2 81 ? 32.148 10.632 23.778 1.00 13.26 145 GLU D O 1
ATOM 3009 N N . ILE D 2 82 ? 32.348 12.791 24.434 1.00 11.47 146 ILE D N 1
ATOM 3010 C CA . ILE D 2 82 ? 31.782 12.559 25.745 1.00 12.01 146 ILE D CA 1
ATOM 3011 C C . ILE D 2 82 ? 30.341 13.028 25.747 1.00 12.02 146 ILE D C 1
ATOM 3012 O O . ILE D 2 82 ? 30.025 14.097 25.216 1.00 12.29 146 ILE D O 1
ATOM 3017 N N . VAL D 2 83 ? 29.458 12.207 26.319 1.00 12.08 147 VAL D N 1
ATOM 3018 C CA . VAL D 2 83 ? 28.019 12.448 26.222 1.00 11.87 147 VAL D CA 1
ATOM 3019 C C . VAL D 2 83 ? 27.422 12.294 27.607 1.00 12.46 147 VAL D C 1
ATOM 3020 O O . VAL D 2 83 ? 27.663 11.276 28.284 1.00 14.42 147 VAL D O 1
ATOM 3024 N N . TYR D 2 84 ? 26.645 13.292 28.032 1.00 12.79 148 TYR D N 1
ATOM 3025 C CA . TYR D 2 84 ? 26.159 13.327 29.411 1.00 13.10 148 TYR D CA 1
ATOM 3026 C C . TYR D 2 84 ? 24.931 14.219 29.532 1.00 14.35 148 TYR D C 1
ATOM 3027 O O . TYR D 2 84 ? 24.738 15.156 28.751 1.00 14.33 148 TYR D O 1
ATOM 3036 N N . GLU D 2 85 ? 24.088 13.925 30.518 1.00 15.27 149 GLU D N 1
ATOM 3037 C CA . GLU D 2 85 ? 22.838 14.661 30.688 1.00 17.08 149 GLU D CA 1
ATOM 3038 C C . GLU D 2 85 ? 23.083 16.010 31.335 1.00 17.44 149 GLU D C 1
ATOM 3039 O O . GLU D 2 85 ? 23.838 16.100 32.315 1.00 17.56 149 GLU D O 1
ATOM 3045 N N . VAL D 2 86 ? 22.462 17.053 30.773 1.00 17.32 150 VAL D N 1
ATOM 3046 C CA . VAL D 2 86 ? 22.415 18.405 31.349 1.00 18.80 150 VAL D CA 1
ATOM 3047 C C . VAL D 2 86 ? 21.076 19.033 30.984 1.00 19.83 150 VAL D C 1
ATOM 3048 O O . VAL D 2 86 ? 20.626 18.906 29.862 1.00 20.15 150 VAL D O 1
ATOM 3052 N N . ASP D 2 87 ? 20.473 19.741 31.930 1.00 23.24 151 ASP D N 1
ATOM 3053 C CA . ASP D 2 87 ? 19.231 20.482 31.648 1.00 23.48 151 ASP D CA 1
ATOM 3054 C C . ASP D 2 87 ? 18.117 19.526 31.110 1.00 23.26 151 ASP D C 1
ATOM 3055 O O . ASP D 2 87 ? 17.282 19.940 30.300 1.00 22.65 151 ASP D O 1
ATOM 3060 N N . GLY D 2 88 ? 18.125 18.249 31.534 1.00 20.59 152 GLY D N 1
ATOM 3061 C CA . GLY D 2 88 ? 17.150 17.259 31.033 1.00 20.40 152 GLY D CA 1
ATOM 3062 C C . GLY D 2 88 ? 17.248 16.869 29.571 1.00 18.86 152 GLY D C 1
ATOM 3063 O O . GLY D 2 88 ? 16.327 16.262 29.018 1.00 21.22 152 GLY D O 1
ATOM 3064 N N . VAL D 2 89 ? 18.375 17.207 28.949 1.00 17.38 153 VAL D N 1
ATOM 3065 C CA . VAL D 2 89 ? 18.679 16.793 27.579 1.00 17.38 153 VAL D CA 1
ATOM 3066 C C . VAL D 2 89 ? 20.115 16.250 27.590 1.00 15.07 153 VAL D C 1
ATOM 3067 O O . VAL D 2 89 ? 20.703 16.077 28.666 1.00 16.61 153 VAL D O 1
ATOM 3071 N N . LEU D 2 90 ? 20.651 15.929 26.420 1.00 15.27 154 LEU D N 1
ATOM 3072 C CA . LEU D 2 90 ? 22.018 15.421 26.382 1.00 15.27 154 LEU D CA 1
ATOM 3073 C C . LEU D 2 90 ? 22.967 16.434 25.796 1.00 14.17 154 LEU D C 1
ATOM 3074 O O . LEU D 2 90 ? 22.685 17.042 24.758 1.00 14.87 154 LEU D O 1
ATOM 3079 N N A ARG D 2 91 ? 24.110 16.572 26.456 0.50 14.31 155 ARG D N 1
ATOM 3080 N N B ARG D 2 91 ? 24.118 16.596 26.444 0.50 14.45 155 ARG D N 1
ATOM 3081 C CA A ARG D 2 91 ? 25.230 17.321 25.924 0.50 13.60 155 ARG D CA 1
ATOM 3082 C CA B ARG D 2 91 ? 25.215 17.401 25.901 0.50 13.93 155 ARG D CA 1
ATOM 3083 C C A ARG D 2 91 ? 26.235 16.358 25.317 0.50 11.62 155 ARG D C 1
ATOM 3084 C C B ARG D 2 91 ? 26.332 16.487 25.427 0.50 12.20 155 ARG D C 1
ATOM 3085 O O A ARG D 2 91 ? 26.377 15.213 25.769 0.50 12.31 155 ARG D O 1
ATOM 3086 O O B ARG D 2 91 ? 26.637 15.484 26.081 0.50 13.01 155 ARG D O 1
ATOM 3101 N N . GLY D 2 92 ? 26.918 16.824 24.283 1.00 11.91 156 GLY D N 1
ATOM 3102 C CA . GLY D 2 92 ? 28.087 16.128 23.768 1.00 11.48 156 GLY D CA 1
ATOM 3103 C C . GLY D 2 92 ? 29.214 17.117 23.525 1.00 11.48 156 GLY D C 1
ATOM 3104 O O . GLY D 2 92 ? 28.971 18.293 23.218 1.00 11.42 156 GLY D O 1
ATOM 3105 N N . GLN D 2 93 ? 30.445 16.654 23.709 1.00 11.66 157 GLN D N 1
ATOM 3106 C CA . GLN D 2 93 ? 31.611 17.399 23.229 1.00 10.28 157 GLN D CA 1
ATOM 3107 C C . GLN D 2 93 ? 32.644 16.427 22.720 1.00 10.70 157 GLN D C 1
ATOM 3108 O O . GLN D 2 93 ? 32.794 15.341 23.256 1.00 11.05 157 GLN D O 1
ATOM 3114 N N . SER D 2 94 ? 33.373 16.827 21.685 1.00 10.68 158 SER D N 1
ATOM 3115 C CA . SER D 2 94 ? 34.494 16.018 21.197 1.00 10.27 158 SER D CA 1
ATOM 3116 C C . SER D 2 94 ? 35.581 16.909 20.651 1.00 10.43 158 SER D C 1
ATOM 3117 O O . SER D 2 94 ? 35.337 18.073 20.304 1.00 11.06 158 SER D O 1
ATOM 3120 N N . LEU D 2 95 ? 36.774 16.330 20.555 1.00 10.41 159 LEU D N 1
ATOM 3121 C CA . LEU D 2 95 ? 37.875 16.914 19.797 1.00 10.87 159 LEU D CA 1
ATOM 3122 C C . LEU D 2 95 ? 38.045 16.065 18.540 1.00 11.92 159 LEU D C 1
ATOM 3123 O O . LEU D 2 95 ? 38.138 14.831 18.619 1.00 15.41 159 LEU D O 1
ATOM 3128 N N . MET D 2 96 ? 38.019 16.706 17.381 1.00 11.74 160 MET D N 1
ATOM 3129 C CA . MET D 2 96 ? 38.271 15.999 16.121 1.00 12.03 160 MET D CA 1
ATOM 3130 C C . MET D 2 96 ? 39.528 16.531 15.462 1.00 11.55 160 MET D C 1
ATOM 3131 O O . MET D 2 96 ? 39.956 17.665 15.738 1.00 12.62 160 MET D O 1
ATOM 3136 N N . ALA D 2 97 ? 40.146 15.703 14.620 1.00 12.66 161 ALA D N 1
ATOM 3137 C CA . ALA D 2 97 ? 41.441 16.048 14.030 1.00 12.33 161 ALA D CA 1
ATOM 3138 C C . ALA D 2 97 ? 41.398 15.700 12.546 1.00 11.27 161 ALA D C 1
ATOM 3139 O O . ALA D 2 97 ? 41.195 14.530 12.162 1.00 13.19 161 ALA D O 1
ATOM 3141 N N . LEU D 2 98 ? 41.554 16.730 11.723 1.00 12.29 162 LEU D N 1
ATOM 3142 C CA . LEU D 2 98 ? 41.580 16.586 10.288 1.00 14.68 162 LEU D CA 1
ATOM 3143 C C . LEU D 2 98 ? 43.038 16.487 9.855 1.00 14.40 162 LEU D C 1
ATOM 3144 O O . LEU D 2 98 ? 43.809 17.446 9.985 1.00 16.15 162 LEU D O 1
ATOM 3149 N N . LYS D 2 99 ? 43.429 15.314 9.361 1.00 15.05 163 LYS D N 1
ATOM 3150 C CA . LYS D 2 99 ? 44.765 15.152 8.837 1.00 16.76 163 LYS D CA 1
ATOM 3151 C C . LYS D 2 99 ? 44.877 15.966 7.546 1.00 17.80 163 LYS D C 1
ATOM 3152 O O . LYS D 2 99 ? 43.970 15.927 6.710 1.00 18.44 163 LYS D O 1
ATOM 3158 N N . CYS D 2 100 ? 45.945 16.743 7.420 1.00 17.26 164 CYS D N 1
ATOM 3159 C CA . CYS D 2 100 ? 46.164 17.577 6.242 1.00 18.48 164 CYS D CA 1
ATOM 3160 C C . CYS D 2 100 ? 47.588 17.416 5.758 1.00 20.55 164 CYS D C 1
ATOM 3161 O O . CYS D 2 100 ? 48.464 17.026 6.529 1.00 21.10 164 CYS D O 1
ATOM 3164 N N . PRO D 2 101 ? 47.832 17.752 4.488 1.00 20.71 165 PRO D N 1
ATOM 3165 C CA . PRO D 2 101 ? 49.198 17.747 3.948 1.00 21.62 165 PRO D CA 1
ATOM 3166 C C . PRO D 2 101 ? 50.246 18.437 4.839 1.00 23.37 165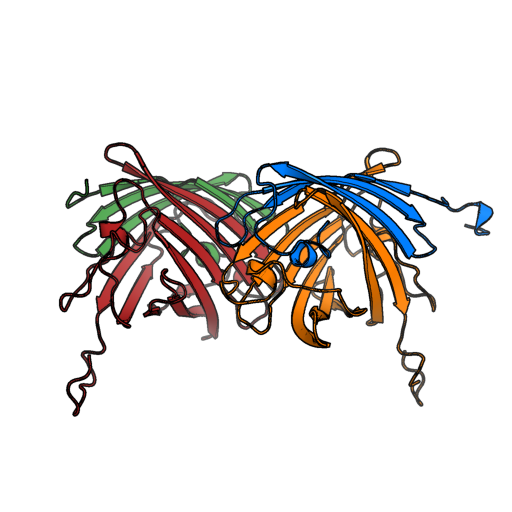 PRO D C 1
ATOM 3167 O O . PRO D 2 101 ? 49.924 19.363 5.616 1.00 24.93 165 PRO D O 1
ATOM 3171 N N . GLY D 2 102 ? 51.496 17.984 4.712 1.00 24.03 166 GLY D N 1
ATOM 3172 C CA . GLY D 2 102 ? 52.596 18.497 5.515 1.00 23.73 166 GLY D CA 1
ATOM 3173 C C . GLY D 2 102 ? 52.655 17.941 6.928 1.00 24.66 166 GLY D C 1
ATOM 3174 O O . GLY D 2 102 ? 53.313 18.517 7.798 1.00 25.97 166 GLY D O 1
ATOM 3175 N N . GLY D 2 103 ? 51.972 16.822 7.159 1.00 23.28 167 GLY D N 1
ATOM 3176 C CA . GLY D 2 103 ? 51.929 16.191 8.482 1.00 24.11 167 GLY D CA 1
ATOM 3177 C C . GLY D 2 103 ? 51.181 17.033 9.506 1.00 23.45 167 GLY D C 1
ATOM 3178 O O . GLY D 2 103 ? 51.475 16.971 10.695 1.00 27.56 167 GLY D O 1
ATOM 3179 N N . ARG D 2 104 ? 50.218 17.825 9.043 1.00 22.03 168 ARG D N 1
ATOM 3180 C CA . ARG D 2 104 ? 49.459 18.696 9.925 1.00 22.44 168 ARG D CA 1
ATOM 3181 C C . ARG D 2 104 ? 48.207 17.976 10.442 1.00 20.43 168 ARG D C 1
ATOM 3182 O O . ARG D 2 104 ? 47.627 17.115 9.761 1.00 19.36 168 ARG D O 1
ATOM 3190 N N . HIS D 2 105 ? 47.812 18.295 11.671 1.00 18.66 169 HIS D N 1
ATOM 3191 C CA . HIS D 2 105 ? 46.453 17.989 12.101 1.00 16.81 169 HIS D CA 1
ATOM 3192 C C . HIS D 2 105 ? 45.774 19.267 12.443 1.00 17.93 169 HIS D C 1
ATOM 3193 O O . HIS D 2 105 ? 46.252 20.031 13.295 1.00 20.37 169 HIS D O 1
ATOM 3200 N N . LEU D 2 106 ? 44.663 19.500 11.763 1.00 15.11 170 LEU D N 1
ATOM 3201 C CA . LEU D 2 106 ? 43.842 20.666 12.048 1.00 14.67 170 LEU D CA 1
ATOM 3202 C C . LEU D 2 106 ? 42.741 20.206 12.980 1.00 12.75 170 LEU D C 1
ATOM 3203 O O . LEU D 2 106 ? 41.845 19.437 12.584 1.00 14.04 170 LEU D O 1
ATOM 3208 N N . THR D 2 107 ? 42.829 20.638 14.229 1.00 11.28 171 THR D N 1
ATOM 3209 C CA . THR D 2 107 ? 41.857 20.156 15.198 1.00 10.85 171 THR D CA 1
ATOM 3210 C C . THR D 2 107 ? 40.689 21.110 15.428 1.00 10.18 171 THR D C 1
ATOM 3211 O O . THR D 2 107 ? 40.754 22.309 15.099 1.00 11.64 171 THR D O 1
ATOM 3215 N N . CYS D 2 108 ? 39.617 20.554 15.990 1.00 11.03 172 CYS D N 1
ATOM 3216 C CA . CYS D 2 108 ? 38.435 21.339 16.281 1.00 10.05 172 CYS D CA 1
ATOM 3217 C C . CYS D 2 108 ? 37.729 20.741 17.469 1.00 10.20 172 CYS D C 1
ATOM 3218 O O . CYS D 2 108 ? 38.004 19.591 17.874 1.00 11.59 172 CYS D O 1
ATOM 3221 N N . HIS D 2 109 ? 36.829 21.536 18.043 1.00 9.95 173 HIS D N 1
ATOM 3222 C CA . HIS D 2 109 ? 36.114 21.199 19.278 1.00 9.95 173 HIS D CA 1
ATOM 3223 C C . HIS D 2 109 ? 34.621 21.323 18.975 1.00 10.20 173 HIS D C 1
ATOM 3224 O O . HIS D 2 109 ? 34.144 22.409 18.608 1.00 10.68 173 HIS D O 1
ATOM 3231 N N . LEU D 2 110 ? 33.904 20.202 19.120 1.00 10.55 174 LEU D N 1
ATOM 3232 C CA . LEU D 2 110 ? 32.465 20.153 18.860 1.00 10.39 174 LEU D CA 1
ATOM 3233 C C . LEU D 2 110 ? 31.726 20.355 20.181 1.00 10.37 174 LEU D C 1
ATOM 3234 O O . LEU D 2 110 ? 32.099 19.735 21.192 1.00 11.08 174 LEU D O 1
ATOM 3239 N N . HIS D 2 111 ? 30.711 21.221 20.166 1.00 10.06 175 HIS D N 1
ATOM 3240 C CA . HIS D 2 111 ? 29.856 21.488 21.330 1.00 10.20 175 HIS D CA 1
ATOM 3241 C C . HIS D 2 111 ? 28.426 21.233 20.892 1.00 10.99 175 HIS D C 1
ATOM 3242 O O . HIS D 2 111 ? 27.891 22.008 20.074 1.00 10.66 175 HIS D O 1
ATOM 3249 N N . THR D 2 112 ? 27.805 20.175 21.413 1.00 11.32 176 THR D N 1
ATOM 3250 C CA . THR D 2 112 ? 26.536 19.696 20.884 1.00 12.24 176 THR D CA 1
ATOM 3251 C C . THR D 2 112 ? 25.489 19.614 21.976 1.00 11.84 176 THR D C 1
ATOM 3252 O O . THR D 2 112 ? 25.800 19.266 23.116 1.00 12.21 176 THR D O 1
ATOM 3256 N N . THR D 2 113 ? 24.238 19.909 21.625 1.00 11.60 177 THR D N 1
ATOM 3257 C CA . THR D 2 113 ? 23.098 19.534 22.462 1.00 12.32 177 THR D CA 1
ATOM 3258 C C . THR D 2 113 ? 22.142 18.683 21.623 1.00 12.48 177 THR D C 1
ATOM 3259 O O . THR D 2 113 ? 21.840 19.037 20.476 1.00 13.59 177 THR D O 1
ATOM 3263 N N . TYR D 2 114 ? 21.734 17.538 22.180 1.00 13.36 178 TYR D N 1
ATOM 3264 C CA . TYR D 2 114 ? 20.764 16.621 21.534 1.00 13.16 178 TYR D CA 1
ATOM 3265 C C . TYR D 2 114 ? 19.448 16.750 22.294 1.00 14.50 178 TYR D C 1
ATOM 3266 O O . TYR D 2 114 ? 19.445 16.683 23.521 1.00 14.99 178 TYR D O 1
ATOM 3275 N N . ARG D 2 115 ? 18.340 16.928 21.566 1.00 14.05 179 ARG D N 1
ATOM 3276 C CA . ARG D 2 115 ? 17.032 17.214 22.185 1.00 15.07 179 ARG D CA 1
ATOM 3277 C C . ARG D 2 115 ? 15.964 16.247 21.666 1.00 14.57 179 ARG D C 1
ATOM 3278 O O . ARG D 2 115 ? 15.481 16.379 20.542 1.00 17.16 179 ARG D O 1
ATOM 3286 N N . SER D 2 116 ? 15.596 15.256 22.478 1.00 16.70 180 SER D N 1
ATOM 3287 C CA . SER D 2 116 ? 14.508 14.358 22.105 1.00 17.11 180 SER D CA 1
ATOM 3288 C C . SER D 2 116 ? 13.197 15.138 21.953 1.00 18.64 180 SER D C 1
ATOM 3289 O O . SER D 2 116 ? 12.992 16.142 22.631 1.00 19.45 180 SER D O 1
ATOM 3292 N N . LYS D 2 117 ? 12.317 14.662 21.076 1.00 20.29 181 LYS D N 1
ATOM 3293 C CA . LYS D 2 117 ? 10.978 15.249 20.970 1.00 21.38 181 LYS D CA 1
ATOM 3294 C C . LYS D 2 117 ? 9.994 14.586 21.921 1.00 22.69 181 LYS D C 1
ATOM 3295 O O . LYS D 2 117 ? 8.850 15.034 22.059 1.00 24.62 181 LYS D O 1
ATOM 3301 N N . LYS D 2 118 ? 10.440 13.518 22.575 1.00 21.77 182 LYS D N 1
ATOM 3302 C CA . LYS D 2 118 ? 9.706 12.948 23.706 1.00 24.50 182 LYS D CA 1
ATOM 3303 C C . LYS D 2 118 ? 10.060 13.736 24.964 1.00 26.99 182 LYS D C 1
ATOM 3304 O O . LYS D 2 118 ? 11.158 14.286 25.065 1.00 28.41 182 LYS D O 1
ATOM 3310 N N . PRO D 2 119 ? 9.139 13.789 25.944 1.00 28.92 183 PRO D N 1
ATOM 3311 C CA . PRO D 2 119 ? 9.498 14.442 27.200 1.00 29.42 183 PRO D CA 1
ATOM 3312 C C . PRO D 2 119 ? 10.530 13.617 27.963 1.00 31.62 183 PRO D C 1
ATOM 3313 O O . PRO D 2 119 ? 10.591 12.397 27.778 1.00 32.06 183 PRO D O 1
ATOM 3317 N N . ALA D 2 120 ? 11.351 14.271 28.787 1.00 32.66 184 ALA D N 1
ATOM 3318 C CA . ALA D 2 120 ? 12.413 13.571 29.524 1.00 33.98 184 ALA D CA 1
ATOM 3319 C C . ALA D 2 120 ? 11.864 12.462 30.431 1.00 33.83 184 ALA D C 1
ATOM 3320 O O . ALA D 2 120 ? 12.542 11.453 30.672 1.00 33.17 184 ALA D O 1
ATOM 3322 N N A SER D 2 121 ? 10.631 12.653 30.903 0.50 33.32 185 SER D N 1
ATOM 3323 N N B SER D 2 121 ? 10.644 12.663 30.928 0.50 33.71 185 SER D N 1
ATOM 3324 C CA A SER D 2 121 ? 9.933 11.690 31.763 0.50 32.84 185 SER D CA 1
ATOM 3325 C CA B SER D 2 121 ? 9.956 11.674 31.761 0.50 33.61 185 SER D CA 1
ATOM 3326 C C A SER D 2 121 ? 9.518 10.396 31.045 0.50 32.19 185 SER D C 1
ATOM 3327 C C B SER D 2 121 ? 9.739 10.341 31.042 0.50 32.69 185 SER D C 1
ATOM 3328 O O A SER D 2 121 ? 9.112 9.427 31.689 0.50 33.11 185 SER D O 1
ATOM 3329 O O B SER D 2 121 ? 9.700 9.290 31.685 0.50 33.36 185 SER D O 1
ATOM 3334 N N . ALA D 2 122 ? 9.610 10.392 29.716 1.00 31.46 186 ALA D N 1
ATOM 3335 C CA . ALA D 2 122 ? 9.342 9.196 28.906 1.00 29.56 186 ALA D CA 1
ATOM 3336 C C . ALA D 2 122 ? 10.629 8.455 28.526 1.00 28.46 186 ALA D C 1
ATOM 3337 O O . ALA D 2 122 ? 10.583 7.444 27.811 1.00 28.22 186 ALA D O 1
ATOM 3339 N N . LEU D 2 123 ? 11.770 8.971 28.986 1.00 26.52 187 LEU D N 1
ATOM 3340 C CA . LEU D 2 123 ? 13.077 8.459 28.567 1.00 24.00 187 LEU D CA 1
ATOM 3341 C C . LEU D 2 123 ? 13.907 7.850 29.696 1.00 22.41 187 LEU D C 1
ATOM 3342 O O . LEU D 2 123 ? 13.866 8.304 30.845 1.00 23.92 187 LEU D O 1
ATOM 3347 N N . LYS D 2 124 ? 14.668 6.820 29.345 1.00 20.85 188 LYS D N 1
ATOM 3348 C CA . LYS D 2 124 ? 15.696 6.282 30.223 1.00 21.53 188 LYS D CA 1
ATOM 3349 C C . LYS D 2 124 ? 17.015 6.916 29.786 1.00 19.71 188 LYS D C 1
ATOM 3350 O O . LYS D 2 124 ? 17.562 6.607 28.716 1.00 19.33 188 LYS D O 1
ATOM 3356 N N . MET D 2 125 ? 17.504 7.838 30.602 1.00 19.43 189 MET D N 1
ATOM 3357 C CA . MET D 2 125 ? 18.666 8.646 30.232 1.00 18.96 189 MET D CA 1
ATOM 3358 C C . MET D 2 125 ? 19.966 7.867 30.436 1.00 17.80 189 MET D C 1
ATOM 3359 O O . MET D 2 125 ? 20.139 7.190 31.457 1.00 20.63 189 MET D O 1
ATOM 3364 N N . PRO D 2 126 ? 20.894 7.930 29.455 1.00 16.78 190 PRO D N 1
ATOM 3365 C CA . PRO D 2 126 ? 22.193 7.278 29.628 1.00 16.80 190 PRO D CA 1
ATOM 3366 C C . PRO D 2 126 ? 23.056 8.061 30.617 1.00 17.69 190 PRO D C 1
ATOM 3367 O O . PRO D 2 126 ? 22.975 9.297 30.667 1.00 19.83 190 PRO D O 1
ATOM 3371 N N . GLY D 2 127 ? 23.861 7.342 31.400 1.00 16.36 191 GLY D N 1
ATOM 3372 C CA . GLY D 2 127 ? 24.912 7.972 32.212 1.00 16.26 191 GLY D CA 1
ATOM 3373 C C . GLY D 2 127 ? 26.060 8.459 31.332 1.00 15.02 191 GLY D C 1
ATOM 3374 O O . GLY D 2 127 ? 26.104 8.204 30.119 1.00 16.24 191 GLY D O 1
ATOM 3375 N N . PHE D 2 128 ? 27.002 9.165 31.942 1.00 14.98 192 PHE D N 1
ATOM 3376 C CA . PHE D 2 128 ? 28.166 9.649 31.196 1.00 13.35 192 PHE D CA 1
ATOM 3377 C C . PHE D 2 128 ? 28.823 8.483 30.457 1.00 13.72 192 PHE D C 1
ATOM 3378 O O . PHE D 2 128 ? 29.081 7.401 31.024 1.00 14.77 192 PHE D O 1
ATOM 3386 N N . HIS D 2 129 ? 29.111 8.693 29.180 1.00 13.35 193 HIS D N 1
ATOM 3387 C CA . HIS D 2 129 ? 29.751 7.641 28.395 1.00 13.73 193 HIS D CA 1
ATOM 3388 C C . HIS D 2 129 ? 30.458 8.256 27.177 1.00 12.61 193 HIS D C 1
ATOM 3389 O O . HIS D 2 129 ? 30.399 9.475 26.966 1.00 13.15 193 HIS D O 1
ATOM 3396 N N . PHE D 2 130 ? 31.083 7.391 26.389 1.00 13.54 194 PHE D N 1
ATOM 3397 C CA . PHE D 2 130 ? 31.818 7.794 25.192 1.00 12.78 194 PHE D CA 1
ATOM 3398 C C . PHE D 2 130 ? 31.086 7.330 23.952 1.00 12.99 194 PHE D C 1
ATOM 3399 O O . PHE D 2 130 ? 30.490 6.236 23.945 1.00 13.95 194 PHE D O 1
ATOM 3407 N N . GLU D 2 131 ? 31.128 8.153 22.906 1.00 12.94 195 GLU D N 1
ATOM 3408 C CA . GLU D 2 131 ? 30.625 7.748 21.604 1.00 13.21 195 GLU D CA 1
ATOM 3409 C C . GLU D 2 131 ? 31.729 7.917 20.577 1.00 13.75 195 GLU D C 1
ATOM 3410 O O . GLU D 2 131 ? 32.134 9.039 20.271 1.00 13.71 195 GLU D O 1
ATOM 3416 N N . ASP D 2 132 ? 32.285 6.788 20.125 1.00 13.75 196 ASP D N 1
ATOM 3417 C CA . ASP D 2 132 ? 33.313 6.793 19.076 1.00 14.50 196 ASP D CA 1
ATOM 3418 C C . ASP D 2 132 ? 32.642 6.883 17.717 1.00 13.32 196 ASP D C 1
ATOM 3419 O O . ASP D 2 132 ? 31.691 6.138 17.456 1.00 15.55 196 ASP D O 1
ATOM 3424 N N . HIS D 2 133 ? 33.153 7.747 16.841 1.00 14.73 197 HIS D N 1
ATOM 3425 C CA . HIS D 2 133 ? 32.642 7.876 15.459 1.00 15.12 197 HIS D CA 1
ATOM 3426 C C . HIS D 2 133 ? 33.812 7.834 14.494 1.00 15.21 197 HIS D C 1
ATOM 3427 O O . HIS D 2 133 ? 34.752 8.636 14.614 1.00 16.22 197 HIS D O 1
ATOM 3434 N N . ARG D 2 134 ? 33.796 6.879 13.560 1.00 14.45 198 ARG D N 1
ATOM 3435 C CA . ARG D 2 134 ? 34.778 6.841 12.488 1.00 16.64 198 ARG D CA 1
ATOM 3436 C C . ARG D 2 134 ? 34.093 7.227 11.203 1.00 14.17 198 ARG D C 1
ATOM 3437 O O . ARG D 2 134 ? 33.228 6.502 10.719 1.00 16.28 198 ARG D O 1
ATOM 3445 N N . ILE D 2 135 ? 34.507 8.367 10.655 1.00 15.17 199 ILE D N 1
ATOM 3446 C CA . ILE D 2 135 ? 33.960 8.920 9.411 1.00 14.65 199 ILE D CA 1
ATOM 3447 C C . ILE D 2 135 ? 34.965 8.764 8.303 1.00 14.58 199 ILE D C 1
ATOM 3448 O O . ILE D 2 135 ? 36.107 9.189 8.446 1.00 15.82 199 ILE D O 1
ATOM 3453 N N . GLU D 2 136 ? 34.547 8.155 7.190 1.00 16.56 200 GLU D N 1
ATOM 3454 C CA . GLU D 2 136 ? 35.423 7.975 6.031 1.00 16.94 200 GLU D CA 1
ATOM 3455 C C . GLU D 2 136 ? 34.716 8.401 4.779 1.00 16.32 200 GLU D C 1
ATOM 3456 O O . GLU D 2 136 ? 33.585 7.956 4.503 1.00 17.09 200 GLU D O 1
ATOM 3462 N N A ILE D 2 137 ? 35.375 9.278 4.029 0.50 16.72 201 ILE D N 1
ATOM 3463 N N B ILE D 2 137 ? 35.348 9.275 4.006 0.50 16.93 201 ILE D N 1
ATOM 3464 C CA A ILE D 2 137 ? 34.973 9.553 2.655 0.50 18.99 201 ILE D CA 1
ATOM 3465 C CA B ILE D 2 137 ? 34.812 9.644 2.689 0.50 18.84 201 ILE D CA 1
ATOM 3466 C C A ILE D 2 137 ? 35.379 8.351 1.834 0.50 21.39 201 ILE D C 1
ATOM 3467 C C B ILE D 2 137 ? 35.277 8.583 1.666 0.50 21.20 201 ILE D C 1
ATOM 3468 O O A ILE D 2 137 ? 36.564 8.055 1.658 0.50 22.16 201 ILE D O 1
ATOM 3469 O O B ILE D 2 137 ? 36.423 8.611 1.211 0.50 21.50 201 ILE D O 1
ATOM 3478 N N . MET D 2 138 ? 34.379 7.637 1.354 1.00 22.28 202 MET D N 1
ATOM 3479 C CA . MET D 2 138 ? 34.653 6.459 0.515 1.00 23.76 202 MET D CA 1
ATOM 3480 C C . MET D 2 138 ? 34.986 6.800 -0.925 1.00 24.90 202 MET D C 1
ATOM 3481 O O . MET D 2 138 ? 35.806 6.128 -1.552 1.00 25.53 202 MET D O 1
ATOM 3486 N N . GLU D 2 139 ? 34.346 7.840 -1.446 1.00 23.68 203 GLU D N 1
ATOM 3487 C CA . GLU D 2 139 ? 34.655 8.322 -2.792 1.00 27.66 203 GLU D CA 1
ATOM 3488 C C . GLU D 2 139 ? 34.184 9.743 -3.004 1.00 25.82 203 GLU D C 1
ATOM 3489 O O . GLU D 2 139 ? 33.164 10.183 -2.459 1.00 24.51 203 GLU D O 1
ATOM 3495 N N . GLU D 2 140 ? 34.991 10.464 -3.763 1.00 28.32 204 GLU D N 1
ATOM 3496 C CA . GLU D 2 140 ? 34.644 11.747 -4.287 1.00 30.19 204 GLU D CA 1
ATOM 3497 C C . GLU D 2 140 ? 34.277 11.451 -5.731 1.00 30.96 204 GLU D C 1
ATOM 3498 O O . GLU D 2 140 ? 35.142 11.349 -6.595 1.00 31.49 204 GLU D O 1
ATOM 3504 N N . VAL D 2 141 ? 32.985 11.274 -5.954 1.00 31.46 205 VAL D N 1
ATOM 3505 C CA . VAL D 2 141 ? 32.441 10.846 -7.234 1.00 31.12 205 VAL D CA 1
ATOM 3506 C C . VAL D 2 141 ? 32.611 11.955 -8.282 1.00 33.24 205 VAL D C 1
ATOM 3507 O O . VAL D 2 141 ? 33.088 11.714 -9.396 1.00 33.12 205 VAL D O 1
ATOM 3511 N N . GLU D 2 142 ? 32.243 13.177 -7.905 1.00 32.39 206 GLU D N 1
ATOM 3512 C CA . GLU D 2 142 ? 32.460 14.333 -8.762 1.00 33.00 206 GLU D CA 1
ATOM 3513 C C . GLU D 2 142 ? 33.012 15.452 -7.909 1.00 32.84 206 GLU D C 1
ATOM 3514 O O . GLU D 2 142 ? 32.436 15.790 -6.873 1.00 31.41 206 GLU D O 1
ATOM 3520 N N . LYS D 2 143 ? 34.140 16.001 -8.350 1.00 32.40 207 LYS D N 1
ATOM 3521 C CA . LYS D 2 143 ? 34.835 17.062 -7.637 1.00 33.21 207 LYS D CA 1
ATOM 3522 C C . LYS D 2 143 ? 33.860 18.155 -7.201 1.00 31.01 207 LYS D C 1
ATOM 3523 O O . LYS D 2 143 ? 33.174 18.751 -8.033 1.00 32.17 207 LYS D O 1
ATOM 3529 N N . GLY D 2 144 ? 33.768 18.363 -5.891 1.00 29.79 208 GLY D N 1
ATOM 3530 C CA . GLY D 2 144 ? 32.977 19.458 -5.316 1.00 26.84 208 GLY D CA 1
ATOM 3531 C C . GLY D 2 144 ? 31.470 19.296 -5.427 1.00 23.83 208 GLY D C 1
ATOM 3532 O O . GLY D 2 144 ? 30.703 20.203 -5.067 1.00 21.93 208 GLY D O 1
ATOM 3533 N N . LYS D 2 145 ? 31.037 18.127 -5.900 1.00 23.70 209 LYS D N 1
ATOM 3534 C CA . LYS D 2 145 ? 29.630 17.931 -6.257 1.00 23.67 209 LYS D CA 1
ATOM 3535 C C . LYS D 2 145 ? 28.979 16.639 -5.747 1.00 22.58 209 LYS D C 1
ATOM 3536 O O . LYS D 2 145 ? 27.782 16.630 -5.479 1.00 22.84 209 LYS D O 1
ATOM 3542 N N . CYS D 2 146 ? 29.745 15.555 -5.639 1.00 23.39 210 CYS D N 1
ATOM 3543 C CA . CYS D 2 146 ? 29.168 14.277 -5.189 1.00 21.87 210 CYS D CA 1
ATOM 3544 C C . CYS D 2 146 ? 30.146 13.447 -4.370 1.00 21.35 210 CYS D C 1
ATOM 3545 O O . CYS D 2 146 ? 31.272 13.168 -4.812 1.00 21.25 210 CYS D O 1
ATOM 3548 N N A TYR D 2 147 ? 29.727 13.100 -3.151 0.50 21.05 211 TYR D N 1
ATOM 3549 N N B TYR D 2 147 ? 29.671 13.002 -3.210 0.50 20.15 211 TYR D N 1
ATOM 3550 C CA A TYR D 2 147 ? 30.550 12.331 -2.205 0.50 20.40 211 TYR D CA 1
ATOM 3551 C CA B TYR D 2 147 ? 30.513 12.397 -2.186 0.50 19.76 211 TYR D CA 1
ATOM 3552 C C A TYR D 2 147 ? 29.808 11.120 -1.715 0.50 19.68 211 TYR D C 1
ATOM 3553 C C B TYR D 2 147 ? 29.823 11.176 -1.584 0.50 19.50 211 TYR D C 1
ATOM 3554 O O A TYR D 2 147 ? 28.579 11.105 -1.678 0.50 21.17 211 TYR D O 1
ATOM 3555 O O B TYR D 2 147 ? 28.626 11.220 -1.301 0.50 21.07 211 TYR D O 1
ATOM 3572 N N . LYS D 2 148 ? 30.571 10.094 -1.366 1.00 19.81 212 LYS D N 1
ATOM 3573 C CA . LYS D 2 148 ? 30.040 8.965 -0.624 1.00 19.00 212 LYS D CA 1
ATOM 3574 C C . LYS D 2 148 ? 30.778 8.926 0.711 1.00 19.54 212 LYS D C 1
ATOM 3575 O O . LYS D 2 148 ? 32.006 8.906 0.733 1.00 20.96 212 LYS D O 1
ATOM 3581 N N . GLN D 2 149 ? 30.026 8.894 1.810 1.00 16.62 213 GLN D N 1
ATOM 3582 C CA . GLN D 2 149 ? 30.603 8.909 3.154 1.00 17.73 213 GLN D CA 1
ATOM 3583 C C . GLN D 2 149 ? 30.043 7.769 4.011 1.00 16.39 213 GLN D C 1
ATOM 3584 O O . GLN D 2 149 ? 28.826 7.544 4.038 1.00 19.40 213 GLN D O 1
ATOM 3590 N N . TYR D 2 150 ? 30.956 7.084 4.701 1.00 15.59 214 TYR D N 1
ATOM 3591 C CA . TYR D 2 150 ? 30.682 6.003 5.648 1.00 15.92 214 TYR D CA 1
ATOM 3592 C C . TYR D 2 150 ? 30.897 6.468 7.096 1.00 16.23 214 TYR D C 1
ATOM 3593 O O . TYR D 2 150 ? 31.800 7.264 7.352 1.00 16.11 214 TYR D O 1
ATOM 3602 N N . GLU D 2 151 ? 30.091 5.967 8.036 1.00 15.64 215 GLU D N 1
ATOM 3603 C CA . GLU D 2 151 ? 30.384 6.148 9.472 1.00 16.02 215 GLU D CA 1
ATOM 3604 C C . GLU D 2 151 ? 30.078 4.875 10.237 1.00 16.22 215 GLU D C 1
ATOM 3605 O O . GLU D 2 151 ? 29.053 4.217 9.982 1.00 17.09 215 GLU D O 1
ATOM 3611 N N . ALA D 2 152 ? 30.991 4.546 11.156 1.00 16.52 216 ALA D N 1
ATOM 3612 C CA . ALA D 2 152 ? 30.742 3.535 12.174 1.00 15.35 216 ALA D CA 1
ATOM 3613 C C . ALA D 2 152 ? 30.799 4.207 13.543 1.00 15.53 216 ALA D C 1
ATOM 3614 O O . ALA D 2 152 ? 31.706 4.990 13.820 1.00 16.03 216 ALA D O 1
ATOM 3616 N N . ALA D 2 153 ? 29.832 3.907 14.402 1.00 15.76 217 ALA D N 1
ATOM 3617 C CA . ALA D 2 153 ? 29.775 4.536 15.731 1.00 14.72 217 ALA D CA 1
ATOM 3618 C C . ALA D 2 153 ? 29.415 3.537 16.815 1.00 14.41 217 ALA D C 1
ATOM 3619 O O . ALA D 2 153 ? 28.607 2.610 16.578 1.00 15.09 217 ALA D O 1
ATOM 3621 N N . VAL D 2 154 ? 30.018 3.734 17.999 1.00 14.19 218 VAL D N 1
ATOM 3622 C CA . VAL D 2 154 ? 29.845 2.858 19.147 1.00 15.24 218 VAL D CA 1
ATOM 3623 C C . VAL D 2 154 ? 29.715 3.691 20.416 1.00 14.46 218 VAL D C 1
ATOM 3624 O O . VAL D 2 154 ? 30.531 4.599 20.672 1.00 14.84 218 VAL D O 1
ATOM 3628 N N . GLY D 2 155 ? 28.687 3.398 21.196 1.00 15.39 219 GLY D N 1
ATOM 3629 C CA . GLY D 2 155 ? 28.488 3.965 22.533 1.00 12.79 219 GLY D CA 1
ATOM 3630 C C . GLY D 2 155 ? 29.019 2.997 23.582 1.00 13.98 219 GLY D C 1
ATOM 3631 O O . GLY D 2 155 ? 28.571 1.831 23.625 1.00 16.02 219 GLY D O 1
ATOM 3632 N N . ARG D 2 156 ? 29.922 3.469 24.458 1.00 14.17 220 ARG D N 1
ATOM 3633 C CA . ARG D 2 156 ? 30.664 2.550 25.345 1.00 15.22 220 ARG D CA 1
ATOM 3634 C C . ARG D 2 156 ? 31.167 3.304 26.581 1.00 15.12 220 ARG D C 1
ATOM 3635 O O . ARG D 2 156 ? 31.155 4.561 26.632 1.00 14.69 220 ARG D O 1
ATOM 3643 N N . TYR D 2 157 ? 31.642 2.533 27.560 1.00 14.39 221 TYR D N 1
ATOM 3644 C CA . TYR D 2 157 ? 32.447 3.073 28.643 1.00 14.17 221 TYR D CA 1
ATOM 3645 C C . TYR D 2 157 ? 33.952 2.914 28.325 1.00 14.68 221 TYR D C 1
ATOM 3646 O O . TYR D 2 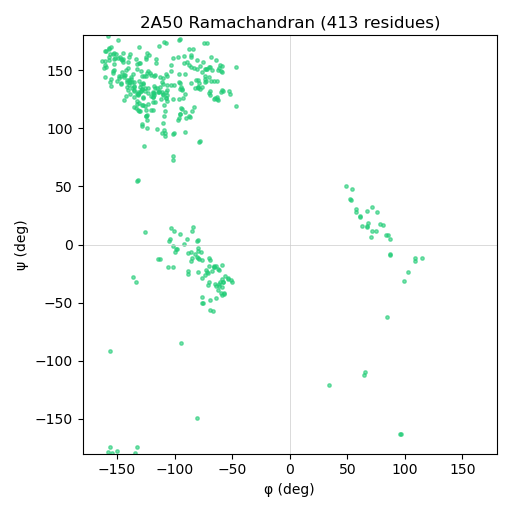157 ? 34.330 2.350 27.289 1.00 15.17 221 TYR D O 1
ATOM 3655 N N . CYS D 2 158 ? 34.802 3.425 29.218 1.00 15.49 222 CYS D N 1
ATOM 3656 C CA . CYS D 2 158 ? 36.238 3.240 29.076 1.00 16.16 222 CYS D CA 1
ATOM 3657 C C . CYS D 2 158 ? 36.611 1.823 29.522 1.00 16.87 222 CYS D C 1
ATOM 3658 O O . CYS D 2 158 ? 36.950 1.612 30.686 1.00 18.30 222 CYS D O 1
ATOM 3661 N N . ASP D 2 159 ? 36.567 0.877 28.583 1.00 17.85 223 ASP D N 1
ATOM 3662 C CA . ASP D 2 159 ? 36.907 -0.521 28.834 1.00 18.99 223 ASP D CA 1
ATOM 3663 C C . ASP D 2 159 ? 38.395 -0.752 29.004 1.00 19.36 223 ASP D C 1
ATOM 3664 O O . ASP D 2 159 ? 38.811 -1.730 29.650 1.00 21.33 223 ASP D O 1
ATOM 3669 N N . ALA D 2 160 ? 39.211 0.109 28.407 1.00 16.91 224 ALA D N 1
ATOM 3670 C CA . ALA D 2 160 ? 40.658 -0.156 28.358 1.00 19.18 224 ALA D CA 1
ATOM 3671 C C . ALA D 2 160 ? 41.318 0.000 29.729 1.00 18.09 224 ALA D C 1
ATOM 3672 O O . ALA D 2 160 ? 42.278 -0.718 30.035 1.00 19.16 224 ALA D O 1
ATOM 3674 N N . ALA D 2 161 ? 40.833 0.954 30.527 1.00 18.13 225 ALA D N 1
ATOM 3675 C CA . ALA D 2 161 ? 41.449 1.287 31.803 1.00 19.38 225 ALA D CA 1
ATOM 3676 C C . ALA D 2 161 ? 40.381 1.137 32.881 1.00 21.18 225 ALA D C 1
ATOM 3677 O O . ALA D 2 161 ? 39.559 2.009 33.032 1.00 24.00 225 ALA D O 1
ATOM 3679 N N . PRO D 2 162 ? 40.371 0.017 33.617 1.00 24.03 226 PRO D N 1
ATOM 3680 C CA . PRO D 2 162 ? 39.287 -0.142 34.594 1.00 23.94 226 PRO D CA 1
ATOM 3681 C C . PRO D 2 162 ? 39.453 0.590 35.924 1.00 22.96 226 PRO D C 1
ATOM 3682 O O . PRO D 2 162 ? 40.571 0.935 36.347 1.00 23.01 226 PRO D O 1
ATOM 3686 N N . SER D 2 163 ? 38.314 0.795 36.568 1.00 23.24 227 SER D N 1
ATOM 3687 C CA . SER D 2 163 ? 38.218 1.419 37.872 1.00 22.09 227 SER D CA 1
ATOM 3688 C C . SER D 2 163 ? 38.596 0.444 38.988 1.00 23.09 227 SER D C 1
ATOM 3689 O O . SER D 2 163 ? 38.420 -0.785 38.840 1.00 25.69 227 SER D O 1
ATOM 3692 N N . LYS D 2 164 ? 39.066 0.996 40.106 1.00 22.64 228 LYS D N 1
ATOM 3693 C CA . LYS D 2 164 ? 39.318 0.205 41.318 1.00 23.94 228 LYS D CA 1
ATOM 3694 C C . LYS D 2 164 ? 38.213 0.463 42.328 1.00 24.64 228 LYS D C 1
ATOM 3695 O O . LYS D 2 164 ? 38.260 -0.050 43.450 1.00 26.63 228 LYS D O 1
ATOM 3701 N N . LEU D 2 165 ? 37.207 1.234 41.927 1.00 23.05 229 LEU D N 1
ATOM 3702 C CA . LEU D 2 165 ? 36.177 1.698 42.843 1.00 23.52 229 LEU D CA 1
ATOM 3703 C C . LEU D 2 165 ? 34.775 1.346 42.362 1.00 22.51 229 LEU D C 1
ATOM 3704 O O . LEU D 2 165 ? 33.781 1.849 42.899 1.00 26.73 229 LEU D O 1
ATOM 3709 N N . GLY D 2 166 ? 34.708 0.505 41.334 1.00 22.24 230 GLY D N 1
ATOM 3710 C CA . GLY D 2 166 ? 33.435 0.050 40.760 1.00 23.60 230 GLY D CA 1
ATOM 3711 C C . GLY D 2 166 ? 32.781 0.981 39.745 1.00 22.51 230 GLY D C 1
ATOM 3712 O O . GLY D 2 166 ? 31.647 0.745 39.339 1.00 24.49 230 GLY D O 1
ATOM 3713 N N . HIS D 2 167 ? 33.479 2.045 39.330 1.00 21.29 231 HIS D N 1
ATOM 3714 C CA . HIS D 2 167 ? 32.898 3.017 38.388 1.00 20.33 231 HIS D CA 1
ATOM 3715 C C . HIS D 2 167 ? 32.873 2.507 36.955 1.00 20.33 231 HIS D C 1
ATOM 3716 O O . HIS D 2 167 ? 33.756 1.756 36.553 1.00 21.21 231 HIS D O 1
ATOM 3723 N N . ASN D 2 168 ? 31.869 2.923 36.173 1.00 19.55 232 ASN D N 1
ATOM 3724 C CA . ASN D 2 168 ? 31.886 2.671 34.735 1.00 19.83 232 ASN D CA 1
ATOM 3725 C C . ASN D 2 168 ? 33.140 3.283 34.119 1.00 17.88 232 ASN D C 1
ATOM 3726 O O . ASN D 2 168 ? 33.557 4.370 34.556 1.00 18.42 232 ASN D O 1
#

InterPro domains:
  IPR009017 Green fluorescent protein [G3DSA:2.40.155.10] (65-232)
  IPR009017 Green fluorescent protein [SSF54511] (4-231)
  IPR011584 Green fluorescent protein-related [PF01353] (9-220)

Solvent-accessible surface area: 19661 Å² total

CATH classification: 3.30.1300.40

Sequence (457 aa):
HGSASFLKKTMPFKTTTIEGTTVNGHYFKCTGKGEGNPFEGTQEMKIEVIEGGPLPFAFHILSTSCSKTFIKYVSGIPDYFKQSFPEGFTWERTTTTYEDGGFLTAHQDTSSLDGDCLVYKKVKILGNNFPADGPVMQNKAGRWEPATEIVYEVDGVLRGQSLMALKCPGGRHLTCHLHTTYRSKKPASALKMPGFHFEDHRIEIMEEVEKGKCYKQYEAAVGRYCDAAPSKKLGHNFLKKTMPFKTTTIEGTVNGHYFKCTGKGEGNPFEGTQEMKIEVIEGGPLPFAFHILSTSCSKTFIKYVSGIPDYFKQSFPEGFTWERTTTTYEDGGFLTAHQDTSLDGDCLVYKVKILGNNFPADGPVMQNKAGRWEPATEIVYEVDGVLRRGQSLMALKCPGGRHLTCHLHTTYRSKKPASSALKMPGFHFEDHRIEIIMEEVEKGKCYYKQYEAAVGRYCDAAPSKLGHN

Nearest PDB structures (foldseek):
  2a50-assembly1_B  TM=1.006E+00  e=4.101E-33  Anemonia sulcata
  2a52-assembly1_B  TM=1.003E+00  e=2.266E-31  Anemonia sulcata
  2a56-assembly1_D-2  TM=1.001E+00  e=5.215E-31  Anemonia sulcata
  1xmz-assembly1_D-2  TM=1.004E+00  e=2.489E-30  Anemonia sulcata
  3cff-assembly1_A  TM=9.985E-01  e=6.294E-29  Anemonia sulcata

Secondary structure (DSSP, 8-state):
--SGGGS-S-EEEEEEEEEEETTEEEEEEEEEEEETTTTEEEEEEEEEESPSPSS-GGGGGGG-/-TT--EE-TT---TTGGGTTT-EEEEEEEEETTS-EEEEEEEEEEETTEEEEEEEEEEE---TTSTTTTT---EEPPEEEEEEEETTEEEEEEEEEEE-TTS-EEEEEEEEEEEESS-GGGS-PPPSEEEEEEEEEEEEEETTTEEEEEEEEEEE---SS--SSS--/---SSEEEEEEEEEEETTEEEEEEEEEEEETTTTEEEEEEEEEESPSPSS-GGGGGGG-/-TT--EE-TT---TTGGGTTT-EEEEEEEEETTS-EEEEEEEEEEETTEEEEEEEEEEE---TTSTTTTT---EEPPEEEEEEEETTEEEEEEEEEEEETTTEEEEEEEEEEEEESS-GGG--PPPSEEEEEEEEEEEEEETTTEEEEEEEEEEE---SS--SSS--